Protein AF-0000000074260670 (afdb_homodimer)

Solvent-accessible surface area (backbone atoms only — not comparable to full-atom values): 39435 Å² total; per-residue (Å²): 123,34,32,42,35,36,41,44,28,22,30,68,45,71,44,95,88,66,48,74,44,67,40,27,51,54,30,64,52,77,42,51,61,37,33,36,36,20,40,34,38,57,84,86,16,26,62,67,59,53,52,29,36,75,52,35,78,36,79,66,67,41,64,42,33,23,52,64,81,40,76,45,62,85,42,49,40,86,71,41,61,56,29,70,35,46,56,82,37,74,69,56,68,91,32,28,45,50,46,53,34,42,46,61,52,64,71,75,44,87,67,51,67,67,56,51,52,49,45,49,51,52,46,24,52,75,64,71,42,57,91,42,34,82,36,37,57,88,78,46,53,72,70,52,42,47,46,48,33,49,39,32,32,53,64,66,64,43,36,31,40,37,32,41,33,67,56,73,87,49,42,60,68,60,33,56,52,48,51,54,48,50,43,51,49,42,63,72,68,41,44,14,29,43,36,35,40,57,50,60,65,56,37,33,44,56,25,63,26,28,36,35,32,52,76,13,26,70,68,48,74,38,36,37,64,45,41,63,53,49,30,59,25,48,66,48,35,44,65,46,54,87,71,43,40,32,76,42,67,26,36,52,53,95,49,24,34,44,34,94,83,48,65,43,77,47,54,71,71,59,36,59,44,50,60,87,50,52,38,33,29,42,30,38,43,18,74,57,32,41,79,41,92,63,81,81,53,78,45,42,40,73,28,27,29,64,43,65,31,46,65,67,73,31,25,44,37,29,29,17,50,67,88,50,86,64,67,43,53,30,40,44,59,42,60,60,87,75,56,61,74,37,77,42,20,41,31,53,51,71,52,52,33,27,34,19,33,55,88,79,27,38,48,46,39,55,38,62,57,82,56,65,75,75,72,66,71,89,125,122,33,31,43,34,37,40,45,28,22,30,67,44,71,44,96,89,66,50,74,44,69,40,29,50,56,28,64,50,77,39,51,61,38,33,36,38,19,40,34,38,58,83,85,16,26,64,67,59,52,52,30,36,75,51,35,77,36,76,67,67,43,64,41,33,24,52,64,80,39,76,46,63,83,42,50,40,88,73,40,62,55,28,70,36,45,56,83,40,76,70,55,66,91,32,29,45,49,47,52,36,42,46,62,50,64,73,74,44,86,67,51,67,67,56,51,51,50,45,48,50,53,47,24,50,75,65,70,42,58,91,43,35,83,36,37,56,88,77,44,54,72,69,52,43,47,47,48,33,49,38,33,33,53,66,65,62,45,35,31,42,37,32,41,33,67,56,73,87,50,41,60,68,59,32,55,53,48,50,55,50,49,43,51,50,42,64,71,68,41,44,14,31,43,35,34,39,55,50,61,65,57,38,34,45,58,24,62,27,29,36,36,31,51,76,14,25,69,68,46,73,37,35,38,63,46,41,61,51,50,30,59,24,48,66,49,34,45,64,45,55,89,70,44,41,32,77,42,68,24,36,52,53,96,51,24,35,44,35,94,83,47,64,44,77,47,53,72,71,58,34,58,45,49,60,86,49,50,37,33,28,43,30,38,44,19,74,58,34,42,79,41,93,63,80,80,54,78,47,40,39,72,27,27,30,63,43,64,31,47,64,68,74,32,26,43,36,28,29,16,51,66,89,50,87,62,66,45,55,30,39,43,56,40,61,60,87,73,56,60,74,36,77,42,20,42,30,55,51,73,51,52,33,26,33,20,34,54,86,79,26,39,49,47,39,56,39,62,59,82,56,65,74,74,71,66,72,87,125

Organism: NCBI:txid2743089

Secondary structure (DSSP, 8-state):
---EEEEEEEEEEE-TTS-EEEEEEEEEEEE-TT-EEEEE-STTSSHHHHHHHHHTSS--SEEEEEETTEE-TTS-GGGS-EEEE-TTTT--TTS-HHHHHHHHHHHH----HHHHHHHHHHHHHHHT-GGGTTS-GGGS-HHHHHHHHHHHHHTT--SEEEEESTTTTS-HHHHHHHHHHHHHHHHHH--EEEEEES-HHHHHHH-SEEEEEETTEEEEEE-HHHHHHS-SBHHHHHHSSSSPPEEEEEEEETTEEEESS-EEEPPHHHHHHHTT-SEEEEEE-GGGPEEESS--STTEEEEEEEEEEE-SSEEEEEEEETT-S-EEEEEEETT----TT-EEEEE--GGGEEEEETTT-BEEE----GGGTT-----/---EEEEEEEEEEE-TTS-EEEEEEEEEEEE-TT-EEEEE-STTSSHHHHHHHHHTSS--SEEEEEETTEE-TTS-GGGS-EEEE-TTTT--TTS-HHHHHHHHHHHH----HHHHHHHHHHHHHHHT-GGGTTS-GGGS-HHHHHHHHHHHHHTT--SEEEEESTTTTS-HHHHHHHHHHHHHHHHHH--EEEEEES-HHHHHHH-SEEEEEETTEEEEEE-HHHHHHS-SBHHHHHHSSSSPPEEEEEEEETTEEEESS-EEEPPHHHHHHHTT-SEEEEEE-GGGPEEESS--STTEEEEEEEEEEE-SSEEEEEEEETT-S-EEEEEEETT----TT-EEEEE--GGG-EEEETTT-BEEE----GGGTT-----

Nearest PDB structures (foldseek):
  2d62-assembly1_A-2  TM=8.834E-01  e=9.683E-48  Pyrococcus horikoshii
  1v43-assembly1_A  TM=9.248E-01  e=5.514E-45  Pyrococcus horikoshii
  6yir-assembly1_A  TM=8.696E-01  e=1.514E-45  Bacillus subtilis subsp. subtilis str. 168
  4yer-assembly1_B  TM=8.907E-01  e=2.220E-22  Thermotoga maritima MSB8
  4yer-assembly1_A  TM=8.316E-01  e=3.552E-22  Thermotoga maritima MSB8

Sequence (758 aa):
MSGLTLERLSKVFTDDDGSDIVAVDDVSVDIQDGEFLVLVGPSGCGKSTTLRMVAGLETVTSGDIRLGGESIADAGPQERDIAMVFQSYALYPHMTVRENMSFGLEESTDMPDDEIAGLVEETAAMLGIDDLLDRRPSELSGGQQQRVALGRAIVRDPEVFLMDEPLSNLDAKLRSQMRTELQRLQEDLGTTTMYVTHDQTEAMTMGDRIAVLDDGELQQAGTPLECYHRPANRFVAGFIGEPSMNFFETEAADGTLVGDDLEYELSGTSAESVGDAERVTLGIRPEDIELVDAVGGEHDFETTVDVVEPMGNENAVYLTFGDGEETFVATVGGMRSVEPGSTAVARFPEEAVHLFDGATGAALKNRALEDAAASEPRVMSGLTLERLSKVFTDDDGSDIVAVDDVSVDIQDGEFLVLVGPSGCGKSTTLRMVAGLETVTSGDIRLGGESIADAGPQERDIAMVFQSYALYPHMTVRENMSFGLEESTDMPDDEIAGLVEETAAMLGIDDLLDRRPSELSGGQQQRVALGRAIVRDPEVFLMDEPLSNLDAKLRSQMRTELQRLQEDLGTTTMYVTHDQTEAMTMGDRIAVLDDGELQQAGTPLECYHRPANRFVAGFIGEPSMNFFETEAADGTLVGDDLEYELSGTSAESVGDAERVTLGIRPEDIELVDAVGGEHDFETTVDVVEPMGNENAVYLTFGDGEETFVATVGGMRSVEPGSTAVARFPEEAVHLFDGATGAALKNRALEDAAASEPRV

pLDDT: mean 90.32, std 10.15, range [26.94, 98.56]

Foldseek 3Di:
DWKKWWAQWWDWDQDPVRDIATQAGGETDIFGQLFFEEEAEDPSLNLVVVLCQQQQNHATPDTFMDTNRHTCRPPHNLPALEFEQEQVLPFDQVDFLQCSQLVVCVVNHPDDPVVSSVLLCVLCVLLVNNVRRGPGPVVDDLLSSLSSSVSSRVSSVGQEYEYEANLVPDDPVSSVVVLVVVLVVSNVSSHHYYHYDHDQVSNQPRGLWYFYGGNNYTQDIGHSLCLDQPNFFQVSQQSHDVVGKDKFKFFDDPQWTHGPQAIGHHDPVLSVLCPPFGIKIKIFHQAQKDWDDDDDDRQKAKWFFADWDAPPQKIWTWIGRDPDDDTDTHIDGNVDDDDHGDMIIIGHDNLRMWMARPVPRGTSDGHNDPPSPPPPRPD/DWKKWWAQWWDWDQDPVRDIATQAGGETDIFGQLFFEEEAEDPSLNLVVVLCQQQQNHATPDTFMDTNRHTCRPPHNLRALEFEQEQVLPFDQVDFLQCSQLVCCVVNHPDDPVVSSVLLCVLCVVLVNNVRRGPGPVVDDLLSSLSSSVSSRVSSVGQEYEYEANLVPDDPVSSVVVLVVVLVVSNVSSHHYYHYDHDQVSNQPRGLWYFYGGNNYTQDIGHSLCLDQPNFFQVSQQSHDVVGKDKFKFFDDPQWTHGPQAIGHHDPVLSVLCPPFGIKIKIFHQAQKDWDDDDDDRQKAKWFFADWDAPPQKIWTWIGRDPDDDTDTHIDGNVDDDDHGDMIIIGHDNLRMWMARPVPRGTSDGHNDPVSPPPPRPD

InterPro domains:
  IPR003439 ABC transporter-like, ATP-binding domain [PF00005] (25-167)
  IPR003439 ABC transporter-like, ATP-binding domain [PS50893] (4-240)
  IPR003593 AAA+ ATPase domain [SM00382] (33-217)
  IPR008995 Molybdate/tungstate binding, C-terminal [SSF50331] (243-364)
  IPR012340 Nucleic acid-binding, OB-fold [G3DSA:2.40.50.140] (285-349)
  IPR013611 Transport-associated OB, type 2 [PF08402] (282-356)
  IPR015855 ABC transporter, maltose/maltodextrin import, MalK-like [cd03301] (4-222)
  IPR017871 ABC transporter-like, conserved site [PS00211] (140-154)
  IPR027417 P-loop containing nucleoside triphosphate hydrolase [G3DSA:3.40.50.300] (1-244)
  IPR027417 P-loop containing nucleoside triphosphate hydrolase [SSF52540] (4-249)
  IPR047641 ABC transporter, ATP-binding protein MalK/UgpC-like [PTHR43875] (1-365)

Radius of gyration: 27.27 Å; Cα contacts (8 Å, |Δi|>4): 1699; chains: 2; bounding box: 71×67×71 Å

Structure (mmCIF, N/CA/C/O backbone):
data_AF-0000000074260670-model_v1
#
loop_
_entity.id
_entity.type
_entity.pdbx_description
1 polymer 'ABC-type D-xylose/L-arabinose transporter'
#
loop_
_atom_site.group_PDB
_atom_site.id
_atom_site.type_symbol
_atom_site.label_atom_id
_atom_site.label_alt_id
_atom_site.label_comp_id
_atom_site.label_asym_id
_atom_site.label_entity_id
_atom_site.label_seq_id
_atom_site.pdbx_PDB_ins_code
_atom_site.Cartn_x
_atom_site.Cartn_y
_atom_site.Cartn_z
_atom_site.occupancy
_atom_site.B_iso_or_equiv
_atom_site.auth_seq_id
_atom_site.auth_comp_id
_atom_site.auth_asym_id
_atom_site.auth_atom_id
_atom_site.pdbx_PDB_model_num
ATOM 1 N N . MET A 1 1 ? 15.469 29.969 4.641 1 64.25 1 MET A N 1
ATOM 2 C CA . MET A 1 1 ? 14.555 28.875 4.91 1 64.25 1 MET A CA 1
ATOM 3 C C . MET A 1 1 ? 13.383 29.344 5.777 1 64.25 1 MET A C 1
ATOM 5 O O . MET A 1 1 ? 13.555 30.219 6.625 1 64.25 1 MET A O 1
ATOM 9 N N . SER A 1 2 ? 12.133 29.219 5.234 1 77.81 2 SER A N 1
ATOM 10 C CA . SER A 1 2 ? 11.008 29.875 5.879 1 77.81 2 SER A CA 1
ATOM 11 C C . SER A 1 2 ? 9.875 28.906 6.184 1 77.81 2 SER A C 1
ATOM 13 O O . SER A 1 2 ? 9.789 27.828 5.57 1 77.81 2 SER A O 1
ATOM 15 N N . GLY A 1 3 ? 9.281 29.219 7.211 1 90.25 3 GLY A N 1
ATOM 16 C CA . GLY A 1 3 ? 8.047 28.516 7.543 1 90.25 3 GLY A CA 1
ATOM 17 C C . GLY A 1 3 ? 6.918 28.812 6.57 1 90.25 3 GLY A C 1
ATOM 18 O O . GLY A 1 3 ? 6.949 29.812 5.852 1 90.25 3 GLY A O 1
ATOM 19 N N . LEU A 1 4 ? 6.008 27.859 6.355 1 96.31 4 LEU A N 1
ATOM 20 C CA . LEU A 1 4 ? 4.828 27.969 5.504 1 96.31 4 LEU A CA 1
ATOM 21 C C . LEU A 1 4 ? 3.551 27.938 6.34 1 96.31 4 LEU A C 1
ATOM 23 O O . LEU A 1 4 ? 3.373 27.047 7.168 1 96.31 4 LEU A O 1
ATOM 27 N N . THR A 1 5 ? 2.719 28.969 6.156 1 97.25 5 THR A N 1
ATOM 28 C CA . THR A 1 5 ? 1.49 29.047 6.941 1 97.25 5 THR A CA 1
ATOM 29 C C . THR A 1 5 ? 0.269 29.109 6.027 1 97.25 5 THR A C 1
ATOM 31 O O . THR A 1 5 ? 0.202 29.953 5.133 1 97.25 5 THR A O 1
ATOM 34 N N . LEU A 1 6 ? -0.636 28.203 6.164 1 97.88 6 LEU A N 1
ATOM 35 C CA . LEU A 1 6 ? -1.96 28.266 5.559 1 97.88 6 LEU A CA 1
ATOM 36 C C . LEU A 1 6 ? -2.979 28.844 6.535 1 97.88 6 LEU A C 1
ATOM 38 O O . LEU A 1 6 ? -3.174 28.312 7.625 1 97.88 6 LEU A O 1
ATOM 42 N N . GLU A 1 7 ? -3.59 29.922 6.156 1 97.81 7 GLU A N 1
ATOM 43 C CA . GLU A 1 7 ? -4.535 30.625 7.027 1 97.81 7 GLU A CA 1
ATOM 44 C C . GLU A 1 7 ? -5.953 30.562 6.469 1 97.81 7 GLU A C 1
ATOM 46 O O . GLU A 1 7 ? -6.281 31.266 5.516 1 97.81 7 GLU A O 1
ATOM 51 N N . ARG A 1 8 ? -6.797 29.781 7.09 1 97.94 8 ARG A N 1
ATOM 52 C CA . ARG A 1 8 ? -8.203 29.656 6.715 1 97.94 8 ARG A CA 1
ATOM 53 C C . ARG A 1 8 ? -8.352 29.516 5.203 1 97.94 8 ARG A C 1
ATOM 55 O O . ARG A 1 8 ? -9.156 30.219 4.59 1 97.94 8 ARG A O 1
ATOM 62 N N . LEU A 1 9 ? -7.574 28.703 4.641 1 97.81 9 LEU A N 1
ATOM 63 C CA . LEU A 1 9 ? -7.484 28.547 3.195 1 97.81 9 LEU A CA 1
ATOM 64 C C . LEU A 1 9 ? -8.711 27.812 2.652 1 97.81 9 LEU A C 1
ATOM 66 O O . LEU A 1 9 ? -9.102 26.766 3.176 1 97.81 9 LEU A O 1
ATOM 70 N N . SER A 1 10 ? -9.352 28.391 1.655 1 98.06 10 SER A N 1
ATOM 71 C CA . SER A 1 10 ? -10.531 27.781 1.05 1 98.06 10 SER A CA 1
ATOM 72 C C . SER A 1 10 ? -10.461 27.844 -0.472 1 98.06 10 SER A C 1
ATOM 74 O O . SER A 1 10 ? -9.859 28.75 -1.04 1 98.06 10 SER A O 1
ATOM 76 N N . LYS A 1 11 ? -10.977 26.859 -1.137 1 97.25 11 LYS A N 1
ATOM 77 C CA . LYS A 1 11 ? -11.148 26.812 -2.586 1 97.25 11 LYS A CA 1
ATOM 78 C C . LYS A 1 11 ? -12.539 26.328 -2.961 1 97.25 11 LYS A C 1
ATOM 80 O O . LYS A 1 11 ? -12.961 25.25 -2.545 1 97.25 11 LYS A O 1
ATOM 85 N N . VAL A 1 12 ? -13.227 27.125 -3.68 1 95.44 12 VAL A N 1
ATOM 86 C CA . VAL A 1 12 ? -14.547 26.781 -4.207 1 95.44 12 VAL A CA 1
ATOM 87 C C . VAL A 1 12 ? -14.508 26.781 -5.734 1 95.44 12 VAL A C 1
ATOM 89 O O . VAL A 1 12 ? -14.039 27.75 -6.352 1 95.44 12 VAL A O 1
ATOM 92 N N . PHE A 1 13 ? -14.883 25.625 -6.254 1 91.94 13 PHE A N 1
ATOM 93 C CA . PHE A 1 13 ? -15.039 25.547 -7.703 1 91.94 13 PHE A CA 1
ATOM 94 C C . PHE A 1 13 ? -16.5 25.719 -8.102 1 91.94 13 PHE A C 1
ATOM 96 O O . PHE A 1 13 ? -17.406 25.219 -7.43 1 91.94 13 PHE A O 1
ATOM 103 N N . THR A 1 14 ? -16.703 26.453 -9.055 1 87.62 14 THR A N 1
ATOM 104 C CA . THR A 1 14 ? -18.062 26.609 -9.578 1 87.62 14 THR A CA 1
ATOM 105 C C . THR A 1 14 ? -18.25 25.766 -10.836 1 87.62 14 THR A C 1
ATOM 107 O O . THR A 1 14 ? -17.516 25.922 -11.812 1 87.62 14 THR A O 1
ATOM 110 N N . ASP A 1 15 ? -19.109 24.766 -10.797 1 79.19 15 ASP A N 1
ATOM 111 C CA . ASP A 1 15 ? -19.391 23.875 -11.914 1 79.19 15 ASP A CA 1
ATOM 112 C C . ASP A 1 15 ? -20.188 24.594 -13.008 1 79.19 15 ASP A C 1
ATOM 114 O O . ASP A 1 15 ? -20.672 25.703 -12.789 1 79.19 15 ASP A O 1
ATOM 118 N N . ASP A 1 16 ? -20.266 23.922 -14.164 1 78.88 16 ASP A N 1
ATOM 119 C CA . ASP A 1 16 ? -20.938 24.5 -15.32 1 78.88 16 ASP A CA 1
ATOM 120 C C . ASP A 1 16 ? -22.406 24.781 -15.023 1 78.88 16 ASP A C 1
ATOM 122 O O . ASP A 1 16 ? -23 25.719 -15.555 1 78.88 16 ASP A O 1
ATOM 126 N N . ASP A 1 17 ? -22.969 23.922 -14.195 1 80 17 ASP A N 1
ATOM 127 C CA . ASP A 1 17 ? -24.391 24.094 -13.891 1 80 17 ASP A CA 1
ATOM 128 C C . ASP A 1 17 ? -24.594 25.156 -12.812 1 80 17 ASP A C 1
ATOM 130 O O . ASP A 1 17 ? -25.734 25.391 -12.383 1 80 17 ASP A O 1
ATOM 134 N N . GLY A 1 18 ? -23.531 25.766 -12.414 1 79.31 18 GLY A N 1
ATOM 135 C CA . GLY A 1 18 ? -23.625 26.844 -11.445 1 79.31 18 GLY A CA 1
ATOM 136 C C . GLY A 1 18 ? -23.484 26.359 -10.008 1 79.31 18 GLY A C 1
ATOM 137 O O . GLY A 1 18 ? -23.5 27.172 -9.078 1 79.31 18 GLY A O 1
ATOM 138 N N . SER A 1 19 ? -23.344 25.031 -9.875 1 86 19 SER A N 1
ATOM 139 C CA . SER A 1 19 ? -23.219 24.5 -8.516 1 86 19 SER A CA 1
ATOM 140 C C . SER A 1 19 ? -21.797 24.641 -8 1 86 19 SER A C 1
ATOM 142 O O . SER A 1 19 ? -20.828 24.516 -8.773 1 86 19 SER A O 1
ATOM 144 N N . ASP A 1 20 ? -21.719 25.016 -6.695 1 89.44 20 ASP A N 1
ATOM 145 C CA . ASP A 1 20 ? -20.406 25.203 -6.07 1 89.44 20 ASP A CA 1
ATOM 146 C C . ASP A 1 20 ? -19.938 23.922 -5.387 1 89.44 20 ASP A C 1
ATOM 148 O O . ASP A 1 20 ? -20.734 23.219 -4.766 1 89.44 20 ASP A O 1
ATOM 152 N N . ILE A 1 21 ? -18.703 23.594 -5.648 1 87.94 21 ILE A N 1
ATOM 153 C CA . ILE A 1 21 ? -18.062 22.484 -4.961 1 87.94 21 ILE A CA 1
ATOM 154 C C . ILE A 1 21 ? -16.922 23 -4.078 1 87.94 21 ILE A C 1
ATOM 156 O O . ILE A 1 21 ? -15.977 23.609 -4.566 1 87.94 21 ILE A O 1
ATOM 160 N N . VAL A 1 22 ? -17.047 22.812 -2.814 1 93 22 VAL A N 1
ATOM 161 C CA . VAL A 1 22 ? -16 23.234 -1.881 1 93 22 VAL A CA 1
ATOM 162 C C . VAL A 1 22 ? -14.922 22.156 -1.804 1 93 22 VAL A C 1
ATOM 164 O O . VAL A 1 22 ? -15.125 21.109 -1.193 1 93 22 VAL A O 1
ATOM 167 N N . ALA A 1 23 ? -13.805 22.438 -2.354 1 93.44 23 ALA A N 1
ATOM 168 C CA . ALA A 1 23 ? -12.719 21.469 -2.395 1 93.44 23 ALA A CA 1
ATOM 169 C C . ALA A 1 23 ? -11.852 21.562 -1.139 1 93.44 23 ALA A C 1
ATOM 171 O O . ALA A 1 23 ? -11.375 20.547 -0.629 1 93.44 23 ALA A O 1
ATOM 172 N N . VAL A 1 24 ? -11.609 22.719 -0.668 1 96.88 24 VAL A N 1
ATOM 173 C CA . VAL A 1 24 ? -10.883 23.016 0.562 1 96.88 24 VAL A CA 1
ATOM 174 C C . VAL A 1 24 ? -11.672 24 1.41 1 96.88 24 VAL A C 1
ATOM 176 O O . VAL A 1 24 ? -12.117 25.047 0.91 1 96.88 24 VAL A O 1
ATOM 179 N N . ASP A 1 25 ? -11.859 23.688 2.66 1 97.5 25 ASP A N 1
ATOM 180 C CA . ASP A 1 25 ? -12.781 24.453 3.49 1 97.5 25 ASP A CA 1
ATOM 181 C C . ASP A 1 25 ? -12.102 24.922 4.777 1 97.5 25 ASP A C 1
ATOM 183 O O . ASP A 1 25 ? -12.148 24.234 5.793 1 97.5 25 ASP A O 1
ATOM 187 N N . ASP A 1 26 ? -11.547 26.125 4.73 1 97.69 26 ASP A N 1
ATOM 188 C CA . ASP A 1 26 ? -11.07 26.828 5.918 1 97.69 26 ASP A CA 1
ATOM 189 C C . ASP A 1 26 ? -9.93 26.062 6.59 1 97.69 26 ASP A C 1
ATOM 191 O O . ASP A 1 26 ? -9.961 25.828 7.801 1 97.69 26 ASP A O 1
ATOM 195 N N . VAL A 1 27 ? -8.977 25.656 5.836 1 97.69 27 VAL A N 1
ATOM 196 C CA . VAL A 1 27 ? -7.859 24.859 6.34 1 97.69 27 VAL A CA 1
ATOM 197 C C . VAL A 1 27 ? -6.777 25.781 6.891 1 97.69 27 VAL A C 1
ATOM 199 O O . VAL A 1 27 ? -6.336 26.719 6.203 1 97.69 27 VAL A O 1
ATOM 202 N N . SER A 1 28 ? -6.391 25.609 8.133 1 98.06 28 SER A N 1
ATOM 203 C CA . SER A 1 28 ? -5.293 26.328 8.766 1 98.06 28 SER A CA 1
ATOM 204 C C . SER A 1 28 ? -4.227 25.375 9.281 1 98.06 28 SER A C 1
ATOM 206 O O . SER A 1 28 ? -4.52 24.469 10.078 1 98.06 28 SER A O 1
ATOM 208 N N . VAL A 1 29 ? -3.037 25.562 8.812 1 96.75 29 VAL A N 1
ATOM 209 C CA . VAL A 1 29 ? -1.926 24.734 9.266 1 96.75 29 VAL A CA 1
ATOM 210 C C . VAL A 1 29 ? -0.617 25.5 9.148 1 96.75 29 VAL A C 1
ATOM 212 O O . VAL A 1 29 ? -0.396 26.203 8.156 1 96.75 29 VAL A O 1
ATOM 215 N N . ASP A 1 30 ? 0.23 25.391 10.148 1 96.5 30 ASP A N 1
ATOM 216 C CA . ASP A 1 30 ? 1.559 25.984 10.156 1 96.5 30 ASP A CA 1
ATOM 217 C C . ASP A 1 30 ? 2.645 24.922 9.992 1 96.5 30 ASP A C 1
ATOM 219 O O . ASP A 1 30 ? 2.648 23.922 10.703 1 96.5 30 ASP A O 1
ATOM 223 N N . ILE A 1 31 ? 3.473 25.141 9.07 1 96.94 31 ILE A N 1
ATOM 224 C CA . ILE A 1 31 ? 4.625 24.281 8.852 1 96.94 31 ILE A CA 1
ATOM 225 C C . ILE A 1 31 ? 5.906 25.016 9.234 1 96.94 31 ILE A C 1
ATOM 227 O O . ILE A 1 31 ? 6.234 26.047 8.641 1 96.94 31 ILE A O 1
ATOM 231 N N . GLN A 1 32 ? 6.602 24.453 10.133 1 95.75 32 GLN A N 1
ATOM 232 C CA . GLN A 1 32 ? 7.809 25.109 10.633 1 95.75 32 GLN A CA 1
ATOM 233 C C . GLN A 1 32 ? 8.945 25 9.625 1 95.75 32 GLN A C 1
ATOM 235 O O . GLN A 1 32 ? 8.922 24.156 8.734 1 95.75 32 GLN A O 1
ATOM 240 N N . ASP A 1 33 ? 9.875 25.922 9.844 1 94.75 33 ASP A N 1
ATOM 241 C CA . ASP A 1 33 ? 11.07 25.875 9 1 94.75 33 ASP A CA 1
ATOM 242 C C . ASP A 1 33 ? 11.758 24.516 9.094 1 94.75 33 ASP A C 1
ATOM 244 O O . ASP A 1 33 ? 12.039 24.031 10.188 1 94.75 33 ASP A O 1
ATOM 248 N N . GLY A 1 34 ? 11.891 23.875 7.941 1 94.56 34 GLY A N 1
ATOM 249 C CA . GLY A 1 34 ? 12.586 22.594 7.879 1 94.56 34 GLY A CA 1
ATOM 250 C C . GLY A 1 34 ? 11.695 21.422 8.219 1 94.56 34 GLY A C 1
ATOM 251 O O . GLY A 1 34 ? 12.133 20.266 8.156 1 94.56 34 GLY A O 1
ATOM 252 N N . GLU A 1 35 ? 10.453 21.672 8.484 1 95.81 35 GLU A N 1
ATOM 253 C CA . GLU A 1 35 ? 9.531 20.609 8.883 1 95.81 35 GLU A CA 1
ATOM 254 C C . GLU A 1 35 ? 9.062 19.797 7.684 1 95.81 35 GLU A C 1
ATOM 256 O O . GLU A 1 35 ? 8.859 20.344 6.598 1 95.81 35 GLU A O 1
ATOM 261 N N . PHE A 1 36 ? 8.938 18.547 7.91 1 96 36 PHE A N 1
ATOM 262 C CA . PHE A 1 36 ? 8.336 17.625 6.953 1 96 36 PHE A CA 1
ATOM 263 C C . PHE A 1 36 ? 6.883 17.344 7.32 1 96 36 PHE A C 1
ATOM 265 O O . PHE A 1 36 ? 6.609 16.516 8.195 1 96 36 PHE A O 1
ATOM 272 N N . LEU A 1 37 ? 5.969 17.969 6.582 1 97.25 37 LEU A N 1
ATOM 273 C CA . LEU A 1 37 ? 4.547 17.781 6.84 1 97.25 37 LEU A CA 1
ATOM 274 C C . LEU A 1 37 ? 3.912 16.922 5.75 1 97.25 37 LEU A C 1
ATOM 276 O O . LEU A 1 37 ? 4.027 17.219 4.562 1 97.25 37 LEU A O 1
ATOM 280 N N . VAL A 1 38 ? 3.254 15.875 6.188 1 97.06 38 VAL A N 1
ATOM 281 C CA . VAL A 1 38 ? 2.547 15.016 5.242 1 97.06 38 VAL A CA 1
ATOM 282 C C . VAL A 1 38 ? 1.047 15.289 5.316 1 97.06 38 VAL A C 1
ATOM 284 O O . VAL A 1 38 ? 0.447 15.203 6.391 1 97.06 38 VAL A O 1
ATOM 287 N N . LEU A 1 39 ? 0.51 15.703 4.238 1 96.75 39 LEU A N 1
ATOM 288 C CA . LEU A 1 39 ? -0.934 15.836 4.086 1 96.75 39 LEU A CA 1
ATOM 289 C C . LEU A 1 39 ? -1.554 14.539 3.578 1 96.75 39 LEU A C 1
ATOM 291 O O . LEU A 1 39 ? -1.213 14.07 2.49 1 96.75 39 LEU A O 1
ATOM 295 N N . VAL A 1 40 ? -2.455 13.984 4.398 1 94.56 40 VAL A N 1
ATOM 296 C CA . VAL A 1 40 ? -3.021 12.688 4.043 1 94.56 40 VAL A CA 1
ATOM 297 C C . VAL A 1 40 ? -4.543 12.75 4.133 1 94.56 40 VAL A C 1
ATOM 299 O O . VAL A 1 40 ? -5.098 13.617 4.812 1 94.56 40 VAL A O 1
ATOM 302 N N . GLY A 1 41 ? -5.219 11.898 3.402 1 91.25 41 GLY A N 1
ATOM 303 C CA . GLY A 1 41 ? -6.672 11.812 3.342 1 91.25 41 GLY A CA 1
ATOM 304 C C . GLY A 1 41 ? -7.172 10.977 2.178 1 91.25 41 GLY A C 1
ATOM 305 O O . GLY A 1 41 ? -6.379 10.523 1.347 1 91.25 41 GLY A O 1
ATOM 306 N N . PRO A 1 42 ? -8.461 10.758 2.188 1 87.88 42 PRO A N 1
ATOM 307 C CA . PRO A 1 42 ? -9.047 9.977 1.099 1 87.88 42 PRO A CA 1
ATOM 308 C C . PRO A 1 42 ? -8.938 10.672 -0.256 1 87.88 42 PRO A C 1
ATOM 310 O O . PRO A 1 42 ? -8.594 11.859 -0.319 1 87.88 42 PRO A O 1
ATOM 313 N N . SER A 1 43 ? -9.156 9.906 -1.261 1 82.12 43 SER A N 1
ATOM 314 C CA . SER A 1 43 ? -9.164 10.492 -2.596 1 82.12 43 SER A CA 1
ATOM 315 C C . SER A 1 43 ? -10.227 11.586 -2.707 1 82.12 43 SER A C 1
ATOM 317 O O . SER A 1 43 ? -11.336 11.43 -2.203 1 82.12 43 SER A O 1
ATOM 319 N N . GLY A 1 44 ? -9.859 12.648 -3.262 1 82.06 44 GLY A N 1
ATOM 320 C CA . GLY A 1 44 ? -10.805 13.711 -3.541 1 82.06 44 GLY A CA 1
ATOM 321 C C . GLY A 1 44 ? -11.031 14.633 -2.359 1 82.06 44 GLY A C 1
ATOM 322 O O . GLY A 1 44 ? -11.906 15.5 -2.402 1 82.06 44 GLY A O 1
ATOM 323 N N . CYS A 1 45 ? -10.234 14.484 -1.353 1 89.12 45 CYS A N 1
ATOM 324 C CA . CYS A 1 45 ? -10.531 15.25 -0.147 1 89.12 45 CYS A CA 1
ATOM 325 C C . CYS A 1 45 ? -9.883 16.625 -0.204 1 89.12 45 CYS A C 1
ATOM 327 O O . CYS A 1 45 ? -9.977 17.406 0.752 1 89.12 45 CYS A O 1
ATOM 329 N N . GLY A 1 46 ? -9.133 16.953 -1.284 1 92.62 46 GLY A N 1
ATOM 330 C CA . GLY A 1 46 ? -8.633 18.312 -1.448 1 92.62 46 GLY A CA 1
ATOM 331 C C . GLY A 1 46 ? -7.133 18.422 -1.294 1 92.62 46 GLY A C 1
ATOM 332 O O . GLY A 1 46 ? -6.582 19.531 -1.289 1 92.62 46 GLY A O 1
ATOM 333 N N . LYS A 1 47 ? -6.402 17.344 -1.104 1 94.31 47 LYS A N 1
ATOM 334 C CA . LYS A 1 47 ? -4.961 17.359 -0.872 1 94.31 47 LYS A CA 1
ATOM 335 C C . LYS A 1 47 ? -4.227 18.031 -2.023 1 94.31 47 LYS A C 1
ATOM 337 O O . LYS A 1 47 ? -3.465 18.984 -1.809 1 94.31 47 LYS A O 1
ATOM 342 N N . SER A 1 48 ? -4.531 17.578 -3.258 1 91.62 48 SER A N 1
ATOM 343 C CA . SER A 1 48 ? -3.859 18.125 -4.434 1 91.62 48 SER A CA 1
ATOM 344 C C . SER A 1 48 ? -4.262 19.578 -4.672 1 91.62 48 SER A C 1
ATOM 346 O O . SER A 1 48 ? -3.436 20.406 -5.066 1 91.62 48 SER A O 1
ATOM 348 N N . THR A 1 49 ? -5.5 19.875 -4.449 1 94.56 49 THR A N 1
ATOM 349 C CA . THR A 1 49 ? -5.961 21.266 -4.574 1 94.56 49 THR A CA 1
ATOM 350 C C . THR A 1 49 ? -5.203 22.172 -3.611 1 94.56 49 THR A C 1
ATOM 352 O O . THR A 1 49 ? -4.77 23.266 -3.992 1 94.56 49 THR A O 1
ATOM 355 N N . THR A 1 50 ? -5.051 21.703 -2.396 1 96.75 50 THR A N 1
ATOM 356 C CA . THR A 1 50 ? -4.297 22.469 -1.408 1 96.75 50 THR A CA 1
ATOM 357 C C . THR A 1 50 ? -2.861 22.688 -1.878 1 96.75 50 THR A C 1
ATOM 359 O O . THR A 1 50 ? -2.359 23.812 -1.848 1 96.75 50 THR A O 1
ATOM 362 N N . LEU A 1 51 ? -2.24 21.641 -2.338 1 96.19 51 LEU A N 1
ATOM 363 C CA . LEU A 1 51 ? -0.858 21.703 -2.803 1 96.19 51 LEU A CA 1
ATOM 364 C C . LEU A 1 51 ? -0.73 22.656 -3.982 1 96.19 51 LEU A C 1
ATOM 366 O O . LEU A 1 51 ? 0.217 23.453 -4.047 1 96.19 51 LEU A O 1
ATOM 370 N N . ARG A 1 52 ? -1.65 22.672 -4.883 1 95.56 52 ARG A N 1
ATOM 371 C CA . ARG A 1 52 ? -1.627 23.516 -6.07 1 95.56 52 ARG A CA 1
ATOM 372 C C . ARG A 1 52 ? -1.843 24.984 -5.699 1 95.56 52 ARG A C 1
ATOM 374 O O . ARG A 1 52 ? -1.285 25.875 -6.332 1 95.56 52 ARG A O 1
ATOM 381 N N . MET A 1 53 ? -2.684 25.219 -4.719 1 97.25 53 MET A N 1
ATOM 382 C CA . MET A 1 53 ? -2.832 26.578 -4.227 1 97.25 53 MET A CA 1
ATOM 383 C C . MET A 1 53 ? -1.514 27.109 -3.664 1 97.25 53 MET A C 1
ATOM 385 O O . MET A 1 53 ? -1.113 28.234 -3.949 1 97.25 53 MET A O 1
ATOM 389 N N . VAL A 1 54 ? -0.81 26.25 -2.938 1 97.12 54 VAL A N 1
ATOM 390 C CA . VAL A 1 54 ? 0.464 26.641 -2.346 1 97.12 54 VAL A CA 1
ATOM 391 C C . VAL A 1 54 ? 1.487 26.906 -3.447 1 97.12 54 VAL A C 1
ATOM 393 O O . VAL A 1 54 ? 2.252 27.875 -3.371 1 97.12 54 VAL A O 1
ATOM 396 N N . ALA A 1 55 ? 1.425 26.141 -4.492 1 95.56 55 ALA A N 1
ATOM 397 C CA . ALA A 1 55 ? 2.367 26.25 -5.602 1 95.56 55 ALA A CA 1
ATOM 398 C C . ALA A 1 55 ? 2.014 27.422 -6.504 1 95.56 55 ALA A C 1
ATOM 400 O O . ALA A 1 55 ? 2.807 27.812 -7.363 1 95.56 55 ALA A O 1
ATOM 401 N N . GLY A 1 56 ? 0.816 27.922 -6.391 1 95.81 56 GLY A N 1
ATOM 402 C CA . GLY A 1 56 ? 0.357 29 -7.25 1 95.81 56 GLY A CA 1
ATOM 403 C C . GLY A 1 56 ? -0.252 28.516 -8.547 1 95.81 56 GLY A C 1
ATOM 404 O O . GLY A 1 56 ? -0.458 29.297 -9.477 1 95.81 56 GLY A O 1
ATOM 405 N N . LEU A 1 57 ? -0.546 27.266 -8.656 1 94.81 57 LEU A N 1
ATOM 406 C CA . LEU A 1 57 ? -1.125 26.656 -9.852 1 94.81 57 LEU A CA 1
ATOM 407 C C . LEU A 1 57 ? -2.646 26.625 -9.758 1 94.81 57 LEU A C 1
ATOM 409 O O . LEU A 1 57 ? -3.32 26.219 -10.711 1 94.81 57 LEU A O 1
ATOM 413 N N . GLU A 1 58 ? -3.156 26.984 -8.656 1 94.38 58 GLU A N 1
ATOM 414 C CA . GLU A 1 58 ? -4.582 27.125 -8.383 1 94.38 58 GLU A CA 1
ATOM 415 C C . GLU A 1 58 ? -4.859 28.391 -7.574 1 94.38 58 GLU A C 1
ATOM 417 O O . GLU A 1 58 ? -4.094 28.734 -6.68 1 94.38 58 GLU A O 1
ATOM 422 N N . THR A 1 59 ? -5.93 29.109 -7.875 1 95.38 59 THR A N 1
ATOM 423 C CA . THR A 1 59 ? -6.266 30.344 -7.172 1 95.38 59 THR A CA 1
ATOM 424 C C . THR A 1 59 ? -6.844 30.031 -5.793 1 95.38 59 THR A C 1
ATOM 426 O O . THR A 1 59 ? -7.402 28.969 -5.57 1 95.38 59 THR A O 1
ATOM 429 N N . VAL A 1 60 ? -6.688 30.969 -4.934 1 96.69 60 VAL A N 1
ATOM 430 C CA . VAL A 1 60 ? -7.254 30.906 -3.588 1 96.69 60 VAL A CA 1
ATOM 431 C C . VAL A 1 60 ? -8.594 31.641 -3.561 1 96.69 60 VAL A C 1
ATOM 433 O O . VAL A 1 60 ? -8.68 32.781 -3.994 1 96.69 60 VAL A O 1
ATOM 436 N N . THR A 1 61 ? -9.648 30.953 -3.104 1 96.69 61 THR A N 1
ATOM 437 C CA . THR A 1 61 ? -10.945 31.625 -3.008 1 96.69 61 THR A CA 1
ATOM 438 C C . THR A 1 61 ? -11 32.531 -1.79 1 96.69 61 THR A C 1
ATOM 440 O O . THR A 1 61 ? -11.43 33.688 -1.891 1 96.69 61 THR A O 1
ATOM 443 N N . SER A 1 62 ? -10.625 32.031 -0.681 1 97.31 62 SER A N 1
ATOM 444 C CA . SER A 1 62 ? -10.508 32.844 0.532 1 97.31 62 SER A CA 1
ATOM 445 C C . SER A 1 62 ? -9.398 32.312 1.438 1 97.31 62 SER A C 1
ATOM 447 O O . SER A 1 62 ? -8.961 31.172 1.296 1 97.31 62 SER A O 1
ATOM 449 N N . GLY A 1 63 ? -8.914 33.188 2.299 1 97.81 63 GLY A N 1
ATOM 450 C CA . GLY A 1 63 ? -7.781 32.844 3.152 1 97.81 63 GLY A CA 1
ATOM 451 C C . GLY A 1 63 ? -6.457 33.312 2.596 1 97.81 63 GLY A C 1
ATOM 452 O O . GLY A 1 63 ? -6.422 34.219 1.748 1 97.81 63 GLY A O 1
ATOM 453 N N . ASP A 1 64 ? -5.355 32.781 3.25 1 97.94 64 ASP A N 1
ATOM 454 C CA . ASP A 1 64 ? -4.039 33.25 2.852 1 97.94 64 ASP A CA 1
ATOM 455 C C . ASP A 1 64 ? -2.984 32.156 2.953 1 97.94 64 ASP A C 1
ATOM 457 O O . ASP A 1 64 ? -3.215 31.125 3.586 1 97.94 64 ASP A O 1
ATOM 461 N N . ILE A 1 65 ? -1.978 32.312 2.182 1 97.81 65 ILE A N 1
ATOM 462 C CA . ILE A 1 65 ? -0.762 31.516 2.25 1 97.81 65 ILE A CA 1
ATOM 463 C C . ILE A 1 65 ? 0.441 32.406 2.51 1 97.81 65 ILE A C 1
ATOM 465 O O . ILE A 1 65 ? 0.678 33.375 1.771 1 97.81 65 ILE A O 1
ATOM 469 N N . ARG A 1 66 ? 1.166 32.062 3.52 1 97.19 66 ARG A N 1
ATOM 470 C CA . ARG A 1 66 ? 2.301 32.906 3.879 1 97.19 66 ARG A CA 1
ATOM 471 C C . ARG A 1 66 ? 3.598 32.125 3.896 1 97.19 66 ARG A C 1
ATOM 473 O O . ARG A 1 66 ? 3.633 31 4.41 1 97.19 66 ARG A O 1
ATOM 480 N N . LEU A 1 67 ? 4.555 32.656 3.312 1 95.62 67 LEU A N 1
ATOM 481 C CA . LEU A 1 67 ? 5.914 32.094 3.324 1 95.62 67 LEU A CA 1
ATOM 482 C C . LEU A 1 67 ? 6.871 33.062 4.016 1 95.62 67 LEU A C 1
ATOM 484 O O . LEU A 1 67 ? 7.031 34.219 3.578 1 95.62 67 LEU A O 1
ATOM 488 N N . GLY A 1 68 ? 7.469 32.656 5.09 1 92.31 68 GLY A N 1
ATOM 489 C CA . GLY A 1 68 ? 8.297 33.562 5.859 1 92.31 68 GLY A CA 1
ATOM 490 C C . GLY A 1 68 ? 7.543 34.781 6.344 1 92.31 68 GLY A C 1
ATOM 491 O O . GLY A 1 68 ? 8.07 35.906 6.301 1 92.31 68 GLY A O 1
ATOM 492 N N . GLY A 1 69 ? 6.285 34.594 6.523 1 92.25 69 GLY A N 1
ATOM 493 C CA . GLY A 1 69 ? 5.473 35.688 7.043 1 92.25 69 GLY A CA 1
ATOM 494 C C . GLY A 1 69 ? 4.855 36.531 5.949 1 92.25 69 GLY A C 1
ATOM 495 O O . GLY A 1 69 ? 3.941 37.344 6.211 1 92.25 69 GLY A O 1
ATOM 496 N N . GLU A 1 70 ? 5.316 36.406 4.77 1 94.5 70 GLU A N 1
ATOM 497 C CA . GLU A 1 70 ? 4.812 37.219 3.666 1 94.5 70 GLU A CA 1
ATOM 498 C C . GLU A 1 70 ? 3.729 36.469 2.889 1 94.5 70 GLU A C 1
ATOM 500 O O . GLU A 1 70 ? 3.857 35.281 2.611 1 94.5 70 GLU A O 1
ATOM 505 N N . SER A 1 71 ? 2.723 37.188 2.562 1 97 71 SER A N 1
ATOM 506 C CA . SER A 1 71 ? 1.626 36.594 1.808 1 97 71 SER A CA 1
ATOM 507 C C . SER A 1 71 ? 2.043 36.312 0.371 1 97 71 SER A C 1
ATOM 509 O O . SER A 1 71 ? 2.619 37.156 -0.303 1 97 71 SER A O 1
ATOM 511 N N . ILE A 1 72 ? 1.77 35.094 -0.076 1 95.56 72 ILE A N 1
ATOM 512 C CA . ILE A 1 72 ? 2.102 34.75 -1.45 1 95.56 72 ILE A CA 1
ATOM 513 C C . ILE A 1 72 ? 0.838 34.312 -2.188 1 95.56 72 ILE A C 1
ATOM 515 O O . ILE A 1 72 ? 0.915 33.719 -3.279 1 95.56 72 ILE A O 1
ATOM 519 N N . ALA A 1 73 ? -0.301 34.531 -1.654 1 95.12 73 ALA A N 1
ATOM 520 C CA . ALA A 1 73 ? -1.564 34.031 -2.191 1 95.12 73 ALA A CA 1
ATOM 521 C C . ALA A 1 73 ? -1.792 34.531 -3.613 1 95.12 73 ALA A C 1
ATOM 523 O O . ALA A 1 73 ? -2.383 33.812 -4.441 1 95.12 73 ALA A O 1
ATOM 524 N N . ASP A 1 74 ? -1.245 35.719 -3.869 1 93.5 74 ASP A N 1
ATOM 525 C CA . ASP A 1 74 ? -1.516 36.344 -5.168 1 93.5 74 ASP A CA 1
ATOM 526 C C . ASP A 1 74 ? -0.29 36.25 -6.074 1 93.5 74 ASP A C 1
ATOM 528 O O . ASP A 1 74 ? -0.33 36.719 -7.219 1 93.5 74 ASP A O 1
ATOM 532 N N . ALA A 1 75 ? 0.784 35.75 -5.543 1 92.81 75 ALA A N 1
ATOM 533 C CA . ALA A 1 75 ? 1.992 35.625 -6.352 1 92.81 75 ALA A CA 1
ATOM 534 C C . ALA A 1 75 ? 1.869 34.469 -7.34 1 92.81 75 ALA A C 1
ATOM 536 O O . ALA A 1 75 ? 1.284 33.406 -7.023 1 92.81 75 ALA A O 1
ATOM 537 N N . GLY A 1 76 ? 2.34 34.625 -8.5 1 92.25 76 GLY A N 1
ATOM 538 C CA . GLY A 1 76 ? 2.379 33.531 -9.469 1 92.25 76 GLY A CA 1
ATOM 539 C C . GLY A 1 76 ? 3.369 32.469 -9.102 1 92.25 76 GLY A C 1
ATOM 540 O O . GLY A 1 76 ? 4.199 32.625 -8.211 1 92.25 76 GLY A O 1
ATOM 541 N N . PRO A 1 77 ? 3.27 31.328 -9.75 1 90.38 77 PRO A N 1
ATOM 542 C CA . PRO A 1 77 ? 4.141 30.188 -9.43 1 90.38 77 PRO A CA 1
ATOM 543 C C . PRO A 1 77 ? 5.6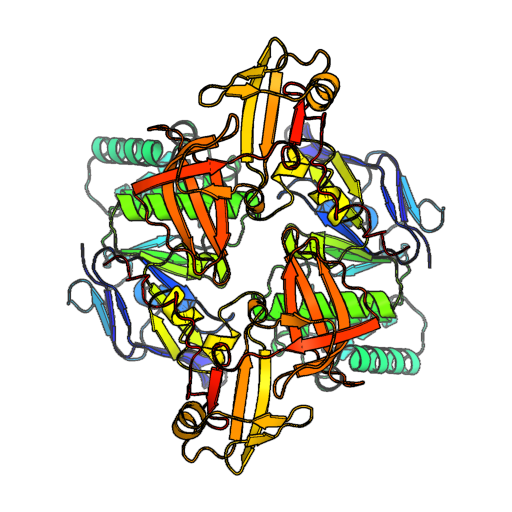21 30.531 -9.531 1 90.38 77 PRO A C 1
ATOM 545 O O . PRO A 1 77 ? 6.422 30.094 -8.703 1 90.38 77 PRO A O 1
ATOM 548 N N . GLN A 1 78 ? 5.957 31.344 -10.477 1 86.31 78 GLN A N 1
ATOM 549 C CA . GLN A 1 78 ? 7.359 31.672 -10.734 1 86.31 78 GLN A CA 1
ATOM 550 C C . GLN A 1 78 ? 7.906 32.625 -9.664 1 86.31 78 GLN A C 1
ATOM 552 O O . GLN A 1 78 ? 9.117 32.719 -9.5 1 86.31 78 GLN A O 1
ATOM 557 N N . GLU A 1 79 ? 6.988 33.25 -9.039 1 88.62 79 GLU A N 1
ATOM 558 C CA . GLU A 1 79 ? 7.398 34.25 -8.055 1 88.62 79 GLU A CA 1
ATOM 559 C C . GLU A 1 79 ? 7.508 33.625 -6.664 1 88.62 79 GLU A C 1
ATOM 561 O O . GLU A 1 79 ? 7.969 34.281 -5.723 1 88.62 79 GLU A O 1
ATOM 566 N N . ARG A 1 80 ? 7.105 32.344 -6.68 1 91.31 80 ARG A N 1
ATOM 567 C CA . ARG A 1 80 ? 7.141 31.688 -5.387 1 91.31 80 ARG A CA 1
ATOM 568 C C . ARG A 1 80 ? 8.445 30.906 -5.215 1 91.31 80 ARG A C 1
ATOM 570 O O . ARG A 1 80 ? 8.945 30.312 -6.168 1 91.31 80 ARG A O 1
ATOM 577 N N . ASP A 1 81 ? 9.172 31.047 -4.32 1 90.62 81 ASP A N 1
ATOM 578 C CA . ASP A 1 81 ? 10.375 30.281 -4.039 1 90.62 81 ASP A CA 1
ATOM 579 C C . ASP A 1 81 ? 10.023 28.859 -3.582 1 90.62 81 ASP A C 1
ATOM 581 O O . ASP A 1 81 ? 10.484 28.406 -2.533 1 90.62 81 ASP A O 1
ATOM 585 N N . ILE A 1 82 ? 9.219 28.219 -4.441 1 93.25 82 ILE A N 1
ATOM 586 C CA . ILE A 1 82 ? 8.711 26.875 -4.156 1 93.25 82 ILE A CA 1
ATOM 587 C C . ILE A 1 82 ? 8.992 25.953 -5.34 1 93.25 82 ILE A C 1
ATOM 589 O O . ILE A 1 82 ? 8.844 26.359 -6.496 1 93.25 82 ILE A O 1
ATOM 593 N N . ALA A 1 83 ? 9.484 24.781 -5.055 1 92.38 83 ALA A N 1
ATOM 594 C CA . ALA A 1 83 ? 9.664 23.75 -6.074 1 92.38 83 ALA A CA 1
ATOM 595 C C . ALA A 1 83 ? 8.688 22.594 -5.863 1 92.38 83 ALA A C 1
ATOM 597 O O . ALA A 1 83 ? 8.438 22.188 -4.727 1 92.38 83 ALA A O 1
ATOM 598 N N . MET A 1 84 ? 8.195 22.094 -6.941 1 92.06 84 MET A N 1
ATOM 599 C CA . MET A 1 84 ? 7.18 21.047 -6.848 1 92.06 84 MET A CA 1
ATOM 600 C C . MET A 1 84 ? 7.598 19.812 -7.637 1 92.06 84 MET A C 1
ATOM 602 O O . MET A 1 84 ? 8.156 19.922 -8.734 1 92.06 84 MET A O 1
ATOM 606 N N . VAL A 1 85 ? 7.426 18.672 -6.984 1 91.19 85 VAL A N 1
ATOM 607 C CA . VAL A 1 85 ? 7.562 17.375 -7.645 1 91.19 85 VAL A CA 1
ATOM 608 C C . VAL A 1 85 ? 6.18 16.781 -7.891 1 91.19 85 VAL A C 1
ATOM 610 O O . VAL A 1 85 ? 5.438 16.5 -6.945 1 91.19 85 VAL A O 1
ATOM 613 N N . PHE A 1 86 ? 5.914 16.484 -9.172 1 88.69 86 PHE A N 1
ATOM 614 C CA . PHE A 1 86 ? 4.598 16 -9.578 1 88.69 86 PHE A CA 1
ATOM 615 C C . PHE A 1 86 ? 4.516 14.484 -9.5 1 88.69 86 PHE A C 1
ATOM 617 O O . PHE A 1 86 ? 5.543 13.805 -9.516 1 88.69 86 PHE A O 1
ATOM 624 N N . GLN A 1 87 ? 3.311 14.023 -9.523 1 82.62 87 GLN A N 1
ATOM 625 C CA . GLN A 1 87 ? 3.031 12.594 -9.461 1 82.62 87 GLN A CA 1
ATOM 626 C C . GLN A 1 87 ? 3.627 11.859 -10.664 1 82.62 87 GLN A C 1
ATOM 628 O O . GLN A 1 87 ? 4.234 10.805 -10.516 1 82.62 87 GLN A O 1
ATOM 633 N N . SER A 1 88 ? 3.488 12.383 -11.852 1 83.31 88 SER A N 1
ATOM 634 C CA . SER A 1 88 ? 4.004 11.773 -13.078 1 83.31 88 SER A CA 1
ATOM 635 C C . SER A 1 88 ? 5.461 12.156 -13.312 1 83.31 88 SER A C 1
ATOM 637 O O . SER A 1 88 ? 6.039 11.805 -14.344 1 83.31 88 SER A O 1
ATOM 639 N N . TYR A 1 89 ? 6.07 12.852 -12.414 1 85.38 89 TYR A N 1
ATOM 640 C CA . TYR A 1 89 ? 7.441 13.344 -12.453 1 85.38 89 TYR A CA 1
ATOM 641 C C . TYR A 1 89 ? 7.574 14.5 -13.438 1 85.38 89 TYR A C 1
ATOM 643 O O . TYR A 1 89 ? 8.367 15.422 -13.211 1 85.38 89 TYR A O 1
ATOM 651 N N . ALA A 1 90 ? 6.73 14.453 -14.492 1 87.31 90 ALA A N 1
ATOM 652 C CA . ALA A 1 90 ? 6.66 15.531 -15.477 1 87.31 90 ALA A CA 1
ATOM 653 C C . ALA A 1 90 ? 8.039 15.836 -16.062 1 87.31 90 ALA A C 1
ATOM 655 O O . ALA A 1 90 ? 8.445 17 -16.141 1 87.31 90 ALA A O 1
ATOM 656 N N . LEU A 1 91 ? 8.82 14.789 -16.344 1 93.25 91 LEU A N 1
ATOM 657 C CA . LEU A 1 91 ? 10.125 14.984 -16.969 1 93.25 91 LEU A CA 1
ATOM 658 C C . LEU A 1 91 ? 9.969 15.297 -18.453 1 93.25 91 LEU A C 1
ATOM 660 O O . LEU A 1 91 ? 9.062 14.781 -19.109 1 93.25 91 LEU A O 1
ATOM 664 N N . TYR A 1 92 ? 10.852 16.172 -18.969 1 93.75 92 TYR A N 1
ATOM 665 C CA . TYR A 1 92 ? 10.875 16.422 -20.391 1 93.75 92 TYR A CA 1
ATOM 666 C C . TYR A 1 92 ? 11.453 15.234 -21.156 1 93.75 92 TYR A C 1
ATOM 668 O O . TYR A 1 92 ? 12.656 14.961 -21.062 1 93.75 92 TYR A O 1
ATOM 676 N N . PRO A 1 93 ? 10.656 14.625 -21.938 1 93.12 93 PRO A N 1
ATOM 677 C CA . PRO A 1 93 ? 11.094 13.367 -22.547 1 93.12 93 PRO A CA 1
ATOM 678 C C . PRO A 1 93 ? 12.211 13.57 -23.562 1 93.12 93 PRO A C 1
ATOM 680 O O . PRO A 1 93 ? 12.984 12.641 -23.828 1 93.12 93 PRO A O 1
ATOM 683 N N . HIS A 1 94 ? 12.281 14.773 -24.125 1 93.5 94 HIS A N 1
ATOM 684 C CA . HIS A 1 94 ? 13.242 15.039 -25.188 1 93.5 94 HIS A CA 1
ATOM 685 C C . HIS A 1 94 ? 14.555 15.57 -24.625 1 93.5 94 HIS A C 1
ATOM 687 O O . HIS A 1 94 ? 15.523 15.766 -25.359 1 93.5 94 HIS A O 1
ATOM 693 N N . MET A 1 95 ? 14.625 15.781 -23.344 1 96 95 MET A N 1
ATOM 694 C CA . MET A 1 95 ? 15.82 16.297 -22.688 1 96 95 MET A CA 1
ATOM 695 C C . MET A 1 95 ? 16.547 15.203 -21.922 1 96 95 MET A C 1
ATOM 697 O O . MET A 1 95 ? 15.922 14.258 -21.438 1 96 95 MET A O 1
ATOM 701 N N . THR A 1 96 ? 17.781 15.398 -21.859 1 96.81 96 THR A N 1
ATOM 702 C CA . THR A 1 96 ? 18.562 14.5 -21.016 1 96.81 96 THR A CA 1
ATOM 703 C C . THR A 1 96 ? 18.328 14.805 -19.547 1 96.81 96 THR A C 1
ATOM 705 O O . THR A 1 96 ? 17.688 15.797 -19.203 1 96.81 96 THR A O 1
ATOM 708 N N . VAL A 1 97 ? 18.828 13.914 -18.75 1 97 97 VAL A N 1
ATOM 709 C CA . VAL A 1 97 ? 18.75 14.125 -17.297 1 97 97 VAL A CA 1
ATOM 710 C C . VAL A 1 97 ? 19.422 15.445 -16.938 1 97 97 VAL A C 1
ATOM 712 O O . VAL A 1 97 ? 18.859 16.25 -16.188 1 97 97 VAL A O 1
ATOM 715 N N . ARG A 1 98 ? 20.578 15.672 -17.5 1 96.88 98 ARG A N 1
ATOM 716 C CA . ARG A 1 98 ? 21.312 16.922 -17.281 1 96.88 98 ARG A CA 1
ATOM 717 C C . ARG A 1 98 ? 20.469 18.125 -17.672 1 96.88 98 ARG A C 1
ATOM 719 O O . ARG A 1 98 ? 20.359 19.094 -16.922 1 96.88 98 ARG A O 1
ATOM 726 N N . GLU A 1 99 ? 19.828 18.062 -18.766 1 95.94 99 GLU A N 1
ATOM 727 C CA . GLU A 1 99 ? 19.016 19.156 -19.281 1 95.94 99 GLU A CA 1
ATOM 728 C C . GLU A 1 99 ? 17.766 19.359 -18.422 1 95.94 99 GLU A C 1
ATOM 730 O O . GLU A 1 99 ? 17.359 20.484 -18.172 1 95.94 99 GLU A O 1
ATOM 735 N N . ASN A 1 100 ? 17.188 18.25 -18.094 1 96.25 100 ASN A N 1
ATOM 736 C CA . ASN A 1 100 ? 16.016 18.328 -17.219 1 96.25 100 ASN A CA 1
ATOM 737 C C . ASN A 1 100 ? 16.328 19.078 -15.938 1 96.25 100 ASN A C 1
ATOM 739 O O . ASN A 1 100 ? 15.539 19.906 -15.492 1 96.25 100 ASN A O 1
ATOM 743 N N . MET A 1 101 ? 17.469 18.844 -15.414 1 95.62 101 MET A N 1
ATOM 744 C CA . MET A 1 101 ? 17.844 19.406 -14.125 1 95.62 101 MET A CA 1
ATOM 745 C C . MET A 1 101 ? 18.328 20.844 -14.281 1 95.62 101 MET A C 1
ATOM 747 O O . MET A 1 101 ? 18.188 21.656 -13.359 1 95.62 101 MET A O 1
ATOM 751 N N . SER A 1 102 ? 18.844 21.188 -15.453 1 94.81 102 SER A N 1
ATOM 752 C CA . SER A 1 102 ? 19.438 22.516 -15.617 1 94.81 102 SER A CA 1
ATOM 753 C C . SER A 1 102 ? 18.438 23.484 -16.234 1 94.81 102 SER A C 1
ATOM 755 O O . SER A 1 102 ? 18.594 24.703 -16.109 1 94.81 102 SER A O 1
ATOM 757 N N . PHE A 1 103 ? 17.469 23 -16.812 1 91.62 103 PHE A N 1
ATOM 758 C CA . PHE A 1 103 ? 16.578 23.797 -17.641 1 91.62 103 PHE A CA 1
ATOM 759 C C . PHE A 1 103 ? 15.945 24.922 -16.812 1 91.62 103 PHE A C 1
ATOM 761 O O . PHE A 1 103 ? 15.938 26.078 -17.25 1 91.62 103 PHE A O 1
ATOM 768 N N . GLY A 1 104 ? 15.414 24.578 -15.68 1 86.56 104 GLY A N 1
ATOM 769 C CA . GLY A 1 104 ? 14.766 25.562 -14.828 1 86.56 104 GLY A CA 1
ATOM 770 C C . GLY A 1 104 ? 15.688 26.688 -14.398 1 86.56 104 GLY A C 1
ATOM 771 O O . GLY A 1 104 ? 15.281 27.844 -14.344 1 86.56 104 GLY A O 1
ATOM 772 N N . LEU A 1 105 ? 16.906 26.375 -14.117 1 89.5 105 LEU A N 1
ATOM 773 C CA . LEU A 1 105 ? 17.891 27.359 -13.711 1 89.5 105 LEU A CA 1
ATOM 774 C C . LEU A 1 105 ? 18.266 28.266 -14.883 1 89.5 105 LEU A C 1
ATOM 776 O O . LEU A 1 105 ? 18.375 29.484 -14.734 1 89.5 105 LEU A O 1
ATOM 780 N N . GLU A 1 106 ? 18.391 27.672 -15.969 1 88.88 106 GLU A N 1
ATOM 781 C CA . GLU A 1 106 ? 18.781 28.406 -17.172 1 88.88 106 GLU A CA 1
ATOM 782 C C . GLU A 1 106 ? 17.719 29.438 -17.547 1 88.88 106 GLU A C 1
ATOM 784 O O . GLU A 1 106 ? 18.047 30.547 -18 1 88.88 106 GLU A O 1
ATOM 789 N N . GLU A 1 107 ? 16.5 29.078 -17.281 1 84.81 107 GLU A N 1
ATOM 790 C CA . GLU A 1 107 ? 15.391 29.922 -17.719 1 84.81 107 GLU A CA 1
ATOM 791 C C . GLU A 1 107 ? 15.031 30.969 -16.672 1 84.81 107 GLU A C 1
ATOM 793 O O . GLU A 1 107 ? 14.516 32.031 -17 1 84.81 107 GLU A O 1
ATOM 798 N N . SER A 1 108 ? 15.328 30.688 -15.461 1 82.62 108 SER A N 1
ATOM 799 C CA . SER A 1 108 ? 14.758 31.531 -14.406 1 82.62 108 SER A CA 1
ATOM 800 C C . SER A 1 108 ? 15.844 32.344 -13.695 1 82.62 108 SER A C 1
ATOM 802 O O . SER A 1 108 ? 15.547 33.188 -12.867 1 82.62 108 SER A O 1
ATOM 804 N N . THR A 1 109 ? 17.125 31.984 -13.992 1 85.19 109 THR A N 1
ATOM 805 C CA . THR A 1 109 ? 18.203 32.688 -13.312 1 85.19 109 THR A CA 1
ATOM 806 C C . THR A 1 109 ? 19.25 33.156 -14.312 1 85.19 109 THR A C 1
ATOM 808 O O . THR A 1 109 ? 19.219 32.781 -15.484 1 85.19 109 THR A O 1
ATOM 811 N N . ASP A 1 110 ? 20.094 34.062 -13.766 1 88.38 110 ASP A N 1
ATOM 812 C CA . ASP A 1 110 ? 21.203 34.531 -14.586 1 88.38 110 ASP A CA 1
ATOM 813 C C . ASP A 1 110 ? 22.5 33.844 -14.195 1 88.38 110 ASP A C 1
ATOM 815 O O . ASP A 1 110 ? 23.594 34.406 -14.406 1 88.38 110 ASP A O 1
ATOM 819 N N . MET A 1 111 ? 22.359 32.75 -13.672 1 91.06 111 MET A N 1
ATOM 820 C CA . MET A 1 111 ? 23.547 32.031 -13.266 1 91.06 111 MET A CA 1
ATOM 821 C C . MET A 1 111 ? 24.375 31.578 -14.477 1 91.06 111 MET A C 1
ATOM 823 O O . MET A 1 111 ? 23.812 31.141 -15.484 1 91.06 111 MET A O 1
ATOM 827 N N . PRO A 1 112 ? 25.656 31.688 -14.328 1 93.69 112 PRO A N 1
ATOM 828 C CA . PRO A 1 112 ? 26.5 31.219 -15.422 1 93.69 112 PRO A CA 1
ATOM 829 C C . PRO A 1 112 ? 26.391 29.719 -15.68 1 93.69 112 PRO A C 1
ATOM 831 O O . PRO A 1 112 ? 26.141 28.953 -14.75 1 93.69 112 PRO A O 1
ATOM 834 N N . ASP A 1 113 ? 26.641 29.391 -16.875 1 92.38 113 ASP A N 1
ATOM 835 C CA . ASP A 1 113 ? 26.5 28 -17.297 1 92.38 113 ASP A CA 1
ATOM 836 C C . ASP A 1 113 ? 27.406 27.078 -16.484 1 92.38 113 ASP A C 1
ATOM 838 O O . ASP A 1 113 ? 27.016 25.953 -16.141 1 92.38 113 ASP A O 1
ATOM 842 N N . ASP A 1 114 ? 28.516 27.547 -16.219 1 93.44 114 ASP A N 1
ATOM 843 C CA . ASP A 1 114 ? 29.469 26.719 -15.477 1 93.44 114 ASP A CA 1
ATOM 844 C C . ASP A 1 114 ? 28.984 26.469 -14.055 1 93.44 114 ASP A C 1
ATOM 846 O O . ASP A 1 114 ? 29.172 25.391 -13.508 1 93.44 114 ASP A O 1
ATOM 850 N N . GLU A 1 115 ? 28.406 27.438 -13.516 1 93.31 115 GLU A N 1
ATOM 851 C CA . GLU A 1 115 ? 27.844 27.297 -12.172 1 93.31 115 GLU A CA 1
ATOM 852 C C . GLU A 1 115 ? 26.672 26.328 -12.164 1 93.31 115 GLU A C 1
ATOM 854 O O . GLU A 1 115 ? 26.562 25.5 -11.258 1 93.31 115 GLU A O 1
ATOM 859 N N . ILE A 1 116 ? 25.875 26.469 -13.109 1 94.62 116 ILE A N 1
ATOM 860 C CA . ILE A 1 116 ? 24.719 25.578 -13.234 1 94.62 116 ILE A CA 1
ATOM 861 C C . ILE A 1 116 ? 25.203 24.125 -13.391 1 94.62 116 ILE A C 1
ATOM 863 O O . ILE A 1 116 ? 24.688 23.219 -12.734 1 94.62 116 ILE A O 1
ATOM 867 N N . ALA A 1 117 ? 26.203 24 -14.234 1 94.31 117 ALA A N 1
ATOM 868 C CA . ALA A 1 117 ? 26.75 22.656 -14.461 1 94.31 117 ALA A CA 1
ATOM 869 C C . ALA A 1 117 ? 27.281 22.062 -13.164 1 94.31 117 ALA A C 1
ATOM 871 O O . ALA A 1 117 ? 27.094 20.875 -12.891 1 94.31 117 ALA A O 1
ATOM 872 N N . GLY A 1 118 ? 27.938 22.844 -12.461 1 93.56 118 GLY A N 1
ATOM 873 C CA . GLY A 1 118 ? 28.438 22.406 -11.172 1 93.56 118 GLY A CA 1
ATOM 874 C C . GLY A 1 118 ? 27.344 21.984 -10.211 1 93.56 118 GLY A C 1
ATOM 875 O O . GLY A 1 118 ? 27.453 20.938 -9.555 1 93.56 118 GLY A O 1
ATOM 876 N N . LEU A 1 119 ? 26.359 22.75 -10.148 1 93.44 119 LEU A N 1
ATOM 877 C CA . LEU A 1 119 ? 25.234 22.453 -9.266 1 93.44 119 LEU A CA 1
ATOM 878 C C . LEU A 1 119 ? 24.531 21.156 -9.672 1 93.44 119 LEU A C 1
ATOM 880 O O . LEU A 1 119 ? 24.156 20.359 -8.812 1 93.44 119 LEU A O 1
ATOM 884 N N . VAL A 1 120 ? 24.375 20.984 -10.93 1 95.5 120 VAL A N 1
ATOM 885 C CA . VAL A 1 120 ? 23.734 19.781 -11.461 1 95.5 120 VAL A CA 1
ATOM 886 C C . VAL A 1 120 ? 24.562 18.547 -11.125 1 95.5 120 VAL A C 1
ATOM 888 O O . VAL A 1 120 ? 24.016 17.547 -10.656 1 95.5 120 VAL A O 1
ATOM 891 N N . GLU A 1 121 ? 25.797 18.641 -11.305 1 95.44 121 GLU A N 1
ATOM 892 C CA . GLU A 1 121 ? 26.672 17.516 -11.023 1 95.44 121 GLU A CA 1
ATOM 893 C C . GLU A 1 121 ? 26.688 17.172 -9.539 1 95.44 121 GLU A C 1
ATOM 895 O O . GLU A 1 121 ? 26.641 16 -9.164 1 95.44 121 GLU A O 1
ATOM 900 N N . GLU A 1 122 ? 26.75 18.172 -8.766 1 93.06 122 GLU A N 1
ATOM 901 C CA . GLU A 1 122 ? 26.75 17.984 -7.316 1 93.06 122 GLU A CA 1
ATOM 902 C C . GLU A 1 122 ? 25.453 17.328 -6.852 1 93.06 122 GLU A C 1
ATOM 904 O O . GLU A 1 122 ? 25.484 16.375 -6.055 1 93.06 122 GLU A O 1
ATOM 909 N N . THR A 1 123 ? 24.391 17.844 -7.312 1 93.56 123 THR A N 1
ATOM 910 C CA . THR A 1 123 ? 23.094 17.312 -6.945 1 93.56 123 THR A CA 1
ATOM 911 C C . THR A 1 123 ? 22.922 15.875 -7.441 1 93.56 123 THR A C 1
ATOM 913 O O . THR A 1 123 ? 22.391 15.023 -6.73 1 93.56 123 THR A O 1
ATOM 916 N N . ALA A 1 124 ? 23.391 15.633 -8.617 1 94.81 124 ALA A N 1
ATOM 917 C CA . ALA A 1 124 ? 23.328 14.289 -9.195 1 94.81 124 ALA A CA 1
ATOM 918 C C . ALA A 1 124 ? 24.109 13.289 -8.344 1 94.81 124 ALA A C 1
ATOM 920 O O . ALA A 1 124 ? 23.672 12.164 -8.133 1 94.81 124 ALA A O 1
ATOM 921 N N . ALA A 1 125 ? 25.188 13.719 -7.918 1 92.19 125 ALA A N 1
ATOM 922 C CA . ALA A 1 125 ? 26.016 12.867 -7.062 1 92.19 125 ALA A CA 1
ATOM 923 C C . ALA A 1 125 ? 25.297 12.562 -5.746 1 92.19 125 ALA A C 1
ATOM 925 O O . ALA A 1 125 ? 25.312 11.422 -5.277 1 92.19 125 ALA A O 1
ATOM 926 N N . MET A 1 126 ? 24.734 13.547 -5.219 1 88.19 126 MET A N 1
ATOM 927 C CA . MET A 1 126 ? 23.969 13.398 -3.977 1 88.19 126 MET A CA 1
ATOM 928 C C . MET A 1 126 ? 22.844 12.391 -4.141 1 88.19 126 MET A C 1
ATOM 930 O O . MET A 1 126 ? 22.562 11.625 -3.217 1 88.19 126 MET A O 1
ATOM 934 N N . LEU A 1 127 ? 22.25 12.344 -5.336 1 90.5 127 LEU A N 1
ATOM 935 C CA . LEU A 1 127 ? 21.094 11.492 -5.602 1 90.5 127 LEU A CA 1
ATOM 936 C C . LEU A 1 127 ? 21.516 10.156 -6.195 1 90.5 127 LEU A C 1
ATOM 938 O O . LEU A 1 127 ? 20.688 9.289 -6.445 1 90.5 127 LEU A O 1
ATOM 942 N N . GLY A 1 128 ? 22.781 10 -6.469 1 89.31 128 GLY A N 1
ATOM 943 C CA . GLY A 1 128 ? 23.297 8.766 -7.023 1 89.31 128 GLY A CA 1
ATOM 944 C C . GLY A 1 128 ? 22.922 8.555 -8.477 1 89.31 128 GLY A C 1
ATOM 945 O O . GLY A 1 128 ? 22.656 7.426 -8.898 1 89.31 128 GLY A O 1
ATOM 946 N N . ILE A 1 129 ? 22.797 9.648 -9.195 1 92.5 129 ILE A N 1
ATOM 947 C CA . ILE A 1 129 ? 22.391 9.508 -10.594 1 92.5 129 ILE A CA 1
ATOM 948 C C . ILE A 1 129 ? 23.406 10.211 -11.492 1 92.5 129 ILE A C 1
ATOM 950 O O . ILE A 1 129 ? 23.062 10.664 -12.586 1 92.5 129 ILE A O 1
ATOM 954 N N . ASP A 1 130 ? 24.609 10.375 -11.016 1 93.81 130 ASP A N 1
ATOM 955 C CA . ASP A 1 130 ? 25.656 11.078 -11.758 1 93.81 130 ASP A CA 1
ATOM 956 C C . ASP A 1 130 ? 25.984 10.352 -13.055 1 93.81 130 ASP A C 1
ATOM 958 O O . ASP A 1 130 ? 26.328 10.984 -14.062 1 93.81 130 ASP A O 1
ATOM 962 N N . ASP A 1 131 ? 25.828 9.062 -13.094 1 93.56 131 ASP A N 1
ATOM 963 C CA . ASP A 1 131 ? 26.156 8.266 -14.273 1 93.56 131 ASP A CA 1
ATOM 964 C C . ASP A 1 131 ? 25.016 8.273 -15.273 1 93.56 131 ASP A C 1
ATOM 966 O O . ASP A 1 131 ? 25.141 7.734 -16.375 1 93.56 131 ASP A O 1
ATOM 970 N N . LEU A 1 132 ? 23.938 8.93 -14.945 1 95.12 132 LEU A N 1
ATOM 971 C CA . LEU A 1 132 ? 22.75 8.875 -15.789 1 95.12 132 LEU A CA 1
ATOM 972 C C . LEU A 1 132 ? 22.516 10.211 -16.484 1 95.12 132 LEU A C 1
ATOM 974 O O . LEU A 1 132 ? 21.547 10.367 -17.234 1 95.12 132 LEU A O 1
ATOM 978 N N . LEU A 1 133 ? 23.391 11.117 -16.344 1 96.62 133 LEU A N 1
ATOM 979 C CA . LEU A 1 133 ? 23.156 12.508 -16.719 1 96.62 133 LEU A CA 1
ATOM 980 C C . LEU A 1 133 ? 22.922 12.641 -18.219 1 96.62 133 LEU A C 1
ATOM 982 O O . LEU A 1 133 ? 22.234 13.555 -18.656 1 96.62 133 LEU A O 1
ATOM 986 N N . ASP A 1 134 ? 23.438 11.734 -18.969 1 95.81 134 ASP A N 1
ATOM 987 C CA . ASP A 1 134 ? 23.328 11.875 -20.422 1 95.81 134 ASP A CA 1
ATOM 988 C C . ASP A 1 134 ? 22.203 11.008 -20.969 1 95.81 134 ASP A C 1
ATOM 990 O O . ASP A 1 134 ? 21.953 11.008 -22.172 1 95.81 134 ASP A O 1
ATOM 994 N N . ARG A 1 135 ? 21.516 10.375 -20.141 1 95.19 135 ARG A N 1
ATOM 995 C CA . ARG A 1 135 ? 20.406 9.531 -20.547 1 95.19 135 ARG A CA 1
ATOM 996 C C . ARG A 1 135 ? 19.109 10.344 -20.641 1 95.19 135 ARG A C 1
ATOM 998 O O . ARG A 1 135 ? 19.047 11.461 -20.125 1 95.19 135 ARG A O 1
ATOM 1005 N N . ARG A 1 136 ? 18.25 9.797 -21.375 1 93.69 136 ARG A N 1
ATOM 1006 C CA . ARG A 1 136 ? 16.922 10.375 -21.469 1 93.69 136 ARG A CA 1
ATOM 1007 C C . ARG A 1 136 ? 15.945 9.633 -20.547 1 93.69 136 ARG A C 1
ATOM 1009 O O . ARG A 1 136 ? 16.188 8.484 -20.172 1 93.69 136 ARG A O 1
ATOM 1016 N N . PRO A 1 137 ? 14.781 10.25 -20.109 1 92.75 137 PRO A N 1
ATOM 1017 C CA . PRO A 1 137 ? 13.828 9.656 -19.172 1 92.75 137 PRO A CA 1
ATOM 1018 C C . PRO A 1 137 ? 13.359 8.273 -19.594 1 92.75 137 PRO A C 1
ATOM 1020 O O . PRO A 1 137 ? 13.18 7.391 -18.75 1 92.75 137 PRO A O 1
ATOM 1023 N N . SER A 1 138 ? 13.203 8.023 -20.844 1 87.75 138 SER A N 1
ATOM 1024 C CA . SER A 1 138 ? 12.719 6.738 -21.344 1 87.75 138 SER A CA 1
ATOM 1025 C C . SER A 1 138 ? 13.711 5.617 -21.047 1 87.75 138 SER A C 1
ATOM 1027 O O . SER A 1 138 ? 13.359 4.438 -21.094 1 87.75 138 SER A O 1
ATOM 1029 N N . GLU A 1 139 ? 14.898 5.984 -20.734 1 89.25 139 GLU A N 1
ATOM 1030 C CA . GLU A 1 139 ? 15.969 5.016 -20.5 1 89.25 139 GLU A CA 1
ATOM 1031 C C . GLU A 1 139 ? 16.156 4.77 -19 1 89.25 139 GLU A C 1
ATOM 1033 O O . GLU A 1 139 ? 17.078 4.062 -18.594 1 89.25 139 GLU A O 1
ATOM 1038 N N . LEU A 1 140 ? 15.328 5.363 -18.219 1 89.75 140 LEU A N 1
ATOM 1039 C CA . LEU A 1 140 ? 15.484 5.32 -16.766 1 89.75 140 LEU A CA 1
ATOM 1040 C C . LEU A 1 140 ? 14.414 4.438 -16.125 1 89.75 140 LEU A C 1
ATOM 1042 O O . LEU A 1 140 ? 13.305 4.328 -16.656 1 89.75 140 LEU A O 1
ATOM 1046 N N . SER A 1 141 ? 14.773 3.805 -14.992 1 80.75 141 SER A N 1
ATOM 1047 C CA . SER A 1 141 ? 13.773 3.139 -14.164 1 80.75 141 SER A CA 1
ATOM 1048 C C . SER A 1 141 ? 12.891 4.152 -13.445 1 80.75 141 SER A C 1
ATOM 1050 O O . SER A 1 141 ? 13.195 5.348 -13.422 1 80.75 141 SER A O 1
ATOM 1052 N N . GLY A 1 142 ? 11.758 3.691 -12.883 1 80.5 142 GLY A N 1
ATOM 1053 C CA . GLY A 1 142 ? 10.875 4.555 -12.109 1 80.5 142 GLY A CA 1
ATOM 1054 C C . GLY A 1 142 ? 11.578 5.289 -10.992 1 80.5 142 GLY A C 1
ATOM 1055 O O . GLY A 1 142 ? 11.414 6.5 -10.828 1 80.5 142 GLY A O 1
ATOM 1056 N N . GLY A 1 143 ? 12.367 4.543 -10.281 1 83.88 143 GLY A N 1
ATOM 1057 C CA . GLY A 1 143 ? 13.125 5.156 -9.195 1 83.88 143 GLY A CA 1
ATOM 1058 C C . GLY A 1 143 ? 14.117 6.195 -9.68 1 83.88 143 GLY A C 1
ATOM 1059 O O . GLY A 1 143 ? 14.297 7.23 -9.031 1 83.88 143 GLY A O 1
ATOM 1060 N N . GLN A 1 144 ? 14.703 5.891 -10.797 1 88.62 144 GLN A N 1
ATOM 1061 C CA . GLN A 1 144 ? 15.641 6.832 -11.391 1 88.62 144 GLN A CA 1
ATOM 1062 C C . GLN A 1 144 ? 14.93 8.094 -11.859 1 88.62 144 GLN A C 1
ATOM 1064 O O . GLN A 1 144 ? 15.422 9.211 -11.641 1 88.62 144 GLN A O 1
ATOM 1069 N N . GLN A 1 145 ? 13.812 7.934 -12.43 1 92 145 GLN A N 1
ATOM 1070 C CA . GLN A 1 145 ? 13.031 9.086 -12.859 1 92 145 GLN A CA 1
ATOM 1071 C C . GLN A 1 145 ? 12.648 9.969 -11.68 1 92 145 GLN A C 1
ATOM 1073 O O . GLN A 1 145 ? 12.695 11.195 -11.773 1 92 145 GLN A O 1
ATOM 1078 N N . GLN A 1 146 ? 12.32 9.32 -10.617 1 89.44 146 GLN A N 1
ATOM 1079 C CA . GLN A 1 146 ? 11.977 10.07 -9.406 1 89.44 146 GLN A CA 1
ATOM 1080 C C . GLN A 1 146 ? 13.156 10.891 -8.914 1 89.44 146 GLN A C 1
ATOM 1082 O O . GLN A 1 146 ? 13 12.055 -8.531 1 89.44 146 GLN A O 1
ATOM 1087 N N . ARG A 1 147 ? 14.289 10.266 -8.914 1 90.44 147 ARG A N 1
ATOM 1088 C CA . ARG A 1 147 ? 15.492 10.961 -8.469 1 90.44 147 ARG A CA 1
ATOM 1089 C C . ARG A 1 147 ? 15.797 12.156 -9.367 1 90.44 147 ARG A C 1
ATOM 1091 O O . ARG A 1 147 ? 16.234 13.203 -8.891 1 90.44 147 ARG A O 1
ATOM 1098 N N . VAL A 1 148 ? 15.539 12.008 -10.633 1 94.38 148 VAL A N 1
ATOM 1099 C CA . VAL A 1 148 ? 15.742 13.117 -11.562 1 94.38 148 VAL A CA 1
ATOM 1100 C C . VAL A 1 148 ? 14.758 14.242 -11.25 1 94.38 148 VAL A C 1
ATOM 1102 O O . VAL A 1 148 ? 15.141 15.414 -11.211 1 94.38 148 VAL A O 1
ATOM 1105 N N . ALA A 1 149 ? 13.516 13.836 -11.031 1 93.5 149 ALA A N 1
ATOM 1106 C CA . ALA A 1 149 ? 12.5 14.828 -10.688 1 93.5 149 ALA A CA 1
ATOM 1107 C C . ALA A 1 149 ? 12.875 15.57 -9.414 1 93.5 149 ALA A C 1
ATOM 1109 O O . ALA A 1 149 ? 12.727 16.797 -9.328 1 93.5 149 ALA A O 1
ATOM 1110 N N . LEU A 1 150 ? 13.359 14.883 -8.469 1 91.75 150 LEU A N 1
ATOM 1111 C CA . LEU A 1 150 ? 13.82 15.484 -7.223 1 91.75 150 LEU A CA 1
ATOM 1112 C C . LEU A 1 150 ? 15.016 16.391 -7.465 1 91.75 150 LEU A C 1
ATOM 1114 O O . LEU A 1 150 ? 15.094 17.5 -6.906 1 91.75 150 LEU A O 1
ATOM 1118 N N . GLY A 1 151 ? 15.898 15.891 -8.266 1 92.69 151 GLY A N 1
ATOM 1119 C CA . GLY A 1 151 ? 17.062 16.703 -8.617 1 92.69 151 GLY A CA 1
ATOM 1120 C C . GLY A 1 151 ? 16.703 18.031 -9.242 1 92.69 151 GLY A C 1
ATOM 1121 O O . GLY A 1 151 ? 17.266 19.062 -8.891 1 92.69 151 GLY A O 1
ATOM 1122 N N . ARG A 1 152 ? 15.797 17.969 -10.094 1 93.56 152 ARG A N 1
ATOM 1123 C CA . ARG A 1 152 ? 15.305 19.188 -10.742 1 93.56 152 ARG A CA 1
ATOM 1124 C C . ARG A 1 152 ? 14.797 20.188 -9.711 1 93.56 152 ARG A C 1
ATOM 1126 O O . ARG A 1 152 ? 14.992 21.391 -9.859 1 93.56 152 ARG A O 1
ATOM 1133 N N . ALA A 1 153 ? 14.203 19.672 -8.711 1 90.5 153 ALA A N 1
ATOM 1134 C CA . ALA A 1 153 ? 13.672 20.531 -7.66 1 90.5 153 ALA A CA 1
ATOM 1135 C C . ALA A 1 153 ? 14.789 21.047 -6.754 1 90.5 153 ALA A C 1
ATOM 1137 O O . ALA A 1 153 ? 14.789 22.219 -6.363 1 90.5 153 ALA A O 1
ATOM 1138 N N . ILE A 1 154 ? 15.758 20.25 -6.461 1 91.5 154 ILE A N 1
ATOM 1139 C CA . ILE A 1 154 ? 16.797 20.547 -5.48 1 91.5 154 ILE A CA 1
ATOM 1140 C C . ILE A 1 154 ? 17.75 21.594 -6.035 1 91.5 154 ILE A C 1
ATOM 1142 O O . ILE A 1 154 ? 18.203 22.484 -5.305 1 91.5 154 ILE A O 1
ATOM 1146 N N . VAL A 1 155 ? 18.047 21.531 -7.277 1 91.62 155 VAL A N 1
ATOM 1147 C CA . VAL A 1 155 ? 19.031 22.422 -7.867 1 91.62 155 VAL A CA 1
ATOM 1148 C C . VAL A 1 155 ? 18.547 23.875 -7.73 1 91.62 155 VAL A C 1
ATOM 1150 O O . VAL A 1 155 ? 19.359 24.797 -7.699 1 91.62 155 VAL A O 1
ATOM 1153 N N . ARG A 1 156 ? 17.312 24.031 -7.629 1 90.06 156 ARG A N 1
ATOM 1154 C CA . ARG A 1 156 ? 16.734 25.375 -7.535 1 90.06 156 ARG A CA 1
ATOM 1155 C C . ARG A 1 156 ? 16.938 25.953 -6.141 1 90.06 156 ARG A C 1
ATOM 1157 O O . ARG A 1 156 ? 16.766 27.156 -5.938 1 90.06 156 ARG A O 1
ATOM 1164 N N . ASP A 1 157 ? 17.203 25.062 -5.238 1 88.31 157 ASP A N 1
ATOM 1165 C CA . ASP A 1 157 ? 17.406 25.469 -3.852 1 88.31 157 ASP A CA 1
ATOM 1166 C C . ASP A 1 157 ? 16.234 26.266 -3.32 1 88.31 157 ASP A C 1
ATOM 1168 O O . ASP A 1 157 ? 16.391 27.391 -2.844 1 88.31 157 ASP A O 1
ATOM 1172 N N . PRO A 1 158 ? 15.062 25.734 -3.342 1 91.19 158 PRO A N 1
ATOM 1173 C CA . PRO A 1 158 ? 13.852 26.453 -2.941 1 91.19 158 PRO A CA 1
ATOM 1174 C C . PRO A 1 158 ? 13.703 26.562 -1.425 1 91.19 158 PRO A C 1
ATOM 1176 O O . PRO A 1 158 ? 14.383 25.844 -0.684 1 91.19 158 PRO A O 1
ATOM 1179 N N . GLU A 1 159 ? 12.781 27.406 -1.017 1 93.31 159 GLU A N 1
ATOM 1180 C CA . GLU A 1 159 ? 12.461 27.531 0.402 1 93.31 159 GLU A CA 1
ATOM 1181 C C . GLU A 1 159 ? 11.531 26.406 0.851 1 93.31 159 GLU A C 1
ATOM 1183 O O . GLU A 1 159 ? 11.539 26.016 2.021 1 93.31 159 GLU A O 1
ATOM 1188 N N . VAL A 1 160 ? 10.766 25.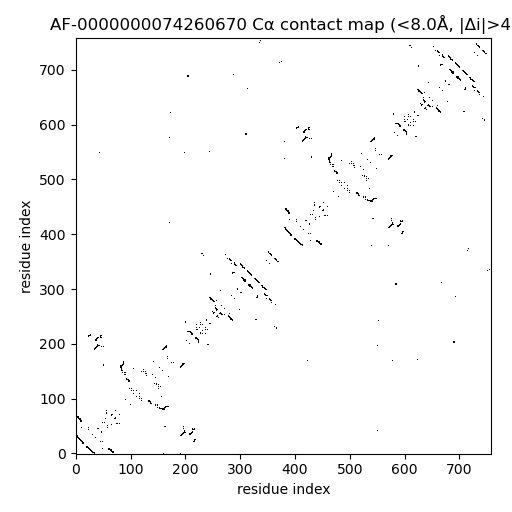953 -0.104 1 95.5 160 VAL A N 1
ATOM 1189 C CA . VAL A 1 160 ? 9.805 24.906 0.229 1 95.5 160 VAL A CA 1
ATOM 1190 C C . VAL A 1 160 ? 9.75 23.875 -0.894 1 95.5 160 VAL A C 1
ATOM 1192 O O . VAL A 1 160 ? 9.75 24.219 -2.074 1 95.5 160 VAL A O 1
ATOM 1195 N N . PHE A 1 161 ? 9.688 22.609 -0.457 1 95 161 PHE A N 1
ATOM 1196 C CA . PHE A 1 161 ? 9.438 21.516 -1.379 1 95 161 PHE A CA 1
ATOM 1197 C C . PHE A 1 161 ? 7.992 21.047 -1.285 1 95 161 PHE A C 1
ATOM 1199 O O . PHE A 1 161 ? 7.473 20.828 -0.187 1 95 161 PHE A O 1
ATOM 1206 N N . LEU A 1 162 ? 7.352 20.938 -2.451 1 96.5 162 LEU A N 1
ATOM 1207 C CA . LEU A 1 162 ? 6.035 20.312 -2.562 1 96.5 162 LEU A CA 1
ATOM 1208 C C . LEU A 1 162 ? 6.109 19.016 -3.361 1 96.5 162 LEU A C 1
ATOM 1210 O O . LEU A 1 162 ? 6.684 18.984 -4.449 1 96.5 162 LEU A O 1
ATOM 1214 N N . MET A 1 163 ? 5.566 17.984 -2.775 1 95.56 163 MET A N 1
ATOM 1215 C CA . MET A 1 163 ? 5.551 16.703 -3.475 1 95.56 163 MET A CA 1
ATOM 1216 C C . MET A 1 163 ? 4.137 16.125 -3.525 1 95.56 163 MET A C 1
ATOM 1218 O O . MET A 1 163 ? 3.494 15.961 -2.488 1 95.56 163 MET A O 1
ATOM 1222 N N . ASP A 1 164 ? 3.707 15.836 -4.695 1 94.38 164 ASP A N 1
ATOM 1223 C CA . ASP A 1 164 ? 2.361 15.312 -4.902 1 94.38 164 ASP A CA 1
ATOM 1224 C C . ASP A 1 164 ? 2.402 13.82 -5.23 1 94.38 164 ASP A C 1
ATOM 1226 O O . ASP A 1 164 ? 2.516 13.438 -6.398 1 94.38 164 ASP A O 1
ATOM 1230 N N . GLU A 1 165 ? 2.281 12.977 -4.254 1 90.88 165 GLU A N 1
ATOM 1231 C CA . GLU A 1 165 ? 2.248 11.516 -4.352 1 90.88 165 GLU A CA 1
ATOM 1232 C C . GLU A 1 165 ? 3.428 10.992 -5.164 1 90.88 165 GLU A C 1
ATOM 1234 O O . GLU A 1 165 ? 3.242 10.211 -6.102 1 90.88 165 GLU A O 1
ATOM 1239 N N . PRO A 1 166 ? 4.605 11.289 -4.734 1 90.62 166 PRO A N 1
ATOM 1240 C CA . PRO A 1 166 ? 5.77 11 -5.57 1 90.62 166 PRO A CA 1
ATOM 1241 C C . PRO A 1 166 ? 6.074 9.508 -5.66 1 90.62 166 PRO A C 1
ATOM 1243 O O . PRO A 1 166 ? 6.801 9.07 -6.559 1 90.62 166 PRO A O 1
ATOM 1246 N N . LEU A 1 167 ? 5.523 8.695 -4.77 1 89.19 167 LEU A N 1
ATOM 1247 C CA . LEU A 1 167 ? 5.891 7.285 -4.73 1 89.19 167 LEU A CA 1
ATOM 1248 C C . LEU A 1 167 ? 4.727 6.41 -5.188 1 89.19 167 LEU A C 1
ATOM 1250 O O . LEU A 1 167 ? 4.812 5.184 -5.133 1 89.19 167 LEU A O 1
ATOM 1254 N N . SER A 1 168 ? 3.693 6.945 -5.699 1 81.62 168 SER A N 1
ATOM 1255 C CA . SER A 1 168 ? 2.451 6.227 -5.969 1 81.62 168 SER A CA 1
ATOM 1256 C C . SER A 1 168 ? 2.611 5.262 -7.137 1 81.62 168 SER A C 1
ATOM 1258 O O . SER A 1 168 ? 1.874 4.281 -7.242 1 81.62 168 SER A O 1
ATOM 1260 N N . ASN A 1 169 ? 3.545 5.496 -7.988 1 74.5 169 ASN A N 1
ATOM 1261 C CA . ASN A 1 169 ? 3.682 4.691 -9.195 1 74.5 169 ASN A CA 1
ATOM 1262 C C . ASN A 1 169 ? 4.762 3.621 -9.039 1 74.5 169 ASN A C 1
ATOM 1264 O O . ASN A 1 169 ? 5.062 2.893 -9.984 1 74.5 169 ASN A O 1
ATOM 1268 N N . LEU A 1 170 ? 5.297 3.572 -7.883 1 79 170 LEU A N 1
ATOM 1269 C CA . LEU A 1 170 ? 6.402 2.645 -7.652 1 79 170 LEU A CA 1
ATOM 1270 C C . LEU A 1 170 ? 5.898 1.341 -7.043 1 79 170 LEU A C 1
ATOM 1272 O O . LEU A 1 170 ? 4.867 1.325 -6.363 1 79 170 LEU A O 1
ATOM 1276 N N . ASP A 1 171 ? 6.574 0.219 -7.34 1 75.88 171 ASP A N 1
ATOM 1277 C CA . ASP A 1 171 ? 6.266 -1.053 -6.691 1 75.88 171 ASP A CA 1
ATOM 1278 C C . ASP A 1 171 ? 6.66 -1.027 -5.219 1 75.88 171 ASP A C 1
ATOM 1280 O O . ASP A 1 171 ? 7.348 -0.108 -4.77 1 75.88 171 ASP A O 1
ATOM 1284 N N . ALA A 1 172 ? 6.238 -2.039 -4.496 1 72.88 172 ALA A N 1
ATOM 1285 C CA . ALA A 1 172 ? 6.352 -2.064 -3.039 1 72.88 172 ALA A CA 1
ATOM 1286 C C . ALA A 1 172 ? 7.812 -1.974 -2.6 1 72.88 172 ALA A C 1
ATOM 1288 O O . ALA A 1 172 ? 8.148 -1.192 -1.709 1 72.88 172 ALA A O 1
ATOM 1289 N N . LYS A 1 173 ? 8.641 -2.693 -3.197 1 74.69 173 LYS A N 1
ATOM 1290 C CA . LYS A 1 173 ? 10.047 -2.717 -2.787 1 74.69 173 LYS A CA 1
ATOM 1291 C C . LYS A 1 173 ? 10.711 -1.371 -3.045 1 74.69 173 LYS A C 1
ATOM 1293 O O . LYS A 1 173 ? 11.352 -0.81 -2.152 1 74.69 173 LYS A O 1
ATOM 1298 N N . LEU A 1 174 ? 10.555 -0.943 -4.234 1 78.5 174 LEU A N 1
ATOM 1299 C CA . LEU A 1 174 ? 11.148 0.339 -4.59 1 78.5 174 LEU A CA 1
ATOM 1300 C C . LEU A 1 174 ? 10.547 1.469 -3.764 1 78.5 174 LEU A C 1
ATOM 1302 O O . LEU A 1 174 ? 11.25 2.404 -3.375 1 78.5 174 LEU A O 1
ATOM 1306 N N . ARG A 1 175 ? 9.32 1.355 -3.473 1 84.12 175 ARG A N 1
ATOM 1307 C CA . ARG A 1 175 ? 8.648 2.363 -2.66 1 84.12 175 ARG A CA 1
ATOM 1308 C C . ARG A 1 175 ? 9.273 2.455 -1.272 1 84.12 175 ARG A C 1
AT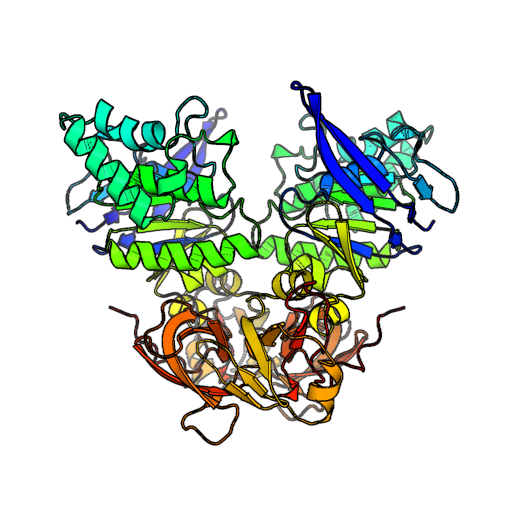OM 1310 O O . ARG A 1 175 ? 9.539 3.553 -0.778 1 84.12 175 ARG A O 1
ATOM 1317 N N . SER A 1 176 ? 9.469 1.362 -0.695 1 81 176 SER A N 1
ATOM 1318 C CA . SER A 1 176 ? 10.07 1.325 0.633 1 81 176 SER A CA 1
ATOM 1319 C C . SER A 1 176 ? 11.469 1.924 0.62 1 81 176 SER A C 1
ATOM 1321 O O . SER A 1 176 ? 11.82 2.717 1.497 1 81 176 SER A O 1
ATOM 1323 N N . GLN A 1 177 ? 12.164 1.562 -0.35 1 79 177 GLN A N 1
ATOM 1324 C CA . GLN A 1 177 ? 13.523 2.084 -0.48 1 79 177 GLN A CA 1
ATOM 1325 C C . GLN A 1 177 ? 13.508 3.6 -0.659 1 79 177 GLN A C 1
ATOM 1327 O O . GLN A 1 177 ? 14.266 4.312 0.006 1 79 177 GLN A O 1
ATOM 1332 N N . MET A 1 178 ? 12.68 4.027 -1.497 1 86 178 MET A N 1
ATOM 1333 C CA . MET A 1 178 ? 12.633 5.453 -1.809 1 86 178 MET A CA 1
ATOM 1334 C C . MET A 1 178 ? 12.086 6.25 -0.629 1 86 178 MET A C 1
ATOM 1336 O O . MET A 1 178 ? 12.477 7.398 -0.417 1 86 178 MET A O 1
ATOM 1340 N N . ARG A 1 179 ? 11.234 5.664 0.132 1 87.25 179 ARG A N 1
ATOM 1341 C CA . ARG A 1 179 ? 10.727 6.324 1.33 1 87.25 179 ARG A CA 1
ATOM 1342 C C . ARG A 1 179 ? 11.859 6.668 2.289 1 87.25 179 ARG A C 1
ATOM 1344 O O . ARG A 1 179 ? 11.969 7.809 2.74 1 87.25 179 ARG A O 1
ATOM 1351 N N . THR A 1 180 ? 12.656 5.707 2.518 1 82.38 180 THR A N 1
ATOM 1352 C CA . THR A 1 180 ? 13.781 5.891 3.424 1 82.38 180 THR A CA 1
ATOM 1353 C C . THR A 1 180 ? 14.766 6.91 2.859 1 82.38 180 THR A C 1
ATOM 1355 O O . THR A 1 180 ? 15.258 7.777 3.588 1 82.38 180 THR A O 1
ATOM 1358 N N . GLU A 1 181 ? 14.961 6.816 1.625 1 83 181 GLU A N 1
ATOM 1359 C CA . GLU A 1 181 ? 15.898 7.73 0.972 1 83 181 GLU A CA 1
ATOM 1360 C C . GLU A 1 181 ? 15.383 9.164 1.013 1 83 181 GLU A C 1
ATOM 1362 O O . GLU A 1 181 ? 16.156 10.102 1.253 1 83 181 GLU A O 1
ATOM 1367 N N . LEU A 1 182 ? 14.141 9.328 0.757 1 87.31 182 LEU A N 1
ATOM 1368 C CA . LEU A 1 182 ? 13.547 10.664 0.771 1 87.31 182 LEU A CA 1
ATOM 1369 C C . LEU A 1 182 ? 13.602 11.266 2.17 1 87.31 182 LEU A C 1
ATOM 1371 O O . LEU A 1 182 ? 13.836 12.469 2.322 1 87.31 182 LEU A O 1
ATOM 1375 N N . GLN A 1 183 ? 13.367 10.477 3.125 1 84.44 183 GLN A N 1
ATOM 1376 C CA . GLN A 1 183 ? 13.453 10.945 4.504 1 84.44 183 GLN A CA 1
ATOM 1377 C C . GLN A 1 183 ? 14.867 11.445 4.82 1 84.44 183 GLN A C 1
ATOM 1379 O O . GLN A 1 183 ? 15.031 12.531 5.387 1 84.44 183 GLN A O 1
ATOM 1384 N N . ARG A 1 184 ? 15.812 10.672 4.434 1 82.19 184 ARG A N 1
ATOM 1385 C CA . ARG A 1 184 ? 17.203 11.047 4.66 1 82.19 184 ARG A CA 1
ATOM 1386 C C . ARG A 1 184 ? 17.562 12.328 3.908 1 82.19 184 ARG A C 1
ATOM 1388 O O . ARG A 1 184 ? 18.219 13.211 4.449 1 82.19 184 ARG A O 1
ATOM 1395 N N . LEU A 1 185 ? 17.141 12.32 2.744 1 85.12 185 LEU A N 1
ATOM 1396 C CA . LEU A 1 185 ? 17.422 13.477 1.907 1 85.12 185 LEU A CA 1
ATOM 1397 C C . LEU A 1 185 ? 16.828 14.742 2.523 1 85.12 185 LEU A C 1
ATOM 1399 O O . LEU A 1 185 ? 17.5 15.781 2.576 1 85.12 185 LEU A O 1
ATOM 1403 N N . GLN A 1 186 ? 15.641 14.711 2.932 1 87.38 186 GLN A N 1
ATOM 1404 C CA . GLN A 1 186 ? 14.984 15.859 3.545 1 87.38 186 GLN A CA 1
ATOM 1405 C C . GLN A 1 186 ? 15.695 16.281 4.828 1 87.38 186 GLN A C 1
ATOM 1407 O O . GLN A 1 186 ? 15.844 17.469 5.098 1 87.38 186 GLN A O 1
ATOM 1412 N N . GLU A 1 187 ? 16.078 15.359 5.602 1 84.44 187 GLU A N 1
ATOM 1413 C CA . GLU A 1 187 ? 16.812 15.656 6.828 1 84.44 187 GLU A CA 1
ATOM 1414 C C . GLU A 1 187 ? 18.141 16.359 6.523 1 84.44 187 GLU A C 1
ATOM 1416 O O . GLU A 1 187 ? 18.516 17.297 7.215 1 84.44 187 GLU A O 1
ATOM 1421 N N . ASP A 1 188 ? 18.75 15.922 5.492 1 85.25 188 ASP A N 1
ATOM 1422 C CA . ASP A 1 188 ? 20.031 16.5 5.102 1 85.25 188 ASP A CA 1
ATOM 1423 C C . ASP A 1 188 ? 19.859 17.922 4.566 1 85.25 188 ASP A C 1
ATOM 1425 O O . ASP A 1 188 ? 20.656 18.812 4.875 1 85.25 188 ASP A O 1
ATOM 1429 N N . LEU A 1 189 ? 18.859 18.094 3.803 1 88.19 189 LEU A N 1
ATOM 1430 C CA . LEU A 1 189 ? 18.625 19.406 3.18 1 88.19 189 LEU A CA 1
ATOM 1431 C C . LEU A 1 189 ? 18.016 20.375 4.18 1 88.19 189 LEU A C 1
ATOM 1433 O O . LEU A 1 189 ? 18.297 21.578 4.113 1 88.19 189 LEU A O 1
ATOM 1437 N N . GLY A 1 190 ? 17.156 19.859 5.031 1 90.81 190 GLY A N 1
ATOM 1438 C CA . GLY A 1 190 ? 16.516 20.688 6.039 1 90.81 190 GLY A CA 1
ATOM 1439 C C . GLY A 1 190 ? 15.477 21.641 5.461 1 90.81 190 GLY A C 1
ATOM 1440 O O . GLY A 1 190 ? 15.148 22.641 6.078 1 90.81 190 GLY A O 1
ATOM 1441 N N . THR A 1 191 ? 15.102 21.406 4.312 1 92.5 191 THR A N 1
ATOM 1442 C CA . THR A 1 191 ? 14.141 22.281 3.643 1 92.5 191 THR A CA 1
ATOM 1443 C C . THR A 1 191 ? 12.711 21.953 4.07 1 92.5 191 THR A C 1
ATOM 1445 O O . THR A 1 191 ? 12.375 20.781 4.242 1 92.5 191 THR A O 1
ATOM 1448 N N . THR A 1 192 ? 11.906 23.016 4.242 1 95.75 192 THR A N 1
ATOM 1449 C CA . THR A 1 192 ? 10.492 22.828 4.535 1 95.75 192 THR A CA 1
ATOM 1450 C C . THR A 1 192 ? 9.805 22.031 3.43 1 95.75 192 THR A C 1
ATOM 1452 O O . THR A 1 192 ? 9.984 22.328 2.246 1 95.75 192 THR A O 1
ATOM 1455 N N . THR A 1 193 ? 9.078 20.969 3.814 1 96.12 193 THR A N 1
ATOM 1456 C CA . THR A 1 193 ? 8.516 20.062 2.82 1 96.12 193 THR A CA 1
ATOM 1457 C C . THR A 1 193 ? 7.055 19.766 3.127 1 96.12 193 THR A C 1
ATOM 1459 O O . THR A 1 193 ? 6.695 19.5 4.277 1 96.12 193 THR A O 1
ATOM 1462 N N . MET A 1 194 ? 6.23 19.922 2.152 1 96.94 194 MET A N 1
ATOM 1463 C CA . MET A 1 194 ? 4.848 19.438 2.18 1 96.94 194 MET A CA 1
ATOM 1464 C C . MET A 1 194 ? 4.652 18.266 1.226 1 96.94 194 MET A C 1
ATOM 1466 O O . MET A 1 194 ? 4.922 18.391 0.028 1 96.94 194 MET A O 1
ATOM 1470 N N . TYR A 1 195 ? 4.227 17.172 1.798 1 96.44 195 TYR A N 1
ATOM 1471 C CA . TYR A 1 195 ? 4.121 15.898 1.104 1 96.44 195 TYR A CA 1
ATOM 1472 C C . TYR A 1 195 ? 2.684 15.391 1.117 1 96.44 195 TYR A C 1
ATOM 1474 O O . TYR A 1 195 ? 2.072 15.266 2.18 1 96.44 195 TYR A O 1
ATOM 1482 N N . VAL A 1 196 ? 2.18 15.164 -0.077 1 95.69 196 VAL A N 1
ATOM 1483 C CA . VAL A 1 196 ? 0.811 14.672 -0.188 1 95.69 196 VAL A CA 1
ATOM 1484 C C . VAL A 1 196 ? 0.825 13.188 -0.549 1 95.69 196 VAL A C 1
ATOM 1486 O O . VAL A 1 196 ? 1.57 12.766 -1.435 1 95.69 196 VAL A O 1
ATOM 1489 N N . THR A 1 197 ? -0.001 12.438 0.148 1 92.12 197 THR A N 1
ATOM 1490 C CA . THR A 1 197 ? -0.131 11.016 -0.156 1 92.12 197 THR A CA 1
ATOM 1491 C C . THR A 1 197 ? -1.463 10.477 0.354 1 92.12 197 THR A C 1
ATOM 1493 O O . THR A 1 197 ? -2.109 11.094 1.201 1 92.12 197 THR A O 1
ATOM 1496 N N . HIS A 1 198 ? -1.853 9.438 -0.217 1 85.56 198 HIS A N 1
ATOM 1497 C CA . HIS A 1 198 ? -2.982 8.695 0.329 1 85.56 198 HIS A CA 1
ATOM 1498 C C . HIS A 1 198 ? -2.514 7.445 1.073 1 85.56 198 HIS A C 1
ATOM 1500 O O . HIS A 1 198 ? -3.328 6.711 1.634 1 85.56 198 HIS A O 1
ATOM 1506 N N . ASP A 1 199 ? -1.246 7.223 1.121 1 85.75 199 ASP A N 1
ATOM 1507 C CA . ASP A 1 199 ? -0.663 6.039 1.746 1 85.75 199 ASP A CA 1
ATOM 1508 C C . ASP A 1 199 ? -0.36 6.289 3.221 1 85.75 199 ASP A C 1
ATOM 1510 O O . ASP A 1 199 ? 0.456 7.152 3.555 1 85.75 199 ASP A O 1
ATOM 1514 N N . GLN A 1 200 ? -0.851 5.496 4.016 1 85.56 200 GLN A N 1
ATOM 1515 C CA . GLN A 1 200 ? -0.721 5.719 5.453 1 85.56 200 GLN A CA 1
ATOM 1516 C C . GLN A 1 200 ? 0.688 5.387 5.934 1 85.56 200 GLN A C 1
ATOM 1518 O O . GLN A 1 200 ? 1.195 6.016 6.867 1 85.56 200 GLN A O 1
ATOM 1523 N N . THR A 1 201 ? 1.257 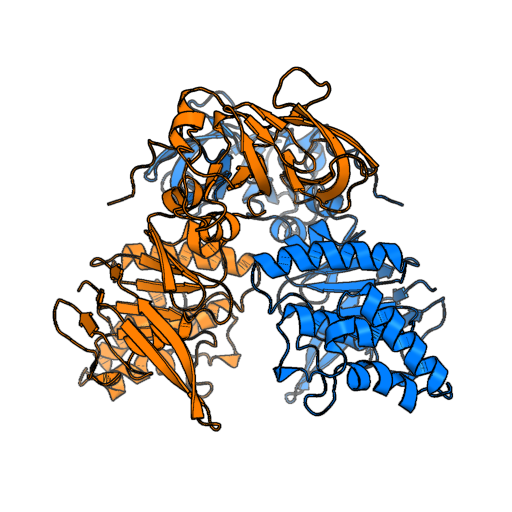4.387 5.285 1 86.75 201 THR A N 1
ATOM 1524 C CA . THR A 1 201 ? 2.615 4.039 5.684 1 86.75 201 THR A CA 1
ATOM 1525 C C . THR A 1 201 ? 3.566 5.211 5.445 1 86.75 201 THR A C 1
ATOM 1527 O O . THR A 1 201 ? 4.395 5.527 6.301 1 86.75 201 THR A O 1
ATOM 1530 N N . GLU A 1 202 ? 3.393 5.812 4.34 1 90.81 202 GLU A N 1
ATOM 1531 C CA . GLU A 1 202 ? 4.188 7.004 4.047 1 90.81 202 GLU A CA 1
ATOM 1532 C C . GLU A 1 202 ? 3.955 8.094 5.094 1 90.81 202 GLU A C 1
ATOM 1534 O O . GLU A 1 202 ? 4.91 8.688 5.602 1 90.81 202 GLU A O 1
ATOM 1539 N N . ALA A 1 203 ? 2.73 8.281 5.41 1 91.5 203 ALA A N 1
ATOM 1540 C CA . ALA A 1 203 ? 2.367 9.32 6.367 1 91.5 203 ALA A CA 1
ATOM 1541 C C . ALA A 1 203 ? 2.965 9.039 7.738 1 91.5 203 ALA A C 1
ATOM 1543 O O . ALA A 1 203 ? 3.512 9.938 8.383 1 91.5 203 ALA A O 1
ATOM 1544 N N . MET A 1 204 ? 2.943 7.848 8.086 1 91.12 204 MET A N 1
ATOM 1545 C CA . MET A 1 204 ? 3.365 7.461 9.43 1 91.12 204 MET A CA 1
ATOM 1546 C C . MET A 1 204 ? 4.887 7.496 9.555 1 91.12 204 MET A C 1
ATOM 1548 O O . MET A 1 204 ? 5.418 7.785 10.625 1 91.12 204 MET A O 1
ATOM 1552 N N . THR A 1 205 ? 5.57 7.309 8.469 1 89.56 205 THR A N 1
ATOM 1553 C CA . THR A 1 205 ? 7 7.039 8.586 1 89.56 205 THR A CA 1
ATOM 1554 C C . THR A 1 205 ? 7.816 8.25 8.148 1 89.56 205 THR A C 1
ATOM 1556 O O . THR A 1 205 ? 8.953 8.438 8.594 1 89.56 205 THR A O 1
ATOM 1559 N N . MET A 1 206 ? 7.27 9.078 7.367 1 90.5 206 MET A N 1
ATOM 1560 C CA . MET A 1 206 ? 8.102 10.109 6.746 1 90.5 206 MET A CA 1
ATOM 1561 C C . MET A 1 206 ? 7.926 11.445 7.453 1 90.5 206 MET A C 1
ATOM 1563 O O . MET A 1 206 ? 8.898 12.18 7.645 1 90.5 206 MET A O 1
ATOM 1567 N N . GLY A 1 207 ? 6.812 11.719 7.887 1 90.38 207 GLY A N 1
ATOM 1568 C CA . GLY A 1 207 ? 6.508 13.062 8.352 1 90.38 207 GLY A CA 1
ATOM 1569 C C . GLY A 1 207 ? 6.879 13.289 9.805 1 90.38 207 GLY A C 1
ATOM 1570 O O . GLY A 1 207 ? 6.738 12.383 10.633 1 90.38 207 GLY A O 1
ATOM 1571 N N . ASP A 1 208 ? 7.297 14.57 10.055 1 93.06 208 ASP A N 1
ATOM 1572 C CA . ASP A 1 208 ? 7.332 15.031 11.438 1 93.06 208 ASP A CA 1
ATOM 1573 C C . ASP A 1 208 ? 5.926 15.141 12.016 1 93.06 208 ASP A C 1
ATOM 1575 O O . ASP A 1 208 ? 5.688 14.766 13.164 1 93.06 208 ASP A O 1
ATOM 1579 N N . ARG A 1 209 ? 5.176 15.664 11.156 1 96.38 209 ARG A N 1
ATOM 1580 C CA . ARG A 1 209 ? 3.754 15.758 11.461 1 96.38 209 ARG A CA 1
ATOM 1581 C C . ARG A 1 209 ? 2.906 15.312 10.273 1 96.38 209 ARG A C 1
ATOM 1583 O O . ARG A 1 209 ? 3.395 15.258 9.141 1 96.38 209 ARG A O 1
ATOM 1590 N N . ILE A 1 210 ? 1.695 14.945 10.672 1 96.44 210 ILE A N 1
ATOM 1591 C CA . ILE A 1 210 ? 0.698 14.586 9.672 1 96.44 210 ILE A CA 1
ATOM 1592 C C . ILE A 1 210 ? -0.516 15.5 9.805 1 96.44 210 ILE A C 1
ATOM 1594 O O . ILE A 1 210 ? -0.93 15.844 10.914 1 96.44 210 ILE A O 1
ATOM 1598 N N . ALA A 1 211 ? -1.002 15.953 8.68 1 97.5 211 ALA A N 1
ATOM 1599 C CA . ALA A 1 211 ? -2.271 16.672 8.586 1 97.5 211 ALA A CA 1
ATOM 1600 C C . ALA A 1 211 ? -3.32 15.836 7.855 1 97.5 211 ALA A C 1
ATOM 1602 O O . ALA A 1 211 ? -3.17 15.547 6.668 1 97.5 211 ALA A O 1
ATOM 1603 N N . VAL A 1 212 ? -4.371 15.484 8.547 1 96.75 212 VAL A N 1
ATOM 1604 C CA . VAL A 1 212 ? -5.406 14.617 7.992 1 96.75 212 VAL A CA 1
ATOM 1605 C C . VAL A 1 212 ? -6.57 15.461 7.48 1 96.75 212 VAL A C 1
ATOM 1607 O O . VAL A 1 212 ? -7.164 16.234 8.234 1 96.75 212 VAL A O 1
ATOM 1610 N N . LEU A 1 213 ? -6.871 15.258 6.242 1 96 213 LEU A N 1
ATOM 1611 C CA . LEU A 1 213 ? -7.957 16 5.602 1 96 213 LEU A CA 1
ATOM 1612 C C . LEU A 1 213 ? -9.133 15.078 5.289 1 96 213 LEU A C 1
ATOM 1614 O O . LEU A 1 213 ? -8.93 13.922 4.914 1 96 213 LEU A O 1
ATOM 1618 N N . ASP A 1 214 ? -10.297 15.594 5.48 1 94.38 214 ASP A N 1
ATOM 1619 C CA . ASP A 1 214 ? -11.531 14.922 5.09 1 94.38 214 ASP A CA 1
ATOM 1620 C C . ASP A 1 214 ? -12.531 15.914 4.512 1 94.38 214 ASP A C 1
ATOM 1622 O O . ASP A 1 214 ? -12.922 16.875 5.176 1 94.38 214 ASP A O 1
ATOM 1626 N N . ASP A 1 215 ? -12.938 15.672 3.299 1 92.56 215 ASP A N 1
ATOM 1627 C CA . ASP A 1 215 ? -13.938 16.484 2.627 1 92.56 215 ASP A CA 1
ATOM 1628 C C . ASP A 1 215 ? -13.57 17.969 2.678 1 92.56 215 ASP A C 1
ATOM 1630 O O . ASP A 1 215 ? -14.398 18.812 3.029 1 92.56 215 ASP A O 1
ATOM 1634 N N . GLY A 1 216 ? -12.305 18.234 2.471 1 95.31 216 GLY A N 1
ATOM 1635 C CA . GLY A 1 216 ? -11.812 19.594 2.346 1 95.31 216 GLY A CA 1
ATOM 1636 C C . GLY A 1 216 ? -11.477 20.234 3.682 1 95.31 216 GLY A C 1
ATOM 1637 O O . GLY A 1 216 ? -10.977 21.359 3.729 1 95.31 216 GLY A O 1
ATOM 1638 N N . GLU A 1 217 ? -11.703 19.531 4.773 1 97 217 GLU A N 1
ATOM 1639 C CA . GLU A 1 217 ? -11.484 20.078 6.109 1 97 217 GLU A CA 1
ATOM 1640 C C . GLU A 1 217 ? -10.328 19.375 6.809 1 97 217 GLU A C 1
ATOM 1642 O O . GLU A 1 217 ? -10.156 18.172 6.672 1 97 217 GLU A O 1
ATOM 1647 N N . LEU A 1 218 ? -9.625 20.141 7.574 1 97.69 218 LEU A N 1
ATOM 1648 C CA . LEU A 1 218 ? -8.57 19.562 8.406 1 97.69 218 LEU A CA 1
ATOM 1649 C C . LEU A 1 218 ? -9.164 18.891 9.641 1 97.69 218 LEU A C 1
ATOM 1651 O O . LEU A 1 218 ? -9.852 19.531 10.438 1 97.69 218 LEU A O 1
ATOM 1655 N N . GLN A 1 219 ? -8.883 17.672 9.828 1 97.81 219 GLN A N 1
ATOM 1656 C CA . GLN A 1 219 ? -9.43 16.906 10.938 1 97.81 219 GLN A CA 1
ATOM 1657 C C . GLN A 1 219 ? -8.477 16.906 12.133 1 97.81 219 GLN A C 1
ATOM 1659 O O . GLN A 1 219 ? -8.914 16.984 13.281 1 97.81 219 GLN A O 1
ATOM 1664 N N . GLN A 1 220 ? -7.211 16.781 11.859 1 97.62 220 GLN A N 1
ATOM 1665 C CA . GLN A 1 220 ? -6.176 16.75 12.891 1 97.62 220 GLN A CA 1
ATOM 1666 C C . GLN A 1 220 ? -4.793 16.984 12.289 1 97.62 220 GLN A C 1
ATOM 1668 O O . GLN A 1 220 ? -4.504 16.516 11.188 1 97.62 220 GLN A O 1
ATOM 1673 N N . ALA A 1 221 ? -4.008 17.734 12.961 1 97.38 221 ALA A N 1
ATOM 1674 C CA . ALA A 1 221 ? -2.588 17.875 12.648 1 97.38 221 ALA A CA 1
ATOM 1675 C C . ALA A 1 221 ? -1.727 17.547 13.867 1 97.38 221 ALA A C 1
ATOM 1677 O O . ALA A 1 221 ? -1.897 18.141 14.938 1 97.38 221 ALA A O 1
ATOM 1678 N N . GLY A 1 222 ? -0.901 16.547 13.789 1 96.38 222 GLY A N 1
ATOM 1679 C CA . GLY A 1 222 ? -0.036 16.109 14.875 1 96.38 222 GLY A CA 1
ATOM 1680 C C . GLY A 1 222 ? 1.008 15.102 14.438 1 96.38 222 GLY A C 1
ATOM 1681 O O . GLY A 1 222 ? 1.131 14.797 13.242 1 96.38 222 GLY A O 1
ATOM 1682 N N . THR A 1 223 ? 1.816 14.711 15.352 1 94.44 223 THR A N 1
ATOM 1683 C CA . THR A 1 223 ? 2.795 13.68 15.031 1 94.44 223 THR A CA 1
ATOM 1684 C C . THR A 1 223 ? 2.1 12.383 14.633 1 94.44 223 THR A C 1
ATOM 1686 O O . THR A 1 223 ? 0.947 12.148 15 1 94.44 223 THR A O 1
ATOM 1689 N N . PRO A 1 224 ? 2.777 11.594 13.875 1 92.81 224 PRO A N 1
ATOM 1690 C CA . PRO A 1 224 ? 2.186 10.305 13.492 1 92.81 224 PRO A CA 1
ATOM 1691 C C . PRO A 1 224 ? 1.683 9.508 14.695 1 92.81 224 PRO A C 1
ATOM 1693 O O . PRO A 1 224 ? 0.551 9.016 14.68 1 92.81 224 PRO A O 1
ATOM 1696 N N . LEU A 1 225 ? 2.4 9.422 15.719 1 90.56 225 LEU A N 1
ATOM 1697 C CA . LEU A 1 225 ? 2.021 8.625 16.875 1 90.56 225 LEU A CA 1
ATOM 1698 C C . LEU A 1 225 ? 0.857 9.266 17.625 1 90.56 225 LEU A C 1
ATOM 1700 O O . LEU A 1 225 ? 0.001 8.57 18.172 1 90.56 225 LEU A O 1
ATOM 1704 N N . GLU A 1 226 ? 0.867 10.586 17.656 1 92.88 226 GLU A N 1
ATOM 1705 C CA . GLU A 1 226 ? -0.276 11.273 18.25 1 92.88 226 GLU A CA 1
ATOM 1706 C C . GLU A 1 226 ? -1.563 10.961 17.5 1 92.88 226 GLU A C 1
ATOM 1708 O O . GLU A 1 226 ? -2.588 10.656 18.109 1 92.88 226 GLU A O 1
ATOM 1713 N N . CYS A 1 227 ? -1.478 11.031 16.188 1 94.31 227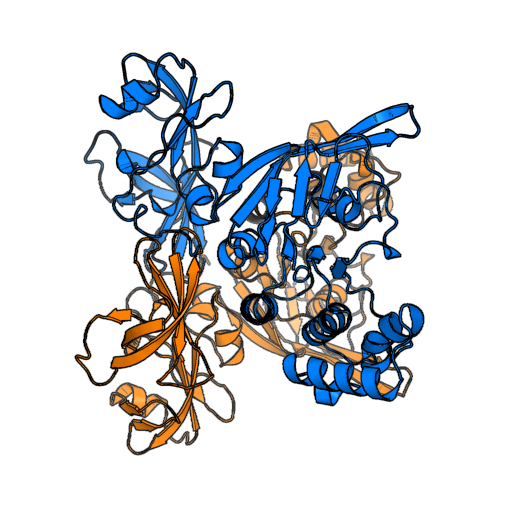 CYS A N 1
ATOM 1714 C CA . CYS A 1 227 ? -2.654 10.766 15.367 1 94.31 227 CYS A CA 1
ATOM 1715 C C . CYS A 1 227 ? -3.094 9.312 15.5 1 94.31 227 CYS A C 1
ATOM 1717 O O . CYS A 1 227 ? -4.285 9.008 15.422 1 94.31 227 CYS A O 1
ATOM 1719 N N . TYR A 1 228 ? -2.162 8.398 15.797 1 93.69 228 TYR A N 1
ATOM 1720 C CA . TYR A 1 228 ? -2.465 6.977 15.93 1 93.69 228 TYR A CA 1
ATOM 1721 C C . TYR A 1 228 ? -3.041 6.672 17.312 1 93.69 228 TYR A C 1
ATOM 1723 O O . TYR A 1 228 ? -4.027 5.938 17.422 1 93.69 228 TYR A O 1
ATOM 1731 N N . HIS A 1 229 ? -2.525 7.254 18.359 1 92.94 229 HIS A N 1
ATOM 1732 C CA . HIS A 1 229 ? -2.881 6.895 19.719 1 92.94 229 HIS A CA 1
ATOM 1733 C C . HIS A 1 229 ? -3.965 7.82 20.266 1 92.94 229 HIS A C 1
ATOM 1735 O O . HIS A 1 229 ? -4.719 7.441 21.172 1 92.94 229 HIS A O 1
ATOM 1741 N N . ARG A 1 230 ? -3.938 9.039 19.75 1 95.88 230 ARG A N 1
ATOM 1742 C CA . ARG A 1 230 ? -4.875 10.047 20.234 1 95.88 230 ARG A CA 1
ATOM 1743 C C . ARG A 1 230 ? -5.586 10.75 19.094 1 95.88 230 ARG A C 1
ATOM 1745 O O . ARG A 1 230 ? -5.52 11.969 18.969 1 95.88 230 ARG A O 1
ATOM 1752 N N . PRO A 1 231 ? -6.266 9.977 18.328 1 97.69 231 PRO A N 1
ATOM 1753 C CA . PRO A 1 231 ? -7.043 10.617 17.25 1 97.69 231 PRO A CA 1
ATOM 1754 C C . PRO A 1 231 ? -8.07 11.609 17.797 1 97.69 231 PRO A C 1
ATOM 1756 O O . PRO A 1 231 ? -8.734 11.336 18.797 1 97.69 231 PRO A O 1
ATOM 1759 N N . ALA A 1 232 ? -8.219 12.703 17.125 1 98 232 ALA A N 1
ATOM 1760 C CA . ALA A 1 232 ? -9.094 13.781 17.578 1 98 232 ALA A CA 1
ATOM 1761 C C . ALA A 1 232 ? -10.562 13.414 17.391 1 98 232 ALA A C 1
ATOM 1763 O O . ALA A 1 232 ? -11.43 13.922 18.109 1 98 232 ALA A O 1
ATOM 1764 N N . ASN A 1 233 ? -10.797 12.547 16.438 1 98.31 233 ASN A N 1
ATOM 1765 C CA . ASN A 1 233 ? -12.172 12.125 16.156 1 98.31 233 ASN A CA 1
ATOM 1766 C C . ASN A 1 233 ? -12.211 10.742 15.516 1 98.31 233 ASN A C 1
ATOM 1768 O O . ASN A 1 233 ? -11.164 10.148 15.25 1 98.31 233 ASN A O 1
ATOM 1772 N N . ARG A 1 234 ? -13.438 10.281 15.297 1 97.75 234 ARG A N 1
ATOM 1773 C CA . ARG A 1 234 ? -13.672 8.938 14.781 1 97.75 234 ARG A CA 1
ATOM 1774 C C . ARG A 1 234 ? -13.094 8.789 13.375 1 97.75 234 ARG A C 1
ATOM 1776 O O . ARG A 1 234 ? -12.586 7.719 13.016 1 97.75 234 ARG A O 1
ATOM 1783 N N . PHE A 1 235 ? -13.164 9.828 12.602 1 95.44 235 PHE A N 1
ATOM 1784 C CA . PHE A 1 235 ? -12.656 9.758 11.234 1 95.44 235 PHE A CA 1
ATOM 1785 C C . PHE A 1 235 ? -11.156 9.5 11.234 1 95.44 235 PHE A C 1
ATOM 1787 O O . PHE A 1 235 ? -10.68 8.586 10.562 1 95.44 235 PHE A O 1
ATOM 1794 N N . VAL A 1 236 ? -10.375 10.289 11.977 1 96.5 236 VAL A N 1
ATOM 1795 C CA . VAL A 1 236 ? -8.93 10.133 12.047 1 96.5 236 VAL A CA 1
ATOM 1796 C C . VAL A 1 236 ? -8.578 8.734 12.555 1 96.5 236 VAL A C 1
ATOM 1798 O O . VAL A 1 236 ? -7.688 8.078 12.023 1 96.5 236 VAL A O 1
ATOM 1801 N N . ALA A 1 237 ? -9.383 8.281 13.523 1 96.31 237 ALA A N 1
ATOM 1802 C CA . ALA A 1 237 ? -9.164 6.969 14.125 1 96.31 237 ALA A CA 1
ATOM 1803 C C . ALA A 1 237 ? -9.359 5.859 13.094 1 96.31 237 ALA A C 1
ATOM 1805 O O . ALA A 1 237 ? -8.641 4.855 13.109 1 96.31 237 ALA A O 1
ATOM 1806 N N . GLY A 1 238 ? -10.305 6.043 12.273 1 94.12 238 GLY A N 1
ATOM 1807 C CA . GLY A 1 238 ? -10.602 5.043 11.266 1 94.12 238 GLY A CA 1
ATOM 1808 C C . GLY A 1 238 ? -9.695 5.133 10.047 1 94.12 238 GLY A C 1
ATOM 1809 O O . GLY A 1 238 ? -9.492 4.145 9.344 1 94.12 238 GLY A O 1
ATOM 1810 N N . PHE A 1 239 ? -9.156 6.266 9.844 1 90.56 239 PHE A N 1
ATOM 1811 C CA . PHE A 1 239 ? -8.359 6.496 8.641 1 90.56 239 PHE A CA 1
ATOM 1812 C C . PHE A 1 239 ? -6.91 6.082 8.867 1 90.56 239 PHE A C 1
ATOM 1814 O O . PHE A 1 239 ? -6.273 5.531 7.969 1 90.56 239 PHE A O 1
ATOM 1821 N N . ILE A 1 240 ? -6.395 6.379 10.008 1 91.5 240 ILE A N 1
ATOM 1822 C CA . ILE A 1 240 ? -5.008 6.062 10.328 1 91.5 240 ILE A CA 1
ATOM 1823 C C . ILE A 1 240 ? -4.926 4.672 10.953 1 91.5 240 ILE A C 1
ATOM 1825 O O . ILE A 1 240 ? -5.645 4.371 11.914 1 91.5 240 ILE A O 1
ATOM 1829 N N . GLY A 1 241 ? -4.07 3.875 10.414 1 88.81 241 GLY A N 1
ATOM 1830 C CA . GLY A 1 241 ? -3.898 2.518 10.898 1 88.81 241 GLY A CA 1
ATOM 1831 C C . GLY A 1 241 ? -4.355 1.464 9.906 1 88.81 241 GLY A C 1
ATOM 1832 O O . GLY A 1 241 ? -5.406 1.609 9.281 1 88.81 241 GLY A O 1
ATOM 1833 N N . GLU A 1 242 ? -3.52 0.392 9.766 1 82.81 242 GLU A N 1
ATOM 1834 C CA . GLU A 1 242 ? -3.84 -0.745 8.906 1 82.81 242 GLU A CA 1
ATOM 1835 C C . GLU A 1 242 ? -3.566 -2.066 9.617 1 82.81 242 GLU A C 1
ATOM 1837 O O . GLU A 1 242 ? -2.42 -2.375 9.945 1 82.81 242 GLU A O 1
ATOM 1842 N N . PRO A 1 243 ? -4.605 -2.764 9.875 1 87.44 243 PRO A N 1
ATOM 1843 C CA . PRO A 1 243 ? -6.023 -2.518 9.602 1 87.44 243 PRO A CA 1
ATOM 1844 C C . PRO A 1 243 ? -6.59 -1.363 10.43 1 87.44 243 PRO A C 1
ATOM 1846 O O . PRO A 1 243 ? -6.02 -1.005 11.469 1 87.44 243 PRO A O 1
ATOM 1849 N N . SER A 1 244 ? -7.711 -0.894 9.977 1 91.12 244 SER A N 1
ATOM 1850 C CA . SER A 1 244 ? -8.344 0.253 10.617 1 91.12 244 SER A CA 1
ATOM 1851 C C . SER A 1 244 ? -8.93 -0.128 11.977 1 91.12 244 SER A C 1
ATOM 1853 O O . SER A 1 244 ? -9.188 -1.304 12.234 1 91.12 244 SER A O 1
ATOM 1855 N N . MET A 1 245 ? -9.086 0.89 12.781 1 95.44 245 MET A N 1
ATOM 1856 C CA . MET A 1 245 ? -9.734 0.705 14.07 1 95.44 245 MET A CA 1
ATOM 1857 C C . MET A 1 245 ? -11.133 0.132 13.906 1 95.44 245 MET A C 1
ATOM 1859 O O . MET A 1 245 ? -11.852 0.493 12.969 1 95.44 245 MET A O 1
ATOM 1863 N N . ASN A 1 246 ? -11.492 -0.795 14.852 1 96.5 246 ASN A N 1
ATOM 1864 C CA . ASN A 1 246 ? -12.859 -1.291 14.922 1 96.5 246 ASN A CA 1
ATOM 1865 C C . ASN A 1 246 ? -13.781 -0.298 15.625 1 96.5 246 ASN A C 1
ATOM 1867 O O . ASN A 1 246 ? -13.391 0.331 16.609 1 96.5 246 ASN A O 1
ATOM 1871 N N . PHE A 1 247 ? -15 -0.23 15.156 1 97.06 247 PHE A N 1
ATOM 1872 C CA . PHE A 1 247 ? -15.977 0.667 15.766 1 97.06 247 PHE A CA 1
ATOM 1873 C C . PHE A 1 247 ? -17.266 -0.075 16.078 1 97.06 247 PHE A C 1
ATOM 1875 O O . PHE A 1 247 ? -17.766 -0.847 15.258 1 97.06 247 PHE A O 1
ATOM 1882 N N . PHE A 1 248 ? -17.797 0.149 17.219 1 96.56 248 PHE A N 1
ATOM 1883 C CA . PHE A 1 248 ? -19.062 -0.403 17.672 1 96.56 248 PHE A CA 1
ATOM 1884 C C . PHE A 1 248 ? -19.984 0.702 18.172 1 96.56 248 PHE A C 1
ATOM 1886 O O . PHE A 1 248 ? -19.656 1.416 19.109 1 96.56 248 PHE A O 1
ATOM 1893 N N . GLU A 1 249 ? -21.125 0.828 17.531 1 96.62 249 GLU A N 1
ATOM 1894 C CA . GLU A 1 249 ? -22.109 1.818 17.969 1 96.62 249 GLU A CA 1
ATOM 1895 C C . GLU A 1 249 ? -22.844 1.356 19.219 1 96.62 249 GLU A C 1
ATOM 1897 O O . GLU A 1 249 ? -23.312 0.22 19.297 1 96.62 249 GLU A O 1
ATOM 1902 N N . THR A 1 250 ? -22.859 2.264 20.234 1 97.19 250 THR A N 1
ATOM 1903 C CA . THR A 1 250 ? -23.469 1.891 21.5 1 97.19 250 THR A CA 1
ATOM 1904 C C . THR A 1 250 ? -24.266 3.059 22.078 1 97.19 250 THR A C 1
ATOM 1906 O O . THR A 1 250 ? -24.172 4.184 21.578 1 97.19 250 THR A O 1
ATOM 1909 N N . GLU A 1 251 ? -25.078 2.725 23.016 1 97.12 251 GLU A N 1
ATOM 1910 C CA . GLU A 1 251 ? -25.75 3.705 23.859 1 97.12 251 GLU A CA 1
ATOM 1911 C C . GLU A 1 251 ? -25.219 3.652 25.281 1 97.12 251 GLU A C 1
ATOM 1913 O O . GLU A 1 251 ? -24.969 2.57 25.828 1 97.12 251 GLU A O 1
ATOM 1918 N N . ALA A 1 252 ? -24.969 4.883 25.766 1 95.25 252 ALA A N 1
ATOM 1919 C CA . ALA A 1 252 ? -24.469 4.957 27.141 1 95.25 252 ALA A CA 1
ATOM 1920 C C . ALA A 1 252 ? -25.625 4.93 28.141 1 95.25 252 ALA A C 1
ATOM 1922 O O . ALA A 1 252 ? -26.578 5.695 28.016 1 95.25 252 ALA A O 1
ATOM 1923 N N . ALA A 1 253 ? -25.547 3.975 29.047 1 90.44 253 ALA A N 1
ATOM 1924 C CA . ALA A 1 253 ? -26.547 3.867 30.109 1 90.44 253 ALA A CA 1
ATOM 1925 C C . ALA A 1 253 ? -25.922 3.428 31.422 1 90.44 253 ALA A C 1
ATOM 1927 O O . ALA A 1 253 ? -25.422 2.299 31.531 1 90.44 253 ALA A O 1
ATOM 1928 N N . ASP A 1 254 ? -25.953 4.238 32.438 1 88.44 254 ASP A N 1
ATOM 1929 C CA . ASP A 1 254 ? -25.531 3.92 33.812 1 88.44 254 ASP A CA 1
ATOM 1930 C C . ASP A 1 254 ? -24.125 3.324 33.812 1 88.44 254 ASP A C 1
ATOM 1932 O O . ASP A 1 254 ? -23.922 2.244 34.375 1 88.44 254 ASP A O 1
ATOM 1936 N N . GLY A 1 255 ? -23.234 3.963 33.062 1 91.75 255 GLY A N 1
ATOM 1937 C CA . GLY A 1 255 ? -21.844 3.553 33.062 1 91.75 255 GLY A CA 1
ATOM 1938 C C . GLY A 1 255 ? -21.547 2.357 32.188 1 91.75 255 GLY A C 1
ATOM 1939 O O . GLY A 1 255 ? -20.469 1.777 32.25 1 91.75 255 GLY A O 1
ATOM 1940 N N . THR A 1 256 ? -22.562 1.957 31.5 1 95.38 256 THR A N 1
ATOM 1941 C CA . THR A 1 256 ? -22.422 0.817 30.594 1 95.38 256 THR A CA 1
ATOM 1942 C C . THR A 1 256 ? -22.734 1.222 29.156 1 95.38 256 THR A C 1
ATOM 1944 O O . THR A 1 256 ? -23.656 2.004 28.922 1 95.38 256 THR A O 1
ATOM 1947 N N . LEU A 1 257 ? -21.891 0.729 28.234 1 96.62 257 LEU A N 1
ATOM 1948 C CA . LEU A 1 257 ? -22.172 0.891 26.812 1 96.62 257 LEU A CA 1
ATOM 1949 C C . LEU A 1 257 ? -22.938 -0.313 26.266 1 96.62 257 LEU A C 1
ATOM 1951 O O . LEU A 1 257 ? -22.5 -1.454 26.422 1 96.62 257 LEU A O 1
ATOM 1955 N N . VAL A 1 258 ? -24.062 -0.059 25.719 1 96.06 258 VAL A N 1
ATOM 1956 C CA . VAL A 1 258 ? -24.906 -1.138 25.219 1 96.06 258 VAL A CA 1
ATOM 1957 C C . VAL A 1 258 ? -25.062 -1.029 23.703 1 96.06 258 VAL A C 1
ATOM 1959 O O . VAL A 1 258 ? -25.609 -0.052 23.203 1 96.06 258 VAL A O 1
ATOM 1962 N N . GLY A 1 259 ? -24.516 -1.981 23.016 1 93.25 259 GLY A N 1
ATOM 1963 C CA . GLY A 1 259 ? -24.688 -2.084 21.562 1 93.25 259 GLY A CA 1
ATOM 1964 C C . GLY A 1 259 ? -25.516 -3.279 21.156 1 93.25 259 GLY A C 1
ATOM 1965 O O . GLY A 1 259 ? -26.078 -3.977 22 1 93.25 259 GLY A O 1
ATOM 1966 N N . ASP A 1 260 ? -25.625 -3.484 19.844 1 88.5 260 ASP A N 1
ATOM 1967 C CA . ASP A 1 260 ? -26.438 -4.594 19.328 1 88.5 260 ASP A CA 1
ATOM 1968 C C . ASP A 1 260 ? -25.828 -5.938 19.734 1 88.5 260 ASP A C 1
ATOM 1970 O O . ASP A 1 260 ? -26.547 -6.879 20.062 1 88.5 260 ASP A O 1
ATOM 1974 N N . ASP A 1 261 ? -24.484 -5.883 19.75 1 86.88 261 ASP A N 1
ATOM 1975 C CA . ASP A 1 261 ? -23.844 -7.18 19.891 1 86.88 261 ASP A CA 1
ATOM 1976 C C . ASP A 1 261 ? -22.906 -7.199 21.109 1 86.88 261 ASP A C 1
ATOM 1978 O O . ASP A 1 261 ? -22.25 -8.203 21.375 1 86.88 261 ASP A O 1
ATOM 1982 N N . LEU A 1 262 ? -22.891 -6.059 21.781 1 88.81 262 LEU A N 1
ATOM 1983 C CA . LEU A 1 262 ? -21.984 -6.078 22.922 1 88.81 262 LEU A CA 1
ATOM 1984 C C . LEU A 1 262 ? -22.484 -5.164 24.031 1 88.81 262 LEU A C 1
ATOM 1986 O O . LEU A 1 262 ? -23.219 -4.207 23.766 1 88.81 262 LEU A O 1
ATOM 1990 N N . GLU A 1 263 ? -22.188 -5.547 25.281 1 94 263 GLU A N 1
ATOM 1991 C CA . GLU A 1 263 ? -22.312 -4.762 26.5 1 94 263 GLU A CA 1
ATOM 1992 C C . GLU A 1 263 ? -20.969 -4.566 27.188 1 94 263 GLU A C 1
ATOM 1994 O O . GLU A 1 263 ? -20.25 -5.539 27.438 1 94 263 GLU A O 1
ATOM 1999 N N . TYR A 1 264 ? -20.656 -3.305 27.359 1 96.69 264 TYR A N 1
ATOM 2000 C CA . TYR A 1 264 ? -19.312 -2.994 27.844 1 96.69 264 TYR A CA 1
ATOM 2001 C C . TYR A 1 264 ? -19.375 -2.09 29.078 1 96.69 264 TYR A C 1
ATOM 2003 O O . TYR A 1 264 ? -19.719 -0.908 28.969 1 96.69 264 TYR A O 1
ATOM 2011 N N . GLU A 1 265 ? -19.031 -2.635 30.203 1 95.88 265 GLU A N 1
ATOM 2012 C CA . GLU A 1 265 ? -19.016 -1.853 31.438 1 95.88 265 GLU A CA 1
ATOM 2013 C C . GLU A 1 265 ? -17.781 -0.948 31.5 1 95.88 265 GLU A C 1
ATOM 2015 O O . GLU A 1 265 ? -16.672 -1.388 31.219 1 95.88 265 GLU A O 1
ATOM 2020 N N . LEU A 1 266 ? -17.984 0.262 31.891 1 95.62 266 LEU A N 1
ATOM 2021 C CA . LEU A 1 266 ? -16.906 1.238 31.969 1 95.62 266 LEU A CA 1
ATOM 2022 C C . LEU A 1 266 ? -16.469 1.443 33.406 1 95.62 266 LEU A C 1
ATOM 2024 O O . LEU A 1 266 ? -17.281 1.416 34.312 1 95.62 266 LEU A O 1
ATOM 2028 N N . SER A 1 267 ? -15.188 1.619 33.531 1 93.19 267 SER A N 1
ATOM 2029 C CA . SER A 1 267 ? -14.695 2.107 34.812 1 93.19 267 SER A CA 1
ATOM 2030 C C . SER A 1 267 ? -15.219 3.51 35.094 1 93.19 267 SER A C 1
ATOM 2032 O O . SER A 1 267 ? -15.734 4.184 34.219 1 93.19 267 SER A O 1
ATOM 2034 N N . GLY A 1 268 ? -15.039 3.93 36.344 1 90.56 268 GLY A N 1
ATOM 2035 C CA . GLY A 1 268 ? -15.477 5.262 36.719 1 90.56 268 GLY A CA 1
ATOM 2036 C C . GLY A 1 268 ? -14.844 6.363 35.906 1 90.56 268 GLY A C 1
ATOM 2037 O O . GLY A 1 268 ? -15.539 7.262 35.406 1 90.56 268 GLY A O 1
ATOM 2038 N N . THR A 1 269 ? -13.547 6.203 35.625 1 90.06 269 THR A N 1
ATOM 2039 C CA . THR A 1 269 ? -12.805 7.207 34.875 1 90.06 269 THR A CA 1
ATOM 2040 C C . THR A 1 269 ? -13.297 7.277 33.438 1 90.06 269 THR A C 1
ATOM 2042 O O . THR A 1 269 ? -13.484 8.367 32.906 1 90.06 269 THR A O 1
ATOM 2045 N N . SER A 1 270 ? -13.523 6.168 32.875 1 93.31 270 SER A N 1
ATOM 2046 C CA . SER A 1 270 ? -14.008 6.125 31.484 1 93.31 270 SER A CA 1
ATOM 2047 C C . SER A 1 270 ? -15.438 6.641 31.391 1 93.31 270 SER A C 1
ATOM 2049 O O . SER A 1 270 ? -15.789 7.316 30.422 1 93.31 270 SER A O 1
ATOM 2051 N N . ALA A 1 271 ? -16.203 6.332 32.375 1 93.5 271 ALA A N 1
ATOM 2052 C CA . ALA A 1 271 ? -17.578 6.82 32.406 1 93.5 271 ALA A CA 1
ATOM 2053 C C . ALA A 1 271 ? -17.625 8.344 32.5 1 93.5 271 ALA A C 1
ATOM 2055 O O . ALA A 1 271 ? -18.484 8.984 31.891 1 93.5 271 ALA A O 1
ATOM 2056 N N . GLU A 1 272 ? -16.75 8.891 33.25 1 93.38 272 GLU A N 1
ATOM 2057 C CA . GLU A 1 272 ? -16.656 10.336 33.375 1 93.38 272 GLU A CA 1
ATOM 2058 C C . GLU A 1 272 ? -16.312 10.984 32.031 1 93.38 272 GLU A C 1
ATOM 2060 O O . GLU A 1 272 ? -16.812 12.07 31.734 1 93.38 272 GLU A O 1
ATOM 2065 N N . SER A 1 273 ? -15.477 10.328 31.281 1 93.94 273 SER A N 1
ATOM 2066 C CA . SER A 1 273 ? -15.078 10.852 29.969 1 93.94 273 SER A CA 1
ATOM 2067 C C . SER A 1 273 ? -16.266 10.883 29.016 1 93.94 273 SER A C 1
ATOM 2069 O O . SER A 1 273 ? -16.312 11.727 28.109 1 93.94 273 SER A O 1
ATOM 2071 N N . VAL A 1 274 ? -17.141 10.008 29.172 1 94.56 274 VAL A N 1
ATOM 2072 C CA . VAL A 1 274 ? -18.328 9.93 28.328 1 94.56 274 VAL A CA 1
ATOM 2073 C C . VAL A 1 274 ? -19.25 11.102 28.641 1 94.56 274 VAL A C 1
ATOM 2075 O O . VAL A 1 274 ? -19.891 11.656 27.734 1 94.56 274 VAL A O 1
ATOM 2078 N N . GLY A 1 275 ? -19.312 11.453 29.875 1 92.81 275 GLY A N 1
ATOM 2079 C CA . GLY A 1 275 ? -20.141 12.562 30.297 1 92.81 275 GLY A CA 1
ATOM 2080 C C . GLY A 1 275 ? -21.609 12.367 29.984 1 92.81 275 GLY A C 1
ATOM 2081 O O . GLY A 1 275 ? -22.188 11.32 30.297 1 92.81 275 GLY A O 1
ATOM 2082 N N . ASP A 1 276 ? -22.188 13.336 29.203 1 90.5 276 ASP A N 1
ATOM 2083 C CA . ASP A 1 276 ? -23.625 13.32 28.953 1 90.5 276 ASP A CA 1
ATOM 2084 C C . ASP A 1 276 ? -23.938 12.766 27.562 1 90.5 276 ASP A C 1
ATOM 2086 O O . ASP A 1 276 ? -25.094 12.82 27.109 1 90.5 276 ASP A O 1
ATOM 2090 N N . ALA A 1 277 ? -22.938 12.219 26.984 1 93.62 277 ALA A N 1
ATOM 2091 C CA . ALA A 1 277 ? -23.172 11.672 25.641 1 93.62 277 ALA A CA 1
ATOM 2092 C C . ALA A 1 277 ? -24.125 10.477 25.703 1 93.62 277 ALA A C 1
ATOM 2094 O O . ALA A 1 277 ? -23.922 9.562 26.516 1 93.62 277 ALA A O 1
ATOM 2095 N N . GLU A 1 278 ? -25.141 10.469 24.875 1 94.25 278 GLU A N 1
ATOM 2096 C CA . GLU A 1 278 ? -26.109 9.375 24.844 1 94.25 278 GLU A CA 1
ATOM 2097 C C . GLU A 1 278 ? -25.641 8.258 23.922 1 94.25 278 GLU A C 1
ATOM 2099 O O . GLU A 1 278 ? -25.766 7.078 24.234 1 94.25 278 GLU A O 1
ATOM 2104 N N . ARG A 1 279 ? -25.156 8.68 22.812 1 96.69 279 ARG A N 1
ATOM 2105 C CA . ARG A 1 279 ? -24.594 7.746 21.859 1 96.69 279 ARG A CA 1
ATOM 2106 C C . ARG A 1 279 ? -23.078 7.801 21.859 1 96.69 279 ARG A C 1
ATOM 2108 O O . ARG A 1 279 ? -22.484 8.883 21.859 1 96.69 279 ARG A O 1
ATOM 2115 N N . VAL A 1 280 ? -22.5 6.602 21.984 1 97.88 280 VAL A N 1
ATOM 2116 C CA . VAL A 1 280 ? -21.047 6.512 22.062 1 97.88 280 VAL A CA 1
ATOM 2117 C C . VAL A 1 280 ? -20.547 5.414 21.125 1 97.88 280 VAL A C 1
ATOM 2119 O O . VAL A 1 280 ? -21.109 4.316 21.094 1 97.88 280 VAL A O 1
ATOM 2122 N N . THR A 1 281 ? -19.578 5.746 20.312 1 97.94 281 THR A N 1
ATOM 2123 C CA . THR A 1 281 ? -18.906 4.734 19.5 1 97.94 281 THR A CA 1
ATOM 2124 C C . THR A 1 281 ? -17.672 4.188 20.234 1 97.94 281 THR A C 1
ATOM 2126 O O . THR A 1 281 ? -16.781 4.949 20.625 1 97.94 281 THR A O 1
ATOM 2129 N N . LEU A 1 282 ? -17.703 2.885 20.453 1 97.94 282 LEU A N 1
ATOM 2130 C CA . LEU A 1 282 ? -16.547 2.215 21.031 1 97.94 282 LEU A CA 1
ATOM 2131 C C . LEU A 1 282 ? -15.547 1.809 19.953 1 97.94 282 LEU A C 1
ATOM 2133 O O . LEU A 1 282 ? -15.914 1.142 18.984 1 97.94 282 LEU A O 1
ATOM 2137 N N . GLY A 1 283 ? -14.328 2.357 20.094 1 98.12 283 GLY A N 1
ATOM 2138 C CA . GLY A 1 283 ? -13.266 2.004 19.156 1 98.12 283 GLY A CA 1
ATOM 2139 C C . GLY A 1 283 ? -12.172 1.166 19.797 1 98.12 283 GLY A C 1
ATOM 2140 O O . GLY A 1 283 ? -11.828 1.373 20.969 1 98.12 283 GLY A O 1
ATOM 2141 N N . ILE A 1 284 ? -11.672 0.195 19.078 1 97.56 284 ILE A N 1
ATOM 2142 C CA . ILE A 1 284 ? -10.523 -0.585 19.547 1 97.56 284 ILE A CA 1
ATOM 2143 C C . ILE A 1 284 ? -9.688 -1.029 18.344 1 97.56 284 ILE A C 1
ATOM 2145 O O . ILE A 1 284 ? -10.227 -1.461 17.328 1 97.56 284 ILE A O 1
ATOM 2149 N N . ARG A 1 285 ? -8.422 -0.773 18.422 1 96.69 285 ARG A N 1
ATOM 2150 C CA . ARG A 1 285 ? -7.539 -1.16 17.328 1 96.69 285 ARG A CA 1
ATOM 2151 C C . ARG A 1 285 ? -7.375 -2.676 17.266 1 96.69 285 ARG A C 1
ATOM 2153 O O . ARG A 1 285 ? -7.406 -3.352 18.297 1 96.69 285 ARG A O 1
ATOM 2160 N N . PRO A 1 286 ? -7.133 -3.201 16.094 1 95.69 286 PRO A N 1
ATOM 2161 C CA . PRO A 1 286 ? -7.031 -4.652 15.914 1 95.69 286 PRO A CA 1
ATOM 2162 C C . PRO A 1 286 ? -5.945 -5.285 16.781 1 95.69 286 PRO A C 1
ATOM 2164 O O . PRO A 1 286 ? -6.145 -6.371 17.328 1 95.69 286 PRO A O 1
ATOM 2167 N N . GLU A 1 287 ? -4.852 -4.613 16.938 1 93 287 GLU A N 1
ATOM 2168 C CA . GLU A 1 287 ? -3.715 -5.168 17.672 1 93 287 GLU A CA 1
ATOM 2169 C C . GLU A 1 287 ? -4 -5.234 19.172 1 93 287 GLU A C 1
ATOM 2171 O O . GLU A 1 287 ? -3.295 -5.922 19.922 1 93 287 GLU A O 1
ATOM 2176 N N . ASP A 1 288 ? -5.012 -4.547 19.625 1 94.81 288 ASP A N 1
ATOM 2177 C CA . ASP A 1 288 ? -5.312 -4.469 21.047 1 94.81 288 ASP A CA 1
ATOM 2178 C C . ASP A 1 288 ? -6.352 -5.512 21.438 1 94.81 288 ASP A C 1
ATOM 2180 O O . ASP A 1 288 ? -6.648 -5.68 22.625 1 94.81 288 ASP A O 1
ATOM 2184 N N . ILE A 1 289 ? -6.875 -6.18 20.438 1 96.31 289 ILE A N 1
ATOM 2185 C CA . ILE A 1 289 ? -7.812 -7.266 20.703 1 96.31 289 ILE A CA 1
ATOM 2186 C C . ILE A 1 289 ? -7.043 -8.562 20.969 1 96.31 289 ILE A C 1
ATOM 2188 O O . ILE A 1 289 ? -6.277 -9.016 20.109 1 96.31 289 ILE A O 1
ATOM 2192 N N . GLU A 1 290 ? -7.277 -9.102 22.078 1 94.25 290 GLU A N 1
ATOM 2193 C CA . GLU A 1 290 ? -6.641 -10.367 22.438 1 94.25 290 GLU A CA 1
ATOM 2194 C C . GLU A 1 290 ? -7.582 -11.539 22.203 1 94.25 290 GLU A C 1
ATOM 2196 O O . GLU A 1 290 ? -8.727 -11.531 22.656 1 94.25 290 GLU A O 1
ATOM 2201 N N . LEU A 1 291 ? -7.109 -12.492 21.438 1 93.75 291 LEU A N 1
ATOM 2202 C CA . LEU A 1 291 ? -7.867 -13.734 21.297 1 93.75 291 LEU A CA 1
ATOM 2203 C C . LEU A 1 291 ? -7.461 -14.742 22.375 1 93.75 291 LEU A C 1
ATOM 2205 O O . LEU A 1 291 ? -6.316 -15.195 22.391 1 93.75 291 LEU A O 1
ATOM 2209 N N . VAL A 1 292 ? -8.414 -15.047 23.172 1 91.06 292 VAL A N 1
ATOM 2210 C CA . VAL A 1 292 ? -8.125 -15.922 24.312 1 91.06 292 VAL A CA 1
ATOM 2211 C C . VAL A 1 292 ? -8.984 -17.188 24.219 1 91.06 292 VAL A C 1
ATOM 2213 O O . VAL A 1 292 ? -9.906 -17.25 23.406 1 91.06 292 VAL A O 1
ATOM 2216 N N . ASP A 1 293 ? -8.68 -18.188 24.922 1 85.44 293 ASP A N 1
ATOM 2217 C CA . ASP A 1 293 ? -9.281 -19.516 24.797 1 85.44 293 ASP A CA 1
ATOM 2218 C C . ASP A 1 293 ? -10.641 -19.562 25.484 1 85.44 293 ASP A C 1
ATOM 2220 O O . ASP A 1 293 ? -11.523 -20.312 25.078 1 85.44 293 ASP A O 1
ATOM 2224 N N . ALA A 1 294 ? -10.805 -18.844 26.656 1 86.38 294 ALA A N 1
ATOM 2225 C CA . ALA A 1 294 ? -12.039 -18.922 27.422 1 86.38 294 ALA A CA 1
ATOM 2226 C C . ALA A 1 294 ? -12.453 -17.562 27.953 1 86.38 294 ALA A C 1
ATOM 2228 O O . ALA A 1 294 ? -11.609 -16.672 28.125 1 86.38 294 ALA A O 1
ATOM 2229 N N . VAL A 1 295 ? -13.742 -17.453 28.094 1 86.94 295 VAL A N 1
ATOM 2230 C CA . VAL A 1 295 ? -14.289 -16.203 28.656 1 86.94 295 VAL A CA 1
ATOM 2231 C C . VAL A 1 295 ? -13.891 -16.078 30.125 1 86.94 295 VAL A C 1
ATOM 2233 O O . VAL A 1 295 ? -14.117 -17 30.906 1 86.94 295 VAL A O 1
ATOM 2236 N N . GLY A 1 296 ? -13.18 -15 30.438 1 83 296 GLY A N 1
ATOM 2237 C CA . GLY A 1 296 ? -12.727 -14.844 31.812 1 83 296 GLY A CA 1
ATOM 2238 C C . GLY A 1 296 ? -13.195 -13.547 32.469 1 83 296 GLY A C 1
ATOM 2239 O O . GLY A 1 296 ? -13.031 -13.352 33.656 1 83 296 GLY A O 1
ATOM 2240 N N . GLY A 1 297 ? -13.766 -12.617 31.672 1 83.44 297 GLY A N 1
ATOM 2241 C CA . GLY A 1 297 ? -14.094 -11.328 32.25 1 83.44 297 GLY A CA 1
ATOM 2242 C C . GLY A 1 297 ? -15.172 -10.586 31.484 1 83.44 297 GLY A C 1
ATOM 2243 O O . GLY A 1 297 ? -15.758 -11.125 30.547 1 83.44 297 GLY A O 1
ATOM 2244 N N . GLU A 1 298 ? -15.477 -9.398 32.031 1 86.94 298 GLU A N 1
ATOM 2245 C CA . GLU A 1 298 ? -16.578 -8.586 31.516 1 86.94 298 GLU A CA 1
ATOM 2246 C C . GLU A 1 298 ? -16.281 -8.039 30.125 1 86.94 298 GLU A C 1
ATOM 2248 O O . GLU A 1 298 ? -17.188 -7.691 29.375 1 86.94 298 GLU A O 1
ATOM 2253 N N . HIS A 1 299 ? -15.102 -8.055 29.703 1 94.94 299 HIS A N 1
ATOM 2254 C CA . HIS A 1 299 ? -14.75 -7.465 28.422 1 94.94 299 HIS A CA 1
ATOM 2255 C C . HIS A 1 299 ? -14.344 -8.539 27.406 1 94.94 299 HIS A C 1
ATOM 2257 O O . HIS A 1 299 ? -13.641 -8.25 26.438 1 94.94 299 HIS A O 1
ATOM 2263 N N . ASP A 1 300 ? -14.805 -9.836 27.766 1 95.69 300 ASP A N 1
ATOM 2264 C CA . ASP A 1 300 ? -14.594 -10.969 26.859 1 95.69 300 ASP A CA 1
ATOM 2265 C C . ASP A 1 300 ? -15.859 -11.281 26.078 1 95.69 300 ASP A C 1
ATOM 2267 O O . ASP A 1 300 ? -16.953 -11.375 26.641 1 95.69 300 ASP A O 1
ATOM 2271 N N . PHE A 1 301 ? -15.719 -11.484 24.812 1 95.12 301 PHE A N 1
ATOM 2272 C CA . PHE A 1 301 ? -16.875 -11.719 23.953 1 95.12 301 PHE A CA 1
ATOM 2273 C C . PHE A 1 301 ? -16.672 -12.969 23.109 1 95.12 301 PHE A C 1
ATOM 2275 O O . PHE A 1 301 ? -15.633 -13.141 22.469 1 95.12 301 PHE A O 1
ATOM 2282 N N . GLU A 1 302 ? -17.656 -13.805 23.078 1 93.75 302 GLU A N 1
ATOM 2283 C CA . GLU A 1 302 ? -17.641 -14.961 22.188 1 93.75 302 GLU A CA 1
ATOM 2284 C C . GLU A 1 302 ? -17.859 -14.547 20.734 1 93.75 302 GLU A C 1
ATOM 2286 O O . GLU A 1 302 ? -18.797 -13.805 20.422 1 93.75 302 GLU A O 1
ATOM 2291 N N . THR A 1 303 ? -16.938 -14.977 19.875 1 94.94 303 THR A N 1
ATOM 2292 C CA . THR A 1 303 ? -17 -14.609 18.453 1 94.94 303 THR A CA 1
ATOM 2293 C C . THR A 1 303 ? -16.734 -15.828 17.578 1 94.94 303 THR A C 1
ATOM 2295 O O . THR A 1 303 ? -16.438 -16.906 18.078 1 94.94 303 THR A O 1
ATOM 2298 N N . THR A 1 304 ? -17.016 -15.688 16.375 1 93.81 304 THR A N 1
ATOM 2299 C CA . THR A 1 304 ? -16.719 -16.688 15.359 1 93.81 304 THR A CA 1
ATOM 2300 C C . THR A 1 304 ? -15.75 -16.125 14.32 1 93.81 304 THR A C 1
ATOM 2302 O O . THR A 1 304 ? -15.891 -14.977 13.883 1 93.81 304 THR A O 1
ATOM 2305 N N . VAL A 1 305 ? -14.75 -16.922 14 1 92.38 305 VAL A N 1
ATOM 2306 C CA . VAL A 1 305 ? -13.781 -16.516 12.984 1 92.38 305 VAL A CA 1
ATOM 2307 C C . VAL A 1 305 ? -14.414 -16.625 11.594 1 92.38 305 VAL A C 1
ATOM 2309 O O . VAL A 1 305 ? -14.875 -17.688 11.195 1 92.38 305 VAL A O 1
ATOM 2312 N N . ASP A 1 306 ? -14.406 -15.484 10.93 1 89.38 306 ASP A N 1
ATOM 2313 C CA . ASP A 1 306 ? -14.969 -15.453 9.586 1 89.38 306 ASP A CA 1
ATOM 2314 C C . ASP A 1 306 ? -13.891 -15.742 8.539 1 89.38 306 ASP A C 1
ATOM 2316 O O . ASP A 1 306 ? -13.977 -16.734 7.805 1 89.38 306 ASP A O 1
ATOM 2320 N N . VAL A 1 307 ? -12.906 -14.914 8.617 1 87.31 307 VAL A N 1
ATOM 2321 C CA . VAL A 1 307 ? -11.812 -15.016 7.645 1 87.31 307 VAL A CA 1
ATOM 2322 C C . VAL A 1 307 ? -10.484 -14.75 8.336 1 87.31 307 VAL A C 1
ATOM 2324 O O . VAL A 1 307 ? -10.414 -13.969 9.289 1 87.31 307 VAL A O 1
ATOM 2327 N N . VAL A 1 308 ? -9.469 -15.422 7.863 1 88.25 308 VAL A N 1
ATOM 2328 C CA . VAL A 1 308 ? -8.102 -15.164 8.312 1 88.25 308 VAL A CA 1
ATOM 2329 C C . VAL A 1 308 ? -7.25 -14.719 7.129 1 88.25 308 VAL A C 1
ATOM 2331 O O . VAL A 1 308 ? -7.18 -15.406 6.105 1 88.25 308 VAL A O 1
ATOM 2334 N N . GLU A 1 309 ? -6.664 -13.586 7.27 1 87.25 309 GLU A N 1
ATOM 2335 C CA . GLU A 1 309 ? -5.793 -13.039 6.234 1 87.25 309 GLU A CA 1
ATOM 2336 C C . GLU A 1 309 ? -4.332 -13.055 6.676 1 87.25 309 GLU A C 1
ATOM 2338 O O . GLU A 1 309 ? -3.938 -12.289 7.562 1 87.25 309 GLU A O 1
ATOM 2343 N N . PRO A 1 310 ? -3.545 -13.852 6.074 1 87.19 310 PRO A N 1
ATOM 2344 C CA . PRO A 1 310 ? -2.119 -13.859 6.41 1 87.19 310 PRO A CA 1
ATOM 2345 C C . PRO A 1 310 ? -1.376 -12.648 5.859 1 87.19 310 PRO A C 1
ATOM 2347 O O . PRO A 1 310 ? -1.514 -12.32 4.68 1 87.19 310 PRO A O 1
ATOM 2350 N N . MET A 1 311 ? -0.617 -12 6.738 1 85.69 311 MET A N 1
ATOM 2351 C CA . MET A 1 311 ? 0.178 -10.844 6.332 1 85.69 311 MET A CA 1
ATOM 2352 C C . MET A 1 311 ? 1.669 -11.148 6.41 1 85.69 311 MET A C 1
ATOM 2354 O O . MET A 1 311 ? 2.504 -10.266 6.211 1 85.69 311 MET A O 1
ATOM 2358 N N . GLY A 1 312 ? 2.012 -12.367 6.66 1 85.12 312 GLY A N 1
ATOM 2359 C CA . GLY A 1 312 ? 3.396 -12.766 6.852 1 85.12 312 GLY A CA 1
ATOM 2360 C C . GLY A 1 312 ? 3.789 -12.859 8.312 1 85.12 312 GLY A C 1
ATOM 2361 O O . GLY A 1 312 ? 3.637 -13.914 8.938 1 85.12 312 GLY A O 1
ATOM 2362 N N . ASN A 1 313 ? 4.051 -11.695 8.93 1 85.38 313 ASN A N 1
ATOM 2363 C CA . ASN A 1 313 ? 4.484 -11.703 10.32 1 85.38 313 ASN A CA 1
ATOM 2364 C C . ASN A 1 313 ? 3.297 -11.664 11.281 1 85.38 313 ASN A C 1
ATOM 2366 O O . ASN A 1 313 ? 3.443 -11.945 12.469 1 85.38 313 ASN A O 1
ATOM 2370 N N . GLU A 1 314 ? 2.148 -11.32 10.711 1 89.88 314 GLU A N 1
ATOM 2371 C CA . GLU A 1 314 ? 0.912 -11.297 11.484 1 89.88 314 GLU A CA 1
ATOM 2372 C C . GLU A 1 314 ? -0.267 -11.797 10.656 1 89.88 314 GLU A C 1
ATOM 2374 O O . GLU A 1 314 ? -0.154 -11.953 9.438 1 89.88 314 GLU A O 1
ATOM 2379 N N . ASN A 1 315 ? -1.356 -12.148 11.383 1 90.31 315 ASN A N 1
ATOM 2380 C CA . ASN A 1 315 ? -2.625 -12.5 10.75 1 90.31 315 ASN A CA 1
ATOM 2381 C C . ASN A 1 315 ? -3.73 -11.523 11.141 1 90.31 315 ASN A C 1
ATOM 2383 O O . ASN A 1 315 ? -3.865 -11.164 12.312 1 90.31 315 ASN A O 1
ATOM 2387 N N . ALA A 1 316 ? -4.383 -11.023 10.188 1 91.69 316 ALA A N 1
ATOM 2388 C CA . ALA A 1 316 ? -5.645 -10.336 10.453 1 91.69 316 ALA A CA 1
ATOM 2389 C C . ALA A 1 316 ? -6.797 -11.336 10.555 1 91.69 316 ALA A C 1
ATOM 2391 O O . ALA A 1 316 ? -7.062 -12.086 9.617 1 91.69 316 ALA A O 1
ATOM 2392 N N . VAL A 1 317 ? -7.445 -11.391 11.648 1 93.19 317 VAL A N 1
ATOM 2393 C CA . VAL A 1 317 ? -8.531 -12.328 11.914 1 93.19 317 VAL A CA 1
ATOM 2394 C C . VAL A 1 317 ? -9.867 -11.586 11.953 1 93.19 317 VAL A C 1
ATOM 2396 O O . VAL A 1 317 ? -10.102 -10.766 12.844 1 93.19 317 VAL A O 1
ATOM 2399 N N . TYR A 1 318 ? -10.633 -11.844 11.031 1 92.12 318 TYR A N 1
ATOM 2400 C CA . TYR A 1 318 ? -11.953 -11.234 10.977 1 92.12 318 TYR A CA 1
ATOM 2401 C C . TYR A 1 318 ? -12.953 -12.047 11.789 1 92.12 318 TYR A C 1
ATOM 2403 O O . TYR A 1 318 ? -13.117 -13.25 11.562 1 92.12 318 TYR A O 1
ATOM 2411 N N . LEU A 1 319 ? -13.602 -11.367 12.688 1 94.88 319 LEU A N 1
ATOM 2412 C CA . LEU A 1 319 ? -14.469 -12.016 13.656 1 94.88 319 LEU A CA 1
ATOM 2413 C C . LEU A 1 319 ? -15.891 -11.469 13.562 1 94.88 319 LEU A C 1
ATOM 2415 O O . LEU A 1 319 ? -16.094 -10.328 13.141 1 94.88 319 LEU A O 1
ATOM 2419 N N . THR A 1 320 ? -16.812 -12.25 13.93 1 94.62 320 THR A N 1
ATOM 2420 C CA . THR A 1 320 ? -18.219 -11.844 14.047 1 94.62 320 THR A CA 1
ATOM 2421 C C . THR A 1 320 ? -18.75 -12.172 15.43 1 94.62 320 THR A C 1
ATOM 2423 O O . THR A 1 320 ? -18.312 -13.133 16.062 1 94.62 320 THR A O 1
ATOM 2426 N N . PHE A 1 321 ? -19.672 -11.242 15.828 1 92.75 321 PHE A N 1
ATOM 2427 C CA . PHE A 1 321 ? -20.438 -11.594 17.016 1 92.75 321 PHE A CA 1
ATOM 2428 C C . PHE A 1 321 ? -21.531 -12.586 16.672 1 92.75 321 PHE A C 1
ATOM 2430 O O . PHE A 1 321 ? -22.406 -12.297 15.836 1 92.75 321 PHE A O 1
ATOM 2437 N N . GLY A 1 322 ? -21.562 -13.711 17.219 1 80.88 322 GLY A N 1
ATOM 2438 C CA . GLY A 1 322 ? -22.594 -14.68 16.922 1 80.88 322 GLY A CA 1
ATOM 2439 C C . GLY A 1 322 ? -22.75 -14.938 15.43 1 80.88 322 GLY A C 1
ATOM 2440 O O . GLY A 1 322 ? -21.75 -15.188 14.734 1 80.88 322 GLY A O 1
ATOM 2441 N N . ASP A 1 323 ? -23.938 -14.828 14.922 1 74 323 ASP A N 1
ATOM 2442 C CA . ASP A 1 323 ? -24.219 -15.102 13.523 1 74 323 ASP A CA 1
ATOM 2443 C C . ASP A 1 323 ? -24.391 -13.805 12.734 1 74 323 ASP A C 1
ATOM 2445 O O . ASP A 1 323 ? -25.047 -13.789 11.688 1 74 323 ASP A O 1
ATOM 2449 N N . GLY A 1 324 ? -23.797 -12.836 13.336 1 75.5 324 GLY A N 1
ATOM 2450 C CA . GLY A 1 324 ? -23.984 -11.547 12.68 1 75.5 324 GLY A CA 1
ATOM 2451 C C . GLY A 1 324 ? -23.188 -11.422 11.398 1 75.5 324 GLY A C 1
ATOM 2452 O O . GLY A 1 324 ? -22.359 -12.281 11.078 1 75.5 324 GLY A O 1
ATOM 2453 N N . GLU A 1 325 ? -23.531 -10.398 10.609 1 76.88 325 GLU A N 1
ATOM 2454 C CA . GLU A 1 325 ? -22.906 -10.188 9.305 1 76.88 325 GLU A CA 1
ATOM 2455 C C . GLU A 1 325 ? -21.766 -9.188 9.398 1 76.88 325 GLU A C 1
ATOM 2457 O O . GLU A 1 325 ? -20.859 -9.195 8.555 1 76.88 325 GLU A O 1
ATOM 2462 N N . GLU A 1 326 ? -21.766 -8.453 10.438 1 84.88 326 GLU A N 1
ATOM 2463 C CA . GLU A 1 326 ? -20.719 -7.438 10.547 1 84.88 326 GLU A CA 1
ATOM 2464 C C . GLU A 1 326 ? -19.469 -7.996 11.211 1 84.88 326 GLU A C 1
ATOM 2466 O O . GLU A 1 326 ? -19.547 -8.641 12.258 1 84.88 326 GLU A O 1
ATOM 2471 N N . THR A 1 327 ? -18.375 -7.812 10.586 1 90.69 327 THR A N 1
ATOM 2472 C CA . THR A 1 327 ? -17.125 -8.352 11.117 1 90.69 327 THR A CA 1
ATOM 2473 C C . THR A 1 327 ? -16.281 -7.234 11.727 1 90.69 327 THR A C 1
ATOM 2475 O O . THR A 1 327 ? -16.5 -6.055 11.453 1 90.69 327 THR A O 1
ATOM 2478 N N . PHE A 1 328 ? -15.484 -7.543 12.648 1 94 328 PHE A N 1
ATOM 2479 C CA . PHE A 1 328 ? -14.383 -6.727 13.141 1 94 328 PHE A CA 1
ATOM 2480 C C . PHE A 1 328 ? -13.07 -7.504 13.078 1 94 328 PHE A C 1
ATOM 2482 O O . PHE A 1 328 ? -13.062 -8.703 12.797 1 94 328 PHE A O 1
ATOM 2489 N N . VAL A 1 329 ? -11.961 -6.816 13.25 1 94.69 329 VAL A N 1
ATOM 2490 C CA . VAL A 1 329 ? -10.688 -7.453 12.93 1 94.69 329 VAL A CA 1
ATOM 2491 C C . VAL A 1 329 ? -9.781 -7.434 14.164 1 94.69 329 VAL A C 1
ATOM 2493 O O . VAL A 1 329 ? -9.719 -6.43 14.875 1 94.69 329 VAL A O 1
ATOM 2496 N N . ALA A 1 330 ? -9.141 -8.523 14.453 1 96.12 330 ALA A N 1
ATOM 2497 C CA . ALA A 1 330 ? -8.039 -8.648 15.406 1 96.12 330 ALA A CA 1
ATOM 2498 C C . ALA A 1 330 ? -6.742 -9.039 14.703 1 96.12 330 ALA A C 1
ATOM 2500 O O . ALA A 1 330 ? -6.77 -9.664 13.641 1 96.12 330 ALA A O 1
ATOM 2501 N N . THR A 1 331 ? -5.68 -8.555 15.242 1 93.88 331 THR A N 1
ATOM 2502 C CA . THR A 1 331 ? -4.383 -8.953 14.703 1 93.88 331 THR A CA 1
ATOM 2503 C C . THR A 1 331 ? -3.646 -9.859 15.688 1 93.88 331 THR A C 1
ATOM 2505 O O . THR A 1 331 ? -3.535 -9.547 16.875 1 93.88 331 THR A O 1
ATOM 2508 N N . VAL A 1 332 ? -3.172 -11 15.203 1 90.62 332 VAL A N 1
ATOM 2509 C CA . VAL A 1 332 ? -2.439 -11.961 16.031 1 90.62 332 VAL A CA 1
ATOM 2510 C C . VAL A 1 332 ? -1.106 -12.297 15.359 1 90.62 332 VAL A C 1
ATOM 2512 O O . VAL A 1 332 ? -0.897 -11.992 14.18 1 90.62 332 VAL A O 1
ATOM 2515 N N . GLY A 1 333 ? -0.214 -12.836 16.156 1 85.69 333 GLY A N 1
ATOM 2516 C CA . GLY A 1 333 ? 1.059 -13.258 15.594 1 85.69 333 GLY A CA 1
ATOM 2517 C C . GLY A 1 333 ? 0.906 -14.211 14.422 1 85.69 333 GLY A C 1
ATOM 2518 O O . GLY A 1 333 ? -0.028 -15.016 14.383 1 85.69 333 GLY A O 1
ATOM 2519 N N . GLY A 1 334 ? 1.777 -14.117 13.508 1 79.5 334 GLY A N 1
ATOM 2520 C CA . GLY A 1 334 ? 1.715 -14.883 12.273 1 79.5 334 GLY A CA 1
ATOM 2521 C C . GLY A 1 334 ? 1.758 -16.375 12.5 1 79.5 334 GLY A C 1
ATOM 2522 O O . GLY A 1 334 ? 1.274 -17.156 11.672 1 79.5 334 GLY A O 1
ATOM 2523 N N . MET A 1 335 ? 2.264 -16.766 13.57 1 77.31 335 MET A N 1
ATOM 2524 C CA . MET A 1 335 ? 2.455 -18.188 13.828 1 77.31 335 MET A CA 1
ATOM 2525 C C . MET A 1 335 ? 1.271 -18.766 14.594 1 77.31 335 MET A C 1
ATOM 2527 O O . MET A 1 335 ? 1.187 -19.984 14.789 1 77.31 335 MET A O 1
ATOM 2531 N N . ARG A 1 336 ? 0.352 -17.906 14.977 1 80.94 336 ARG A N 1
ATOM 2532 C CA . ARG A 1 336 ? -0.844 -18.375 15.664 1 80.94 336 ARG A CA 1
ATOM 2533 C C . ARG A 1 336 ? -1.841 -18.984 14.68 1 80.94 336 ARG A C 1
ATOM 2535 O O . ARG A 1 336 ? -2.182 -18.359 13.672 1 80.94 336 ARG A O 1
ATOM 2542 N N . SER A 1 337 ? -2.193 -20.156 14.992 1 80.88 337 SER A N 1
ATOM 2543 C CA . SER A 1 337 ? -3.139 -20.844 14.117 1 80.88 337 SER A CA 1
ATOM 2544 C C . SER A 1 337 ? -4.578 -20.5 14.477 1 80.88 337 SER A C 1
ATOM 2546 O O . SER A 1 337 ? -5.004 -20.672 15.617 1 80.88 337 SER A O 1
ATOM 2548 N N . VAL A 1 338 ? -5.285 -19.859 13.633 1 85.88 338 VAL A N 1
ATOM 2549 C CA . VAL A 1 338 ? -6.707 -19.562 13.734 1 85.88 338 VAL A CA 1
ATOM 2550 C C . VAL A 1 338 ? -7.426 -20.016 12.469 1 85.88 338 VAL A C 1
ATOM 2552 O O . VAL A 1 338 ? -6.977 -19.734 11.352 1 85.88 338 VAL A O 1
ATOM 2555 N N . GLU A 1 339 ? -8.5 -20.797 12.625 1 87.56 339 GLU A N 1
ATOM 2556 C CA . GLU A 1 339 ? -9.188 -21.359 11.477 1 87.56 339 GLU A CA 1
ATOM 2557 C C . GLU A 1 339 ? -10.547 -20.703 11.258 1 87.56 339 GLU A C 1
ATOM 2559 O O . GLU A 1 339 ? -11.297 -20.469 12.203 1 87.56 339 GLU A O 1
ATOM 2564 N N . PRO A 1 340 ? -10.797 -20.422 10.031 1 86.62 340 PRO A N 1
ATOM 2565 C CA . PRO A 1 340 ? -12.141 -19.922 9.742 1 86.62 340 PRO A CA 1
ATOM 2566 C C . PRO A 1 340 ? -13.234 -20.859 10.219 1 86.62 340 PRO A C 1
ATOM 2568 O O . PRO A 1 340 ? -13.086 -22.078 10.109 1 86.62 340 PRO A O 1
ATOM 2571 N N . GLY A 1 341 ? -14.305 -20.297 10.734 1 88.25 341 GLY A N 1
ATOM 2572 C CA . GLY A 1 341 ? -15.422 -21.094 11.211 1 88.25 341 GLY A CA 1
ATOM 2573 C C . GLY A 1 341 ? -15.281 -21.5 12.672 1 88.25 341 GLY A C 1
ATOM 2574 O O . GLY A 1 341 ? -16.266 -21.891 13.305 1 88.25 341 GLY A O 1
ATOM 2575 N N . SER A 1 342 ? -14.102 -21.359 13.266 1 90.75 342 SER A N 1
ATOM 2576 C CA . SER A 1 342 ? -13.883 -21.719 14.664 1 90.75 342 SER A CA 1
ATOM 2577 C C . SER A 1 342 ? -14.367 -20.609 15.594 1 90.75 342 SER A C 1
ATOM 2579 O O . SER A 1 342 ? -14.578 -19.469 15.172 1 90.75 342 SER A O 1
ATOM 2581 N N . THR A 1 343 ? -14.602 -21.031 16.828 1 92.31 343 THR A N 1
ATOM 2582 C CA . THR A 1 343 ? -14.969 -20.047 17.844 1 92.31 343 THR A CA 1
ATOM 2583 C C . THR A 1 343 ? -13.727 -19.484 18.531 1 92.31 343 THR A C 1
ATOM 2585 O O . THR A 1 343 ? -12.727 -20.172 18.688 1 92.31 343 THR A O 1
ATOM 2588 N N . ALA A 1 344 ? -13.82 -18.188 18.828 1 93.06 344 ALA A N 1
ATOM 2589 C CA . ALA A 1 344 ? -12.758 -17.5 19.547 1 93.06 344 ALA A CA 1
ATOM 2590 C C . ALA A 1 344 ? -13.32 -16.484 20.531 1 93.06 344 ALA A C 1
ATOM 2592 O O . ALA A 1 344 ? -14.406 -15.938 20.312 1 93.06 344 ALA A O 1
ATOM 2593 N N . VAL A 1 345 ? -12.648 -16.328 21.641 1 95.44 345 VAL A N 1
ATOM 2594 C CA . VAL A 1 345 ? -13.023 -15.289 22.594 1 95.44 345 VAL A CA 1
ATOM 2595 C C . VAL A 1 345 ? -12.156 -14.055 22.391 1 95.44 345 VAL A C 1
ATOM 2597 O O . VAL A 1 345 ? -10.93 -14.125 22.484 1 95.44 345 VAL A O 1
ATOM 2600 N N . ALA A 1 346 ? -12.797 -12.961 22.062 1 96.62 346 ALA A N 1
ATOM 2601 C CA . ALA A 1 346 ? -12.102 -11.695 21.875 1 96.62 346 ALA A CA 1
ATOM 2602 C C . ALA A 1 346 ? -12.156 -10.844 23.141 1 96.62 346 ALA A C 1
ATOM 2604 O O . ALA A 1 346 ? -13.242 -10.562 23.656 1 96.62 346 ALA A O 1
ATOM 2605 N N . ARG A 1 347 ? -11.086 -10.477 23.703 1 96.69 347 ARG A N 1
ATOM 2606 C CA . ARG A 1 347 ? -10.984 -9.609 24.875 1 96.69 347 ARG A CA 1
ATOM 2607 C C . ARG A 1 347 ? -10.695 -8.172 24.469 1 96.69 347 ARG A C 1
ATOM 2609 O O . ARG A 1 347 ? -9.781 -7.914 23.672 1 96.69 347 ARG A O 1
ATOM 2616 N N . PHE A 1 348 ? -11.5 -7.199 24.953 1 96.88 348 PHE A N 1
ATOM 2617 C CA . PHE A 1 348 ? -11.312 -5.766 24.766 1 96.88 348 PHE A CA 1
ATOM 2618 C C . PHE A 1 348 ? -10.82 -5.109 26.047 1 96.88 348 PHE A C 1
ATOM 2620 O O . PHE A 1 348 ? -11.625 -4.578 26.828 1 96.88 348 PHE A O 1
ATOM 2627 N N . PRO A 1 349 ? -9.531 -4.961 26.266 1 95.12 349 PRO A N 1
ATOM 2628 C CA . PRO A 1 349 ? -9.07 -4.301 27.484 1 95.12 349 PRO A CA 1
ATOM 2629 C C . PRO A 1 349 ? -9.5 -2.836 27.562 1 95.12 349 PRO A C 1
ATOM 2631 O O . PRO A 1 349 ? -9.375 -2.104 26.578 1 95.12 349 PRO A O 1
ATOM 2634 N N . GLU A 1 350 ? -9.953 -2.445 28.625 1 94.5 350 GLU A N 1
ATOM 2635 C CA . GLU A 1 350 ? -10.484 -1.094 28.75 1 94.5 350 GLU A CA 1
ATOM 2636 C C . GLU A 1 350 ? -9.414 -0.046 28.484 1 94.5 350 GLU A C 1
ATOM 2638 O O . GLU A 1 350 ? -9.703 1.024 27.938 1 94.5 350 GLU A O 1
ATOM 2643 N N . GLU A 1 351 ? -8.148 -0.323 28.859 1 93.62 351 GLU A N 1
ATOM 2644 C CA . GLU A 1 351 ? -7.074 0.639 28.656 1 93.62 351 GLU A CA 1
ATOM 2645 C C . GLU A 1 351 ? -6.812 0.862 27.172 1 93.62 351 GLU A C 1
ATOM 2647 O O . GLU A 1 351 ? -6.176 1.846 26.781 1 93.62 351 GLU A O 1
ATOM 2652 N N . ALA A 1 352 ? -7.309 -0.07 26.359 1 95.38 352 ALA A N 1
ATOM 2653 C CA . ALA A 1 352 ? -7.008 -0.015 24.938 1 95.38 352 ALA A CA 1
ATOM 2654 C C . ALA A 1 352 ? -8.172 0.587 24.156 1 95.38 352 ALA A C 1
ATOM 2656 O O . ALA A 1 352 ? -8.055 0.851 22.953 1 95.38 352 ALA A O 1
ATOM 2657 N N . VAL A 1 353 ? -9.273 0.865 24.781 1 96.62 353 VAL A N 1
ATOM 2658 C CA . VAL A 1 353 ? -10.477 1.277 24.062 1 96.62 353 VAL A CA 1
ATOM 2659 C C . VAL A 1 353 ? -10.469 2.793 23.875 1 96.62 353 VAL A C 1
ATOM 2661 O O . VAL A 1 353 ? -9.93 3.525 24.703 1 96.62 353 VAL A O 1
ATOM 2664 N N . HIS A 1 354 ? -11.008 3.23 22.797 1 97.94 354 HIS A N 1
ATOM 2665 C CA . HIS A 1 354 ? -11.352 4.617 22.484 1 97.94 354 HIS A CA 1
ATOM 2666 C C . HIS A 1 354 ? -12.859 4.84 22.531 1 97.94 354 HIS A C 1
ATOM 2668 O O . HIS A 1 354 ? -13.633 3.932 22.234 1 97.94 354 HIS A O 1
ATOM 2674 N N . LEU A 1 355 ? -13.18 6 22.922 1 98.31 355 LEU A N 1
ATOM 2675 C CA . LEU A 1 355 ? -14.594 6.379 22.922 1 98.31 355 LEU A CA 1
ATOM 2676 C C . LEU A 1 355 ? -14.805 7.664 22.125 1 98.31 355 LEU A C 1
ATOM 2678 O O . LEU A 1 355 ? -14.039 8.625 22.266 1 98.31 355 LEU A O 1
ATOM 2682 N N . PHE A 1 356 ? -15.773 7.652 21.297 1 98.5 356 PHE A N 1
ATOM 2683 C CA . PHE A 1 356 ? -16.109 8.812 20.469 1 98.5 356 PHE A CA 1
ATOM 2684 C C . PHE A 1 356 ? -17.562 9.211 20.656 1 98.5 356 PHE A C 1
ATOM 2686 O O . PHE A 1 356 ? -18.438 8.352 20.781 1 98.5 356 PHE A O 1
ATOM 2693 N N . ASP A 1 357 ? -17.828 10.469 20.578 1 98.12 357 ASP A N 1
ATOM 2694 C CA . ASP A 1 357 ? -19.203 10.969 20.609 1 98.12 357 ASP A CA 1
ATOM 2695 C C . ASP A 1 357 ? -19.984 10.516 19.391 1 98.12 357 ASP A C 1
ATOM 2697 O O . ASP A 1 357 ? -19.562 10.75 18.25 1 98.12 357 ASP A O 1
ATOM 2701 N N . GLY A 1 358 ? -21.094 9.859 19.609 1 96.38 358 GLY A N 1
ATOM 2702 C CA . GLY A 1 358 ? -21.859 9.297 18.516 1 96.38 358 GLY A CA 1
ATOM 2703 C C . GLY A 1 358 ? -22.438 10.352 17.594 1 96.38 358 GLY A C 1
ATOM 2704 O O . GLY A 1 358 ? -22.688 10.078 16.422 1 96.38 358 GLY A O 1
ATOM 2705 N N . ALA A 1 359 ? -22.609 11.531 18.062 1 94.31 359 ALA A N 1
ATOM 2706 C CA . ALA A 1 359 ? -23.219 12.594 17.266 1 94.31 359 ALA A CA 1
ATOM 2707 C C . ALA A 1 359 ? -22.172 13.375 16.484 1 94.31 359 ALA A C 1
ATOM 2709 O O . ALA A 1 359 ? -22.344 13.664 15.305 1 94.31 359 ALA A O 1
ATOM 2710 N N . THR A 1 360 ? -21.062 13.664 17.141 1 94.88 360 THR A N 1
ATOM 2711 C CA . THR A 1 360 ? -20.078 14.57 16.547 1 94.88 360 THR A CA 1
ATOM 2712 C C . THR A 1 360 ? -18.875 13.797 16.016 1 94.88 360 THR A C 1
ATOM 2714 O O . THR A 1 360 ? -18.125 14.312 15.188 1 94.88 360 THR A O 1
ATOM 2717 N N . GLY A 1 361 ? -18.641 12.641 16.562 1 97.25 361 GLY A N 1
ATOM 2718 C CA . GLY A 1 361 ? -17.453 11.875 16.203 1 97.25 361 GLY A CA 1
ATOM 2719 C C . GLY A 1 361 ? -16.219 12.273 16.984 1 97.25 361 GLY A C 1
ATOM 2720 O O . GLY A 1 361 ? -15.156 11.664 16.844 1 97.25 361 GLY A O 1
ATOM 2721 N N . ALA A 1 362 ? -16.328 13.297 17.875 1 97.44 362 ALA A N 1
ATOM 2722 C CA . ALA A 1 362 ? -15.188 13.789 18.641 1 97.44 362 ALA A CA 1
ATOM 2723 C C . ALA A 1 362 ? -14.711 12.734 19.641 1 97.44 362 ALA A C 1
ATOM 2725 O O . ALA A 1 362 ? -15.516 12.023 20.234 1 97.44 362 ALA A O 1
ATOM 2726 N N . ALA A 1 363 ? -13.445 12.742 19.844 1 98 363 ALA A N 1
ATOM 2727 C CA . ALA A 1 363 ? -12.891 11.797 20.812 1 98 363 ALA A CA 1
ATOM 2728 C C . ALA A 1 363 ? -13.281 12.188 22.234 1 98 363 ALA A C 1
ATOM 2730 O O . ALA A 1 363 ? -13.133 13.344 22.641 1 98 363 ALA A O 1
ATOM 2731 N N . LEU A 1 364 ? -13.812 11.219 22.953 1 97.31 364 LEU A N 1
ATOM 2732 C CA . LEU A 1 364 ? -14.133 11.383 24.375 1 97.31 364 LEU A CA 1
ATOM 2733 C C . LEU A 1 364 ? -13.039 10.781 25.25 1 97.31 364 LEU A C 1
ATOM 2735 O O . LEU A 1 364 ? -12.797 11.266 26.359 1 97.31 364 LEU A O 1
ATOM 2739 N N . LYS A 1 365 ? -12.477 9.688 24.766 1 96.25 365 LYS A N 1
ATOM 2740 C CA . LYS A 1 365 ? -11.398 8.953 25.422 1 96.25 365 LYS A CA 1
ATOM 2741 C C . LYS A 1 365 ? -10.492 8.273 24.406 1 96.25 365 LYS A C 1
ATOM 2743 O O . LYS A 1 365 ? -10.977 7.715 23.422 1 96.25 365 LYS A O 1
ATOM 2748 N N . ASN A 1 366 ? -9.219 8.477 24.609 1 96.56 366 ASN A N 1
ATOM 2749 C CA . ASN A 1 366 ? -8.242 7.691 23.859 1 96.56 366 ASN A CA 1
ATOM 2750 C C . ASN A 1 366 ? -7.59 6.625 24.734 1 96.56 366 ASN A C 1
ATOM 2752 O O . ASN A 1 366 ? -7.691 6.676 25.953 1 96.56 366 ASN A O 1
ATOM 2756 N N . ARG A 1 367 ? -6.996 5.719 24.094 1 91.44 367 ARG A N 1
ATOM 2757 C CA . ARG A 1 367 ? -6.402 4.625 24.859 1 91.44 367 ARG A CA 1
ATOM 2758 C C . ARG A 1 367 ? -5.242 5.121 25.719 1 91.44 367 ARG A C 1
ATOM 2760 O O . ARG A 1 367 ? -4.645 6.16 25.422 1 91.44 367 ARG A O 1
ATOM 2767 N N . ALA A 1 368 ? -5.059 4.602 26.844 1 83.62 368 ALA A N 1
ATOM 2768 C CA . ALA A 1 368 ? -3.992 4.926 27.797 1 83.62 368 ALA A CA 1
ATOM 2769 C C . ALA A 1 368 ? -2.973 3.793 27.875 1 83.62 368 ALA A C 1
ATOM 2771 O O . ALA A 1 368 ? -3.027 2.973 28.797 1 83.62 368 ALA A O 1
ATOM 2772 N N . LEU A 1 369 ? -2.312 3.615 26.828 1 67.75 369 LEU A N 1
ATOM 2773 C CA . LEU A 1 369 ? -1.335 2.535 26.891 1 67.75 369 LEU A CA 1
ATOM 2774 C C . LEU A 1 369 ? -0.002 3.039 27.438 1 67.75 369 LEU A C 1
ATOM 2776 O O . LEU A 1 369 ? 0.378 4.188 27.188 1 67.75 369 LEU A O 1
ATOM 2780 N N . GLU A 1 370 ? 0.36 2.779 28.688 1 58.75 370 GLU A N 1
ATOM 2781 C CA . GLU A 1 370 ? 1.534 3.227 29.422 1 58.75 370 GLU A CA 1
ATOM 2782 C C . GLU A 1 370 ? 2.652 3.66 28.484 1 58.75 370 GLU A C 1
ATOM 2784 O O . GLU A 1 370 ? 3.357 4.633 28.75 1 58.75 370 GLU A O 1
ATOM 2789 N N . ASP A 1 371 ? 3.016 2.967 27.578 1 49.03 371 ASP A N 1
ATOM 2790 C CA . ASP A 1 371 ? 4.297 3.275 26.953 1 49.03 371 ASP A CA 1
ATOM 2791 C C . ASP A 1 371 ? 4.121 4.262 25.797 1 49.03 371 ASP A C 1
ATOM 2793 O O . ASP A 1 371 ? 5.082 4.582 25.094 1 49.03 371 ASP A O 1
ATOM 2797 N N . ALA A 1 372 ? 3.062 4.812 25.516 1 45.81 372 ALA A N 1
ATOM 2798 C CA . ALA A 1 372 ? 2.865 5.742 24.406 1 45.81 372 ALA A CA 1
ATOM 2799 C C . ALA A 1 372 ? 3.383 7.133 24.766 1 45.81 372 ALA A C 1
ATOM 2801 O O . ALA A 1 372 ? 3.641 7.949 23.875 1 45.81 372 ALA A O 1
ATOM 2802 N N . ALA A 1 373 ? 3.502 7.703 25.922 1 41.97 373 ALA A N 1
ATOM 2803 C CA . ALA A 1 373 ? 3.895 9.039 26.375 1 41.97 373 ALA A CA 1
ATOM 2804 C C . ALA A 1 373 ? 5.328 9.359 25.969 1 41.97 373 ALA A C 1
ATOM 2806 O O . ALA A 1 373 ? 5.719 10.523 25.922 1 41.97 373 ALA A O 1
ATOM 2807 N N . ALA A 1 374 ? 6.254 8.406 25.984 1 38.75 374 ALA A N 1
ATOM 2808 C CA . ALA A 1 374 ? 7.656 8.812 25.984 1 38.75 374 ALA A CA 1
ATOM 2809 C C . ALA A 1 374 ? 8.078 9.289 24.594 1 38.75 374 ALA A C 1
ATOM 2811 O O . ALA A 1 374 ? 9.242 9.641 24.375 1 38.75 374 ALA A O 1
ATOM 2812 N N . SER A 1 375 ? 7.363 8.953 23.562 1 38.84 375 SER A N 1
ATOM 2813 C CA . SER A 1 375 ? 8.008 9.258 22.297 1 38.84 375 SER A CA 1
ATOM 2814 C C . SER A 1 375 ? 7.855 10.734 21.938 1 38.84 375 SER A C 1
ATOM 2816 O O . SER A 1 375 ? 6.832 11.148 21.391 1 38.84 375 SER A O 1
ATOM 2818 N N . GLU A 1 376 ? 8.375 11.523 22.703 1 31.34 376 GLU A N 1
ATOM 2819 C CA . GLU A 1 376 ? 8.477 12.953 22.406 1 31.34 376 GLU A CA 1
ATOM 2820 C C . GLU A 1 376 ? 8.898 13.172 20.953 1 31.34 376 GLU A C 1
ATOM 2822 O O . GLU A 1 376 ? 9.797 12.492 20.453 1 31.34 376 GLU A O 1
ATOM 2827 N N . PRO A 1 377 ? 8.133 13.906 20.188 1 33.91 377 PRO A N 1
ATOM 2828 C CA . PRO A 1 377 ? 8.398 14.383 18.828 1 33.91 377 PRO A CA 1
ATOM 2829 C C . PRO A 1 377 ? 9.82 14.93 18.656 1 33.91 377 PRO A C 1
ATOM 2831 O O . PRO A 1 377 ? 10.406 15.422 19.609 1 33.91 377 PRO A O 1
ATOM 2834 N N . ARG A 1 378 ? 10.578 14.297 17.844 1 33 378 ARG A N 1
ATOM 2835 C CA . ARG A 1 378 ? 11.781 15.039 17.484 1 33 378 ARG A CA 1
ATOM 2836 C C . ARG A 1 378 ? 11.461 16.5 17.188 1 33 378 ARG A C 1
ATOM 2838 O O . ARG A 1 378 ? 10.688 16.797 16.266 1 33 378 ARG A O 1
ATOM 2845 N N . VAL A 1 379 ? 11.445 17.5 18.125 1 27.28 379 VAL A N 1
ATOM 2846 C CA . VAL A 1 379 ? 11.578 18.938 17.891 1 27.28 379 VAL A CA 1
ATOM 2847 C C . VAL A 1 379 ? 12.852 19.219 17.094 1 27.28 379 VAL A C 1
ATOM 2849 O O . VAL A 1 379 ? 13.898 18.609 17.359 1 27.28 379 VAL A O 1
ATOM 2852 N N . MET B 1 1 ? -17.016 -25.125 -15.219 1 64.19 1 MET B N 1
ATOM 2853 C CA . MET B 1 1 ? -15.906 -24.516 -14.516 1 64.19 1 MET B CA 1
ATOM 2854 C C . MET B 1 1 ? -14.617 -25.297 -14.734 1 64.19 1 MET B C 1
ATOM 2856 O O . MET B 1 1 ? -14.641 -26.516 -14.859 1 64.19 1 MET B O 1
ATOM 2860 N N . SER B 1 2 ? -13.578 -24.609 -15.344 1 78.12 2 SER B N 1
ATOM 2861 C CA . SER B 1 2 ? -12.43 -25.375 -15.836 1 78.12 2 SER B CA 1
ATOM 2862 C C . SER B 1 2 ? -11.125 -24.812 -15.281 1 78.12 2 SER B C 1
ATOM 2864 O O . SER B 1 2 ? -11.07 -23.656 -14.852 1 78.12 2 SER B O 1
ATOM 2866 N N . GLY B 1 3 ? -10.289 -25.703 -15.125 1 90.38 3 GLY B N 1
ATOM 2867 C CA . GLY B 1 3 ? -8.922 -25.344 -14.812 1 90.38 3 GLY B CA 1
ATOM 2868 C C . GLY B 1 3 ? -8.219 -24.609 -15.945 1 90.38 3 GLY B C 1
ATOM 2869 O O . GLY B 1 3 ? -8.633 -24.719 -17.109 1 90.38 3 GLY B O 1
ATOM 2870 N N . LEU B 1 4 ? -7.297 -23.703 -15.648 1 96.31 4 LEU B N 1
ATOM 2871 C CA . LEU B 1 4 ? -6.48 -22.953 -16.594 1 96.31 4 LEU B CA 1
ATOM 2872 C C . LEU B 1 4 ? -5.016 -23.375 -16.5 1 96.31 4 LEU B C 1
ATOM 2874 O O . LEU B 1 4 ? -4.445 -23.406 -15.414 1 96.31 4 LEU B O 1
ATOM 2878 N N . THR B 1 5 ? -4.453 -23.766 -17.656 1 97.31 5 THR B N 1
ATOM 2879 C CA . THR B 1 5 ? -3.064 -24.219 -17.656 1 97.31 5 THR B CA 1
ATOM 2880 C C . THR B 1 5 ? -2.227 -23.375 -18.625 1 97.31 5 THR B C 1
ATOM 2882 O O . THR B 1 5 ? -2.582 -23.234 -19.781 1 97.31 5 THR B O 1
ATOM 2885 N N . LEU B 1 6 ? -1.201 -22.766 -18.141 1 97.94 6 LEU B N 1
ATOM 2886 C CA . LEU B 1 6 ? -0.167 -22.141 -18.969 1 97.94 6 LEU B CA 1
ATOM 2887 C C . LEU B 1 6 ? 1.007 -23.094 -19.172 1 97.94 6 LEU B C 1
ATOM 2889 O O . LEU B 1 6 ? 1.622 -23.547 -18.203 1 97.94 6 LEU B O 1
ATOM 2893 N N . GLU B 1 7 ? 1.297 -23.406 -20.406 1 97.88 7 GLU B N 1
ATOM 2894 C CA . GLU B 1 7 ? 2.352 -24.359 -20.719 1 97.88 7 GLU B CA 1
ATOM 2895 C C . GLU B 1 7 ? 3.508 -23.672 -21.453 1 97.88 7 GLU B C 1
ATOM 2897 O O . GLU B 1 7 ? 3.4 -23.359 -22.641 1 97.88 7 GLU B O 1
ATOM 2902 N N . ARG B 1 8 ? 4.605 -23.531 -20.797 1 97.94 8 ARG B N 1
ATOM 2903 C CA . ARG B 1 8 ? 5.82 -22.953 -21.359 1 97.94 8 ARG B CA 1
ATOM 2904 C C . ARG B 1 8 ? 5.5 -21.703 -22.156 1 97.94 8 ARG B C 1
ATOM 2906 O O . ARG B 1 8 ? 5.949 -21.562 -23.297 1 97.94 8 ARG B O 1
ATOM 2913 N N . LEU B 1 9 ? 4.715 -20.891 -21.625 1 97.81 9 LEU B N 1
ATOM 2914 C CA . LEU B 1 9 ? 4.195 -19.703 -22.297 1 97.81 9 LEU B CA 1
ATOM 2915 C C . LEU B 1 9 ? 5.281 -18.641 -22.469 1 97.81 9 LEU B C 1
ATOM 2917 O O . LEU B 1 9 ? 5.977 -18.312 -21.5 1 97.81 9 LEU B O 1
ATOM 2921 N N . SER B 1 10 ? 5.469 -18.156 -23.688 1 98.06 10 SER B N 1
ATOM 2922 C CA . SER B 1 10 ? 6.473 -17.125 -23.938 1 98.06 10 SER B CA 1
ATOM 2923 C C . SER B 1 10 ? 5.91 -16.031 -24.844 1 98.06 10 SER B C 1
ATOM 2925 O O . SER B 1 10 ? 5.031 -16.281 -25.656 1 98.06 10 SER B O 1
ATOM 2927 N N . LYS B 1 11 ? 6.336 -14.828 -24.656 1 97.25 11 LYS B N 1
ATOM 2928 C CA . LYS B 1 11 ? 6.035 -13.68 -25.5 1 97.25 11 LYS B CA 1
ATOM 2929 C C . LYS B 1 11 ? 7.293 -12.867 -25.797 1 97.25 11 LYS B C 1
ATOM 2931 O O . LYS B 1 11 ? 7.984 -12.43 -24.875 1 97.25 11 LYS B O 1
ATOM 2936 N N . VAL B 1 12 ? 7.574 -12.742 -27.031 1 95.5 12 VAL B N 1
ATOM 2937 C CA . VAL B 1 12 ? 8.688 -11.922 -27.5 1 95.5 12 VAL B CA 1
ATOM 2938 C C . VAL B 1 12 ? 8.164 -10.773 -28.359 1 95.5 12 VAL B C 1
ATOM 2940 O O . VAL B 1 12 ? 7.375 -10.992 -29.281 1 95.5 12 VAL B O 1
ATOM 2943 N N . PHE B 1 13 ? 8.523 -9.586 -27.906 1 91.94 13 PHE B N 1
ATOM 2944 C CA . PHE B 1 13 ? 8.219 -8.414 -28.719 1 91.94 13 PHE B CA 1
ATOM 2945 C C . PHE B 1 13 ? 9.43 -8 -29.562 1 91.94 13 PHE B C 1
ATOM 2947 O O . PHE B 1 13 ? 10.562 -8.039 -29.078 1 91.94 13 PHE B O 1
ATOM 2954 N N . THR B 1 14 ? 9.203 -7.707 -30.719 1 87.62 14 THR B N 1
ATOM 2955 C CA . THR B 1 14 ? 10.273 -7.203 -31.562 1 87.62 14 THR B CA 1
ATOM 2956 C C . THR B 1 14 ? 10.18 -5.691 -31.719 1 87.62 14 THR B C 1
ATOM 2958 O O . THR B 1 14 ? 9.156 -5.168 -32.156 1 87.62 14 THR B O 1
ATOM 2961 N N . ASP B 1 15 ? 11.148 -4.961 -31.219 1 79.31 15 ASP B N 1
ATOM 2962 C CA . ASP B 1 15 ? 11.188 -3.502 -31.281 1 79.31 15 ASP B CA 1
ATOM 2963 C C . ASP B 1 15 ? 11.469 -3.014 -32.688 1 79.31 15 ASP B C 1
ATOM 2965 O O . ASP B 1 15 ? 11.828 -3.805 -33.562 1 79.31 15 ASP B O 1
ATOM 2969 N N . ASP B 1 16 ? 11.266 -1.695 -32.875 1 78.69 16 ASP B N 1
ATOM 2970 C CA . ASP B 1 16 ? 11.438 -1.084 -34.188 1 78.69 16 ASP B CA 1
ATOM 2971 C C . ASP B 1 16 ? 12.867 -1.259 -34.688 1 78.69 16 ASP B C 1
ATOM 2973 O O . ASP B 1 16 ? 13.102 -1.357 -35.906 1 78.69 16 ASP B O 1
ATOM 2977 N N . ASP B 1 17 ? 13.797 -1.266 -33.781 1 79.81 17 ASP B N 1
ATOM 2978 C CA . ASP B 1 17 ? 15.195 -1.379 -34.188 1 79.81 17 ASP B CA 1
ATOM 2979 C C . ASP B 1 17 ? 15.578 -2.836 -34.438 1 79.81 17 ASP B C 1
ATOM 2981 O O . ASP B 1 17 ? 16.734 -3.139 -34.75 1 79.81 17 ASP B O 1
ATOM 2985 N N . GLY B 1 18 ? 14.602 -3.686 -34.312 1 79.44 18 GLY B N 1
ATOM 2986 C CA . GLY B 1 18 ? 14.828 -5.094 -34.594 1 79.44 18 GLY B CA 1
ATOM 2987 C C . GLY B 1 18 ? 15.234 -5.891 -33.375 1 79.44 18 GLY B C 1
ATOM 2988 O O . GLY B 1 18 ? 15.406 -7.109 -33.469 1 79.44 18 GLY B O 1
ATOM 2989 N N . SER B 1 19 ? 15.375 -5.176 -32.25 1 86.06 19 SER B N 1
ATOM 2990 C CA . SER B 1 19 ? 15.773 -5.883 -31.047 1 86.06 19 SER B CA 1
ATOM 2991 C C . SER B 1 19 ? 14.586 -6.578 -30.406 1 86.06 19 SER B C 1
ATOM 2993 O O . SER B 1 19 ? 13.461 -6.074 -30.453 1 86.06 19 SER B O 1
ATOM 2995 N N . ASP B 1 20 ? 14.875 -7.801 -29.891 1 89.5 20 ASP B N 1
ATOM 2996 C CA . ASP B 1 20 ? 13.828 -8.602 -29.266 1 89.5 20 ASP B CA 1
ATOM 2997 C C . ASP B 1 20 ? 13.797 -8.367 -27.75 1 89.5 20 ASP B C 1
ATOM 2999 O O . ASP B 1 20 ? 14.852 -8.258 -27.125 1 89.5 20 ASP B O 1
ATOM 3003 N N . ILE B 1 21 ? 12.617 -8.164 -27.266 1 88 21 ILE B N 1
ATOM 3004 C CA . ILE B 1 21 ? 12.406 -8.07 -25.828 1 88 21 ILE B CA 1
ATOM 3005 C C . ILE B 1 21 ? 11.555 -9.242 -25.344 1 88 21 ILE B C 1
ATOM 3007 O O . ILE B 1 21 ? 10.414 -9.406 -25.781 1 88 21 ILE B O 1
ATOM 3011 N N . VAL B 1 22 ? 12.094 -10.055 -24.516 1 93.12 22 VAL B N 1
ATOM 3012 C CA . VAL B 1 22 ? 11.359 -11.188 -23.953 1 93.12 22 VAL B CA 1
ATOM 3013 C C . VAL B 1 22 ? 10.539 -10.727 -22.75 1 93.12 22 VAL B C 1
ATOM 3015 O O . VAL B 1 22 ? 11.086 -10.477 -21.688 1 93.12 22 VAL B O 1
ATOM 3018 N N . ALA B 1 23 ? 9.273 -10.656 -22.922 1 93.5 23 ALA B N 1
ATOM 3019 C CA . ALA B 1 23 ? 8.391 -10.172 -21.875 1 93.5 23 ALA B CA 1
ATOM 3020 C C . ALA B 1 23 ? 7.973 -11.312 -20.938 1 93.5 23 ALA B C 1
ATOM 3022 O O . ALA B 1 23 ? 7.844 -11.117 -19.734 1 93.5 23 ALA B O 1
ATOM 3023 N N . VAL B 1 24 ? 7.711 -12.438 -21.469 1 96.94 24 VAL B N 1
ATOM 3024 C CA . VAL B 1 24 ? 7.375 -13.664 -20.75 1 96.94 24 VAL B CA 1
ATOM 3025 C C . VAL B 1 24 ? 8.227 -14.82 -21.266 1 96.94 24 VAL B C 1
ATOM 3027 O O . VAL B 1 24 ? 8.328 -15.031 -22.469 1 96.94 24 VAL B O 1
ATOM 3030 N N . ASP B 1 25 ? 8.859 -15.531 -20.359 1 97.5 25 ASP B N 1
ATOM 3031 C CA . ASP B 1 25 ? 9.875 -16.5 -20.766 1 97.5 25 ASP B CA 1
ATOM 3032 C C . ASP B 1 25 ? 9.578 -17.875 -20.156 1 97.5 25 ASP B C 1
ATOM 3034 O O . ASP B 1 25 ? 10.055 -18.188 -19.062 1 97.5 25 ASP B O 1
ATOM 3038 N N . ASP B 1 26 ? 8.859 -18.688 -20.906 1 97.69 26 ASP B N 1
ATOM 3039 C CA . ASP B 1 26 ? 8.688 -20.109 -20.609 1 97.69 26 ASP B CA 1
ATOM 3040 C C . ASP B 1 26 ? 7.949 -20.297 -19.281 1 97.69 26 ASP B C 1
ATOM 3042 O O . ASP B 1 26 ? 8.398 -21.062 -18.422 1 97.69 26 ASP B O 1
ATOM 3046 N N . VAL B 1 27 ? 6.883 -19.609 -19.094 1 97.69 27 VAL B N 1
ATOM 3047 C CA . VAL B 1 27 ? 6.121 -19.656 -17.859 1 97.69 27 VAL B CA 1
ATOM 3048 C C . VAL B 1 27 ? 5.145 -20.844 -17.891 1 97.69 27 VAL B C 1
ATOM 3050 O O . VAL B 1 27 ? 4.367 -20.984 -18.844 1 97.69 27 VAL B O 1
ATOM 3053 N N . SER B 1 28 ? 5.219 -21.719 -16.906 1 98.06 28 SER B N 1
ATOM 3054 C CA . SER B 1 28 ? 4.289 -22.828 -16.734 1 98.06 28 SER B CA 1
ATOM 3055 C C . SER B 1 28 ? 3.604 -22.766 -15.367 1 98.06 28 SER B C 1
ATOM 3057 O O . SER B 1 28 ? 4.27 -22.734 -14.336 1 98.06 28 SER B O 1
ATOM 3059 N N . VAL B 1 29 ? 2.307 -22.719 -15.406 1 96.81 29 VAL B N 1
ATOM 3060 C CA . VAL B 1 29 ? 1.542 -22.703 -14.164 1 96.81 29 VAL B CA 1
ATOM 3061 C C . VAL B 1 29 ? 0.16 -23.312 -14.398 1 96.81 29 VAL B C 1
ATOM 3063 O O . VAL B 1 29 ? -0.471 -23.047 -15.43 1 96.81 29 VAL B O 1
ATOM 3066 N N . ASP B 1 30 ? -0.292 -24.109 -13.453 1 96.5 30 ASP B N 1
ATOM 3067 C CA . ASP B 1 30 ? -1.627 -24.688 -13.484 1 96.5 30 ASP B CA 1
ATOM 3068 C C . ASP B 1 30 ? -2.531 -24.062 -12.43 1 96.5 30 ASP B C 1
ATOM 3070 O O . ASP B 1 30 ? -2.152 -23.953 -11.258 1 96.5 30 ASP B O 1
ATOM 3074 N N . ILE B 1 31 ? -3.641 -23.641 -12.859 1 96.94 31 ILE B N 1
ATOM 3075 C CA . ILE B 1 31 ? -4.656 -23.094 -11.961 1 96.94 31 ILE B CA 1
ATOM 3076 C C . ILE B 1 31 ? -5.844 -24.047 -11.891 1 96.94 31 ILE B C 1
ATOM 3078 O O . ILE B 1 31 ? -6.496 -24.312 -12.906 1 96.94 31 ILE B O 1
ATOM 3082 N N . GLN B 1 32 ? -6.113 -24.484 -10.727 1 95.81 32 GLN B N 1
ATOM 3083 C CA . GLN B 1 32 ? -7.18 -25.453 -10.547 1 95.81 32 GLN B CA 1
ATOM 3084 C C . GLN B 1 32 ? -8.555 -24.797 -10.68 1 95.81 32 GLN B C 1
ATOM 3086 O O . GLN B 1 32 ? -8.68 -23.578 -10.562 1 95.81 32 GLN B O 1
ATOM 3091 N N . ASP B 1 33 ? -9.492 -25.688 -10.953 1 94.88 33 ASP B N 1
ATOM 3092 C CA . ASP B 1 33 ? -10.875 -25.203 -11.023 1 94.88 33 ASP B CA 1
ATOM 3093 C C . ASP B 1 33 ? -11.273 -24.516 -9.719 1 94.88 33 ASP B C 1
ATOM 3095 O O . ASP B 1 33 ? -11.109 -25.078 -8.633 1 94.88 33 ASP B O 1
ATOM 3099 N N . GLY B 1 34 ? -11.688 -23.25 -9.859 1 94.62 34 GLY B N 1
ATOM 3100 C CA . GLY B 1 34 ? -12.156 -22.5 -8.703 1 94.62 34 GLY B CA 1
ATOM 3101 C C . GLY B 1 34 ? -11.031 -21.875 -7.902 1 94.62 34 GLY B C 1
ATOM 3102 O O . GLY B 1 34 ? -11.281 -21.156 -6.93 1 94.62 34 GLY B O 1
ATOM 3103 N N . GLU B 1 35 ? -9.82 -22.047 -8.344 1 95.88 35 GLU B N 1
ATOM 3104 C CA . GLU B 1 35 ? -8.664 -21.531 -7.605 1 95.88 35 GLU B CA 1
ATOM 3105 C C . GLU B 1 35 ? -8.484 -20.031 -7.832 1 95.88 35 GLU B C 1
ATOM 3107 O O . GLU B 1 35 ? -8.711 -19.531 -8.938 1 95.88 35 GLU B O 1
ATOM 3112 N N . PHE B 1 36 ? -8.094 -19.375 -6.789 1 96.06 36 PHE B N 1
ATOM 3113 C CA . PHE B 1 36 ? -7.699 -17.969 -6.836 1 96.06 36 PHE B CA 1
ATOM 3114 C C . PHE B 1 36 ? -6.18 -17.844 -6.879 1 96.06 36 PHE B C 1
ATOM 3116 O O . PHE B 1 36 ? -5.516 -17.953 -5.844 1 96.06 36 PHE B O 1
ATOM 3123 N N . LEU B 1 37 ? -5.664 -17.562 -8.078 1 97.31 37 LEU B N 1
ATOM 3124 C CA . LEU B 1 37 ? -4.219 -17.406 -8.234 1 97.31 37 LEU B CA 1
ATOM 3125 C C . LEU B 1 37 ? -3.844 -15.938 -8.414 1 97.31 37 LEU B C 1
ATOM 3127 O O . LEU B 1 37 ? -4.383 -15.258 -9.289 1 97.31 37 LEU B O 1
ATOM 3131 N N . VAL B 1 38 ? -2.936 -15.516 -7.602 1 97.12 38 VAL B N 1
ATOM 3132 C CA . VAL B 1 38 ? -2.445 -14.141 -7.723 1 97.12 38 VAL B CA 1
ATOM 3133 C C . VAL B 1 38 ? -1.061 -14.148 -8.367 1 97.12 38 VAL B C 1
ATOM 3135 O O . VAL B 1 38 ? -0.142 -14.805 -7.879 1 97.12 38 VAL B O 1
ATOM 3138 N N . LEU B 1 39 ? -0.962 -13.508 -9.469 1 96.75 39 LEU B N 1
ATOM 3139 C CA . LEU B 1 39 ? 0.318 -13.266 -10.117 1 96.75 39 LEU B CA 1
ATOM 3140 C C . LEU B 1 39 ? 0.936 -11.961 -9.633 1 96.75 39 LEU B C 1
ATOM 3142 O O . LEU B 1 39 ? 0.342 -10.891 -9.789 1 96.75 39 LEU B O 1
ATOM 3146 N N . VAL B 1 40 ? 2.135 -12.086 -9.039 1 94.56 40 VAL B N 1
ATOM 3147 C CA . VAL B 1 40 ? 2.748 -10.906 -8.438 1 94.56 40 VAL B CA 1
ATOM 3148 C C . VAL B 1 40 ? 4.191 -10.773 -8.922 1 94.56 40 VAL B C 1
ATOM 3150 O O . VAL B 1 40 ? 4.797 -11.75 -9.359 1 94.56 40 VAL B O 1
ATOM 3153 N N . GLY B 1 41 ? 4.727 -9.578 -8.914 1 91.31 41 GLY B N 1
ATOM 3154 C CA . GLY B 1 41 ? 6.078 -9.25 -9.352 1 91.31 41 GLY B CA 1
ATOM 3155 C C . GLY B 1 41 ? 6.301 -7.766 -9.547 1 91.31 41 GLY B C 1
ATOM 3156 O O . GLY B 1 41 ? 5.367 -6.969 -9.43 1 91.31 41 GLY B O 1
ATOM 3157 N N . PRO B 1 42 ? 7.535 -7.441 -9.797 1 87.75 42 PRO B N 1
ATOM 3158 C CA . PRO B 1 42 ? 7.855 -6.031 -10.016 1 87.75 42 PRO B CA 1
ATOM 3159 C C . PRO B 1 42 ? 7.211 -5.473 -11.289 1 87.75 42 PRO B C 1
ATOM 3161 O O . PRO B 1 42 ? 6.684 -6.234 -12.102 1 87.75 42 PRO B O 1
ATOM 3164 N N . SER B 1 43 ? 7.215 -4.191 -11.359 1 82 43 SER B N 1
ATOM 3165 C CA . SER B 1 43 ? 6.707 -3.561 -12.57 1 82 43 SER B CA 1
ATOM 3166 C C . SER B 1 43 ? 7.492 -4.012 -13.797 1 82 43 SER B C 1
ATOM 3168 O O . SER B 1 43 ? 8.719 -4.125 -13.75 1 82 43 SER B O 1
ATOM 3170 N N . GLY B 1 44 ? 6.805 -4.316 -14.805 1 82.06 44 GLY B N 1
ATOM 3171 C CA . GLY B 1 44 ? 7.438 -4.645 -16.078 1 82.06 44 GLY B CA 1
ATOM 3172 C C . GLY B 1 44 ? 7.887 -6.09 -16.156 1 82.06 44 GLY B C 1
ATOM 3173 O O . GLY B 1 44 ? 8.555 -6.48 -17.109 1 82.06 44 GLY B O 1
ATOM 3174 N N . CYS B 1 45 ? 7.477 -6.879 -15.211 1 89.06 45 CYS B N 1
ATOM 3175 C CA . CYS B 1 45 ? 8.023 -8.234 -15.188 1 89.06 45 CYS B CA 1
ATOM 3176 C C . CYS B 1 45 ? 7.188 -9.172 -16.047 1 89.06 45 CYS B C 1
ATOM 3178 O O . CYS B 1 45 ? 7.457 -10.367 -16.109 1 89.06 45 CYS B O 1
ATOM 3180 N N . GLY B 1 46 ? 6.086 -8.68 -16.672 1 92.56 46 GLY B N 1
ATOM 3181 C CA . GLY B 1 46 ? 5.363 -9.5 -17.625 1 92.56 46 GLY B CA 1
ATOM 3182 C C . GLY B 1 46 ? 3.988 -9.914 -17.141 1 92.56 46 GLY B C 1
ATOM 3183 O O . GLY B 1 46 ? 3.305 -10.703 -17.797 1 92.56 46 GLY B O 1
ATOM 3184 N N . LYS B 1 47 ? 3.535 -9.477 -15.984 1 94.38 47 LYS B N 1
ATOM 3185 C CA . LYS B 1 47 ? 2.26 -9.883 -15.398 1 94.38 47 LYS B CA 1
ATOM 3186 C C . LYS B 1 47 ? 1.1 -9.555 -16.344 1 94.38 47 LYS B C 1
ATOM 3188 O O . LYS B 1 47 ? 0.308 -10.438 -16.688 1 94.38 47 LYS B O 1
ATOM 3193 N N . SER B 1 48 ? 1.067 -8.281 -16.797 1 91.56 48 SER B N 1
ATOM 3194 C CA . SER B 1 48 ? -0.019 -7.848 -17.672 1 91.56 48 SER B CA 1
ATOM 3195 C C . SER B 1 48 ? 0.057 -8.531 -19.031 1 91.56 48 SER B C 1
ATOM 3197 O O . SER B 1 48 ? -0.971 -8.891 -19.609 1 91.56 48 SER B O 1
ATOM 3199 N N . THR B 1 49 ? 1.236 -8.703 -19.531 1 94.62 49 THR B N 1
ATOM 3200 C CA . THR B 1 49 ? 1.411 -9.422 -20.781 1 94.62 49 THR B CA 1
ATOM 3201 C C . THR B 1 49 ? 0.871 -10.844 -20.672 1 94.62 49 THR B C 1
ATOM 3203 O O . THR B 1 49 ? 0.172 -11.32 -21.578 1 94.62 49 THR B O 1
ATOM 3206 N N . THR B 1 50 ? 1.188 -11.492 -19.578 1 96.75 50 THR B N 1
ATOM 3207 C CA . THR B 1 50 ? 0.68 -12.836 -19.344 1 96.75 50 THR B CA 1
ATOM 3208 C C . THR B 1 50 ? -0.846 -12.844 -19.328 1 96.75 50 THR B C 1
ATOM 3210 O O . THR B 1 50 ? -1.478 -13.664 -19.984 1 96.75 50 THR B O 1
ATOM 3213 N N . LEU B 1 51 ? -1.415 -11.922 -18.594 1 96.19 51 LEU B N 1
ATOM 3214 C CA . LEU B 1 51 ? -2.865 -11.828 -18.469 1 96.19 51 LEU B CA 1
ATOM 3215 C C . LEU B 1 51 ? -3.51 -11.57 -19.828 1 96.19 51 LEU B C 1
ATOM 3217 O O . LEU B 1 51 ? -4.535 -12.164 -20.156 1 96.19 51 LEU B O 1
ATOM 3221 N N . ARG B 1 52 ? -2.936 -10.742 -20.641 1 95.62 52 ARG B N 1
ATOM 3222 C CA . ARG B 1 52 ? -3.471 -10.398 -21.953 1 95.62 52 ARG B CA 1
ATOM 3223 C C . ARG B 1 52 ? -3.375 -11.578 -22.922 1 95.62 52 ARG B C 1
ATOM 3225 O O . ARG B 1 52 ? -4.238 -11.758 -23.781 1 95.62 52 ARG B O 1
ATOM 3232 N N . MET B 1 53 ? -2.314 -12.352 -22.797 1 97.31 53 MET B N 1
ATOM 3233 C CA . MET B 1 53 ? -2.232 -13.57 -23.594 1 97.31 53 MET B CA 1
ATOM 3234 C C . MET B 1 53 ? -3.365 -14.523 -23.234 1 97.31 53 MET B C 1
ATOM 3236 O O . MET B 1 53 ? -4.008 -15.094 -24.125 1 97.31 53 MET B O 1
ATOM 3240 N N . VAL B 1 54 ? -3.648 -14.641 -21.953 1 97.19 54 VAL B N 1
ATOM 3241 C CA . VAL B 1 54 ? -4.711 -15.531 -21.5 1 97.19 54 VAL B CA 1
ATOM 3242 C C . VAL B 1 54 ? -6.062 -15.023 -22 1 97.19 54 VAL B C 1
ATOM 3244 O O . VAL B 1 54 ? -6.902 -15.812 -22.438 1 97.19 54 VAL B O 1
ATOM 3247 N N . ALA B 1 55 ? -6.223 -13.727 -22.047 1 95.5 55 ALA B N 1
ATOM 3248 C CA . ALA B 1 55 ? -7.477 -13.109 -22.453 1 95.5 55 ALA B CA 1
ATOM 3249 C C . ALA B 1 55 ? -7.617 -13.125 -23.984 1 95.5 55 ALA B C 1
ATOM 3251 O O . ALA B 1 55 ? -8.695 -12.844 -24.516 1 95.5 55 ALA B O 1
ATOM 3252 N N . GLY B 1 56 ? -6.539 -13.344 -24.672 1 95.88 56 GLY B N 1
ATOM 3253 C CA . GLY B 1 56 ? -6.555 -13.32 -26.125 1 95.88 56 GLY B CA 1
ATOM 3254 C C . GLY B 1 56 ? -6.328 -11.93 -26.703 1 95.88 56 GLY B C 1
ATOM 3255 O O . GLY B 1 56 ? -6.555 -11.703 -27.891 1 95.88 56 GLY B O 1
ATOM 3256 N N . LEU B 1 57 ? -5.895 -11.008 -25.922 1 94.81 57 LEU B N 1
ATOM 3257 C CA . LEU B 1 57 ? -5.645 -9.633 -26.328 1 94.81 57 LEU B CA 1
ATOM 3258 C C . LEU B 1 57 ? -4.188 -9.445 -26.75 1 94.81 57 LEU B C 1
ATOM 3260 O O . LEU B 1 57 ? -3.801 -8.375 -27.203 1 94.81 57 LEU B O 1
ATOM 3264 N N . GLU B 1 58 ? -3.404 -10.422 -26.547 1 94.44 58 GLU B N 1
ATOM 3265 C CA . GLU B 1 58 ? -2.006 -10.508 -26.953 1 94.44 58 GLU B CA 1
ATOM 3266 C C . GLU B 1 58 ? -1.684 -11.883 -27.531 1 94.44 58 GLU B C 1
ATOM 3268 O O . GLU B 1 58 ? -2.164 -12.906 -27.031 1 94.44 58 GLU B O 1
ATOM 3273 N N . THR B 1 59 ? -0.902 -11.953 -28.594 1 95.44 59 THR B N 1
ATOM 3274 C CA . THR B 1 59 ? -0.554 -13.219 -29.219 1 95.44 59 THR B CA 1
ATOM 3275 C C . THR B 1 59 ? 0.475 -13.977 -28.391 1 95.44 59 THR B C 1
ATOM 3277 O O . THR B 1 59 ? 1.237 -13.367 -27.641 1 95.44 59 THR B O 1
ATOM 3280 N N . VAL B 1 60 ? 0.464 -15.25 -28.547 1 96.69 60 VAL B N 1
ATOM 3281 C CA . VAL B 1 60 ? 1.433 -16.141 -27.922 1 96.69 60 VAL B CA 1
ATOM 3282 C C . VAL B 1 60 ? 2.58 -16.422 -28.875 1 96.69 60 VAL B C 1
ATOM 3284 O O . VAL B 1 60 ? 2.35 -16.812 -30.031 1 96.69 60 VAL B O 1
ATOM 3287 N N . THR B 1 61 ? 3.822 -16.156 -28.438 1 96.75 61 THR B N 1
ATOM 3288 C CA . THR B 1 61 ? 4.965 -16.453 -29.297 1 96.75 61 THR B CA 1
ATOM 3289 C C . THR B 1 61 ? 5.262 -17.953 -29.297 1 96.75 61 THR B C 1
ATOM 3291 O O . THR B 1 61 ? 5.457 -18.547 -30.359 1 96.75 61 THR B O 1
ATOM 3294 N N . SER B 1 62 ? 5.34 -18.531 -28.172 1 97.38 62 SER B N 1
ATOM 3295 C CA . SER B 1 62 ? 5.496 -19.969 -28.047 1 97.38 62 SER B CA 1
ATOM 3296 C C . SER B 1 62 ? 4.832 -20.484 -26.766 1 97.38 62 SER B C 1
ATOM 3298 O O . SER B 1 62 ? 4.555 -19.719 -25.844 1 97.38 62 SER B O 1
ATOM 3300 N N . GLY B 1 63 ? 4.527 -21.766 -26.766 1 97.88 63 GLY B N 1
ATOM 3301 C CA . GLY B 1 63 ? 3.797 -22.375 -25.672 1 97.88 63 GLY B CA 1
ATOM 3302 C C . GLY B 1 63 ? 2.303 -22.469 -25.922 1 97.88 63 GLY B C 1
ATOM 3303 O O . GLY B 1 63 ? 1.858 -22.391 -27.078 1 97.88 63 GLY B O 1
ATOM 3304 N N . ASP B 1 64 ? 1.575 -22.766 -24.781 1 97.94 64 ASP B N 1
ATOM 3305 C CA . ASP B 1 64 ? 0.143 -22.984 -24.953 1 97.94 64 ASP B CA 1
ATOM 3306 C C . ASP B 1 64 ? -0.64 -22.516 -23.734 1 97.94 64 ASP B C 1
ATOM 3308 O O . ASP B 1 64 ? -0.061 -22.297 -22.656 1 97.94 64 ASP B O 1
ATOM 3312 N N . ILE B 1 65 ? -1.852 -22.203 -23.969 1 97.88 65 ILE B N 1
ATOM 3313 C CA . ILE B 1 65 ? -2.842 -21.922 -22.922 1 97.88 65 ILE B CA 1
ATOM 3314 C C . ILE B 1 65 ? -4.023 -22.875 -23.078 1 97.88 65 ILE B C 1
ATOM 3316 O O . ILE B 1 65 ? -4.629 -22.969 -24.141 1 97.88 65 ILE B O 1
ATOM 3320 N N . ARG B 1 66 ? -4.32 -23.516 -21.984 1 97.25 66 ARG B N 1
ATOM 3321 C CA . ARG B 1 66 ? -5.402 -24.5 -22.062 1 97.25 66 ARG B CA 1
ATOM 3322 C C . ARG B 1 66 ? -6.48 -24.188 -21.031 1 97.25 66 ARG B C 1
ATOM 3324 O O . ARG B 1 66 ? -6.18 -23.875 -19.875 1 97.25 66 ARG B O 1
ATOM 3331 N N . LEU B 1 67 ? -7.648 -24.234 -21.453 1 95.69 67 LEU B N 1
ATOM 3332 C CA . LEU B 1 67 ? -8.828 -24.109 -20.609 1 95.69 67 LEU B CA 1
ATOM 3333 C C . LEU B 1 67 ? -9.656 -25.391 -20.641 1 95.69 67 LEU B C 1
ATOM 3335 O O . LEU B 1 67 ? -10.117 -25.828 -21.703 1 95.69 67 LEU B O 1
ATOM 3339 N N . GLY B 1 68 ? -9.797 -26.031 -19.5 1 92.5 68 GLY B N 1
ATOM 3340 C CA . GLY B 1 68 ? -10.461 -27.312 -19.484 1 92.5 68 GLY B CA 1
ATOM 3341 C C . GLY B 1 68 ? -9.797 -28.344 -20.375 1 92.5 68 GLY B C 1
ATOM 3342 O O . GLY B 1 68 ? -10.477 -29.109 -21.062 1 92.5 68 GLY B O 1
ATOM 3343 N N . GLY B 1 69 ? -8.547 -28.172 -20.547 1 92.38 69 GLY B N 1
ATOM 3344 C CA . GLY B 1 69 ? -7.793 -29.141 -21.328 1 92.38 69 GLY B CA 1
ATOM 3345 C C . GLY B 1 69 ? -7.699 -28.766 -22.797 1 92.38 69 GLY B C 1
ATOM 3346 O O . GLY B 1 69 ? -6.887 -29.328 -23.531 1 92.38 69 GLY B O 1
ATOM 3347 N N . GLU B 1 70 ? -8.484 -27.859 -23.219 1 94.62 70 GLU B N 1
ATOM 3348 C CA . GLU B 1 70 ? -8.492 -27.469 -24.625 1 94.62 70 GLU B CA 1
ATOM 3349 C C . GLU B 1 70 ? -7.605 -26.25 -24.859 1 94.62 70 GLU B C 1
ATOM 3351 O O . GLU B 1 70 ? -7.629 -25.297 -24.078 1 94.62 70 GLU B O 1
ATOM 3356 N N . SER B 1 71 ? -6.883 -26.312 -25.922 1 97.06 71 SER B N 1
ATOM 3357 C CA . SER B 1 71 ? -6.004 -25.188 -26.25 1 97.06 71 SER B CA 1
ATOM 3358 C C . SER B 1 71 ? -6.805 -23.984 -26.719 1 97.06 71 SER B C 1
ATOM 3360 O O . SER B 1 71 ? -7.691 -24.094 -27.562 1 97.06 71 SER B O 1
ATOM 3362 N N . ILE B 1 72 ? -6.508 -22.828 -26.156 1 95.62 72 ILE B N 1
ATOM 3363 C CA . ILE B 1 72 ? -7.199 -21.609 -26.562 1 95.62 72 ILE B CA 1
ATOM 3364 C C . ILE B 1 72 ? -6.184 -20.578 -27.062 1 95.62 72 ILE B C 1
ATOM 3366 O O . ILE B 1 72 ? -6.516 -19.406 -27.219 1 95.62 72 ILE B O 1
ATOM 3370 N N . ALA B 1 73 ? -4.988 -20.953 -27.281 1 95.25 73 ALA B N 1
ATOM 3371 C CA . ALA B 1 73 ? -3.9 -20.031 -27.625 1 95.25 73 ALA B CA 1
ATOM 3372 C C . ALA B 1 73 ? -4.219 -19.25 -28.891 1 95.25 73 ALA B C 1
ATOM 3374 O O . ALA B 1 73 ? -3.822 -18.094 -29.016 1 95.25 73 ALA B O 1
ATOM 3375 N N . ASP B 1 74 ? -4.996 -19.906 -29.766 1 93.69 74 ASP B N 1
ATOM 3376 C CA . ASP B 1 74 ? -5.254 -19.281 -31.047 1 93.69 74 ASP B CA 1
ATOM 3377 C C . ASP B 1 74 ? -6.676 -18.719 -31.125 1 93.69 74 ASP B C 1
ATOM 3379 O O . ASP B 1 74 ? -7.074 -18.141 -32.125 1 93.69 74 ASP B O 1
ATOM 3383 N N . ALA B 1 75 ? -7.426 -18.969 -30.094 1 92.94 75 ALA B N 1
ATOM 3384 C CA . ALA B 1 75 ? -8.797 -18.453 -30.062 1 92.94 75 ALA B CA 1
ATOM 3385 C C . ALA B 1 75 ? -8.82 -16.953 -29.812 1 92.94 75 ALA B C 1
ATOM 3387 O O . ALA B 1 75 ? -8 -16.438 -29.031 1 92.94 75 ALA B O 1
ATOM 3388 N N . GLY B 1 76 ? -9.664 -16.266 -30.453 1 92.31 76 GLY B N 1
ATOM 3389 C CA . GLY B 1 76 ? -9.852 -14.852 -30.172 1 92.31 76 GLY B CA 1
ATOM 3390 C C . GLY B 1 76 ? -10.492 -14.578 -28.828 1 92.31 76 GLY B C 1
ATOM 3391 O O . GLY B 1 76 ? -11 -15.492 -28.188 1 92.31 76 GLY B O 1
ATOM 3392 N N . PRO B 1 77 ? -10.43 -13.367 -28.375 1 90.38 77 PRO B N 1
ATOM 3393 C CA . PRO B 1 77 ? -10.969 -13.016 -27.062 1 90.38 77 PRO B CA 1
ATOM 3394 C C . PRO B 1 77 ? -12.438 -13.383 -26.906 1 90.38 77 PRO B C 1
ATOM 3396 O O . PRO B 1 77 ? -12.852 -13.852 -25.844 1 90.38 77 PRO B O 1
ATOM 3399 N N . GLN B 1 78 ? -13.18 -13.219 -27.938 1 86.25 78 GLN B N 1
ATOM 3400 C CA . GLN B 1 78 ? -14.625 -13.453 -27.875 1 86.25 78 GLN B CA 1
ATOM 3401 C C . GLN B 1 78 ? -14.938 -14.945 -27.812 1 86.25 78 GLN B C 1
ATOM 3403 O O . GLN B 1 78 ? -16.031 -15.328 -27.406 1 86.25 78 GLN B O 1
ATOM 3408 N N . GLU B 1 79 ? -13.977 -15.672 -28.219 1 88.56 79 GLU B N 1
ATOM 3409 C CA . GLU B 1 79 ? -14.203 -17.125 -28.281 1 88.56 79 GLU B CA 1
ATOM 3410 C C . GLU B 1 79 ? -13.758 -17.797 -26.984 1 88.56 79 GLU B C 1
ATOM 3412 O O . GLU B 1 79 ? -13.984 -19 -26.797 1 88.56 79 GLU B O 1
ATOM 3417 N N . ARG B 1 80 ? -13.195 -16.906 -26.156 1 91.31 80 ARG B N 1
ATOM 3418 C CA . ARG B 1 80 ? -12.711 -17.453 -24.906 1 91.31 80 ARG B CA 1
ATOM 3419 C C . ARG B 1 80 ? -13.75 -17.297 -23.797 1 91.31 80 ARG B C 1
ATOM 3421 O O . ARG B 1 80 ? -14.438 -16.266 -23.734 1 91.31 80 ARG B O 1
ATOM 3428 N N . ASP B 1 81 ? -14.164 -18.172 -23.172 1 90.44 81 ASP B N 1
ATOM 3429 C CA . ASP B 1 81 ? -15.078 -18.078 -22.031 1 90.44 81 ASP B CA 1
ATOM 3430 C C . ASP B 1 81 ? -14.383 -17.469 -20.812 1 90.44 81 ASP B C 1
ATOM 3432 O O . ASP B 1 81 ? -14.414 -18.031 -19.734 1 90.44 81 ASP B O 1
ATOM 3436 N N . ILE B 1 82 ? -13.805 -16.281 -21.078 1 93.19 82 ILE B N 1
ATOM 3437 C CA . ILE B 1 82 ? -13.023 -15.57 -20.078 1 93.19 82 ILE B CA 1
ATOM 3438 C C . ILE B 1 82 ? -13.523 -14.125 -19.969 1 93.19 82 ILE B C 1
ATOM 3440 O O . ILE B 1 82 ? -13.812 -13.484 -20.984 1 93.19 82 ILE B O 1
ATOM 3444 N N . ALA B 1 83 ? -13.719 -13.664 -18.75 1 92.31 83 ALA B N 1
ATOM 3445 C CA . ALA B 1 83 ? -14.047 -12.266 -18.5 1 92.31 83 ALA B CA 1
ATOM 3446 C C . ALA B 1 83 ? -12.891 -11.539 -17.828 1 92.31 83 ALA B C 1
ATOM 3448 O O . ALA B 1 83 ? -12.227 -12.102 -16.953 1 92.31 83 ALA B O 1
ATOM 3449 N N . MET B 1 84 ? -12.695 -10.328 -18.234 1 91.94 84 MET B N 1
ATOM 3450 C CA . MET B 1 84 ? -11.555 -9.578 -17.719 1 91.94 84 MET B CA 1
ATOM 3451 C C . MET B 1 84 ? -12 -8.258 -17.109 1 91.94 84 MET B C 1
ATOM 3453 O O . MET B 1 84 ? -12.883 -7.586 -17.641 1 91.94 84 MET B O 1
ATOM 3457 N N . VAL B 1 85 ? -11.453 -8 -15.93 1 91.12 85 VAL B N 1
ATOM 3458 C CA . VAL B 1 85 ? -11.594 -6.695 -15.289 1 91.12 85 VAL B CA 1
ATOM 3459 C C . VAL B 1 85 ? -10.289 -5.914 -15.422 1 91.12 85 VAL B C 1
ATOM 3461 O O . VAL B 1 85 ? -9.25 -6.344 -14.922 1 91.12 85 VAL B O 1
ATOM 3464 N N . PHE B 1 86 ? -10.398 -4.711 -16.016 1 88.62 86 PHE B N 1
ATOM 3465 C CA . PHE B 1 86 ? -9.227 -3.904 -16.312 1 88.62 86 PHE B CA 1
ATOM 3466 C C . PHE B 1 86 ? -8.891 -2.982 -15.156 1 88.62 86 PHE B C 1
ATOM 3468 O O . PHE B 1 86 ? -9.742 -2.697 -14.312 1 88.62 86 PHE B O 1
ATOM 3475 N N . GLN B 1 87 ? -7.695 -2.488 -15.203 1 82.44 87 GLN B N 1
ATOM 3476 C CA . GLN B 1 87 ? -7.191 -1.573 -14.188 1 82.44 87 GLN B CA 1
ATOM 3477 C C . GLN B 1 87 ? -8.023 -0.293 -14.133 1 82.44 87 GLN B C 1
ATOM 3479 O O . GLN B 1 87 ? -8.383 0.178 -13.055 1 82.44 87 GLN B O 1
ATOM 3484 N N . SER B 1 88 ? -8.352 0.299 -15.242 1 83.25 88 SER B N 1
ATOM 3485 C CA . SER B 1 88 ? -9.125 1.532 -15.32 1 83.25 88 SER B CA 1
ATOM 3486 C C . SER B 1 88 ? -10.625 1.246 -15.289 1 83.25 88 SER B C 1
ATOM 3488 O O . SER B 1 88 ? -11.438 2.158 -15.438 1 83.25 88 SER B O 1
ATOM 3490 N N . TYR B 1 89 ? -11.023 0.027 -15.086 1 85.19 89 TYR B N 1
ATOM 3491 C CA . TYR B 1 89 ? -12.398 -0.463 -15.047 1 85.19 89 TYR B CA 1
ATOM 3492 C C . TYR B 1 89 ? -13.008 -0.489 -16.453 1 85.19 89 TYR B C 1
ATOM 3494 O O . TYR B 1 89 ? -13.836 -1.354 -16.75 1 85.19 89 TYR B O 1
ATOM 3502 N N . ALA B 1 90 ? -12.555 0.473 -17.297 1 87.12 90 ALA B N 1
ATOM 3503 C CA . ALA B 1 90 ? -12.969 0.536 -18.703 1 87.12 90 ALA B CA 1
ATOM 3504 C C . ALA B 1 90 ? -14.492 0.573 -18.812 1 87.12 90 ALA B C 1
ATOM 3506 O O . ALA B 1 90 ? -15.07 -0.161 -19.625 1 87.12 90 ALA B O 1
ATOM 3507 N N . LEU B 1 91 ? -15.141 1.328 -17.938 1 93.12 91 LEU B N 1
ATOM 3508 C CA . LEU B 1 91 ? -16.594 1.481 -18.031 1 93.12 91 LEU B CA 1
ATOM 3509 C C . LEU B 1 91 ? -16.969 2.418 -19.172 1 93.12 91 LEU B C 1
ATOM 3511 O O . LEU B 1 91 ? -16.25 3.387 -19.453 1 93.12 91 LEU B O 1
ATOM 3515 N N . TYR B 1 92 ? -18.078 2.111 -19.844 1 93.69 92 TYR B N 1
ATOM 3516 C CA . TYR B 1 92 ? -18.609 3.021 -20.844 1 93.69 92 TYR B CA 1
ATOM 3517 C C . TYR B 1 92 ? -19.203 4.266 -20.203 1 93.69 92 TYR B C 1
ATOM 3519 O O . TYR B 1 92 ? -20.25 4.191 -19.562 1 93.69 92 TYR B O 1
ATOM 3527 N N . PRO B 1 93 ? -18.609 5.367 -20.453 1 93.06 93 PRO B N 1
ATOM 3528 C CA . PRO B 1 93 ? -19.016 6.57 -19.719 1 93.06 93 PRO B CA 1
ATOM 3529 C C . PRO B 1 93 ? -20.422 7.043 -20.109 1 93.06 93 PRO B C 1
ATOM 3531 O O . PRO B 1 93 ? -21.094 7.711 -19.312 1 93.06 93 PRO B O 1
ATOM 3534 N N . HIS B 1 94 ? -20.844 6.676 -21.297 1 93.5 94 HIS B N 1
ATOM 3535 C CA . HIS B 1 94 ? -22.125 7.164 -21.797 1 93.5 94 HIS B CA 1
ATOM 3536 C C . HIS B 1 94 ? -23.266 6.203 -21.453 1 93.5 94 HIS B C 1
ATOM 3538 O O . HIS B 1 94 ? -24.438 6.496 -21.719 1 93.5 94 HIS B O 1
ATOM 3544 N N . MET B 1 95 ? -22.953 5.094 -20.859 1 96 95 MET B N 1
ATOM 3545 C CA . MET B 1 95 ? -23.953 4.09 -20.5 1 96 95 MET B CA 1
ATOM 3546 C C . MET B 1 95 ? -24.219 4.102 -19 1 96 95 MET B C 1
ATOM 3548 O O . MET B 1 95 ? -23.328 4.445 -18.203 1 96 95 MET B O 1
ATOM 3552 N N . THR B 1 96 ? -25.391 3.748 -18.719 1 96.88 96 THR B N 1
ATOM 3553 C CA . THR B 1 96 ? -25.719 3.564 -17.297 1 96.88 96 THR B CA 1
ATOM 3554 C C . THR B 1 96 ? -25.062 2.297 -16.75 1 96.88 96 THR B C 1
ATOM 3556 O O . THR B 1 96 ? -24.5 1.503 -17.516 1 96.88 96 THR B O 1
ATOM 3559 N N . VAL B 1 97 ? -25.141 2.186 -15.469 1 96.94 97 VAL B N 1
ATOM 3560 C CA . VAL B 1 97 ? -24.641 0.976 -14.82 1 96.94 97 VAL B CA 1
ATOM 3561 C C . VAL B 1 97 ? -25.359 -0.246 -15.391 1 96.94 97 VAL B C 1
ATOM 3563 O O . VAL B 1 97 ? -24.719 -1.24 -15.742 1 96.94 97 VAL B O 1
ATOM 3566 N N . ARG B 1 98 ? -26.641 -0.13 -15.516 1 96.88 98 ARG B N 1
ATOM 3567 C CA . ARG B 1 98 ? -27.453 -1.199 -16.094 1 96.88 98 ARG B CA 1
ATOM 3568 C C . ARG B 1 98 ? -26.969 -1.551 -17.5 1 96.88 98 ARG B C 1
ATOM 3570 O O . ARG B 1 98 ? -26.797 -2.727 -17.812 1 96.88 98 ARG B O 1
ATOM 3577 N N . GLU B 1 99 ? -26.719 -0.599 -18.281 1 95.88 99 GLU B N 1
ATOM 3578 C CA . GLU B 1 99 ? -26.297 -0.795 -19.656 1 95.88 99 GLU B CA 1
ATOM 3579 C C . GLU B 1 99 ? -24.875 -1.377 -19.719 1 95.88 99 GLU B C 1
ATOM 3581 O O . GLU B 1 99 ? -24.594 -2.244 -20.547 1 95.88 99 GLU B O 1
ATOM 3586 N N . ASN B 1 100 ? -24.062 -0.821 -18.875 1 96.19 100 ASN B N 1
ATOM 3587 C CA . ASN B 1 100 ? -22.719 -1.354 -18.812 1 96.19 100 ASN B CA 1
ATOM 3588 C C . ASN B 1 100 ? -22.719 -2.855 -18.547 1 96.19 100 ASN B C 1
ATOM 3590 O O . ASN B 1 100 ? -21.953 -3.602 -19.156 1 96.19 100 ASN B O 1
ATOM 3594 N N . MET B 1 101 ? -23.578 -3.262 -17.688 1 95.56 101 MET B N 1
ATOM 3595 C CA . MET B 1 101 ? -23.609 -4.652 -17.25 1 95.56 101 MET B CA 1
ATOM 3596 C C . MET B 1 101 ? -24.312 -5.535 -18.266 1 95.56 101 MET B C 1
ATOM 3598 O O . MET B 1 101 ? -24.016 -6.723 -18.391 1 95.56 101 MET B O 1
ATOM 3602 N N . SER B 1 102 ? -25.234 -4.949 -19.031 1 94.81 102 SER B N 1
ATOM 3603 C CA . SER B 1 102 ? -26.031 -5.766 -19.938 1 94.81 102 SER B CA 1
ATOM 3604 C C . SER B 1 102 ? -25.438 -5.777 -21.344 1 94.81 102 SER B C 1
ATOM 3606 O O . SER B 1 102 ? -25.734 -6.672 -22.141 1 94.81 102 SER B O 1
ATOM 3608 N N . PHE B 1 103 ? -24.656 -4.875 -21.625 1 91.62 103 PHE B N 1
ATOM 3609 C CA . PHE B 1 103 ? -24.188 -4.633 -22.984 1 91.62 103 PHE B CA 1
ATOM 3610 C C . PHE B 1 103 ? -23.516 -5.875 -23.562 1 91.62 103 PHE B C 1
ATOM 3612 O O . PHE B 1 103 ? -23.828 -6.293 -24.672 1 91.62 103 PHE B O 1
ATOM 3619 N N . GLY B 1 104 ? -22.609 -6.438 -22.812 1 86.44 104 GLY B N 1
ATOM 3620 C CA . GLY B 1 104 ? -21.875 -7.609 -23.266 1 86.44 104 GLY B CA 1
ATOM 3621 C C . GLY B 1 104 ? -22.781 -8.789 -23.562 1 86.44 104 GLY B C 1
ATOM 3622 O O . GLY B 1 104 ? -22.562 -9.516 -24.531 1 86.44 104 GLY B O 1
ATOM 3623 N N . LEU B 1 105 ? -23.781 -8.984 -22.781 1 89.44 105 LEU B N 1
ATOM 3624 C CA . LEU B 1 105 ? -24.734 -10.07 -22.984 1 89.44 105 LEU B CA 1
ATOM 3625 C C . LEU B 1 105 ? -25.594 -9.82 -24.219 1 89.44 105 LEU B C 1
ATOM 3627 O O . LEU B 1 105 ? -25.844 -10.734 -25 1 89.44 105 LEU B O 1
ATOM 3631 N N . GLU B 1 106 ? -25.953 -8.633 -24.344 1 88.88 106 GLU B N 1
ATOM 3632 C CA . GLU B 1 106 ? -26.812 -8.266 -25.469 1 88.88 106 GLU B CA 1
ATOM 3633 C C . GLU B 1 106 ? -26.109 -8.469 -26.797 1 88.88 106 GLU B C 1
ATOM 3635 O O . GLU B 1 106 ? -26.719 -8.891 -27.781 1 88.88 106 GLU B O 1
ATOM 3640 N N . GLU B 1 107 ? -24.812 -8.258 -26.766 1 84.69 107 GLU B N 1
ATOM 3641 C CA . GLU B 1 107 ? -24.047 -8.297 -28.016 1 84.69 107 GLU B CA 1
ATOM 3642 C C . GLU B 1 107 ? -23.547 -9.703 -28.312 1 84.69 107 GLU B C 1
ATOM 3644 O O . GLU B 1 107 ? -23.312 -10.062 -29.469 1 84.69 107 GLU B O 1
ATOM 3649 N N . SER B 1 108 ? -23.406 -10.492 -27.312 1 82.44 108 SER B N 1
ATOM 3650 C CA . SER B 1 108 ? -22.672 -11.734 -27.516 1 82.44 108 SER B CA 1
ATOM 3651 C C . SER B 1 108 ? -23.578 -12.945 -27.359 1 82.44 108 SER B C 1
ATOM 3653 O O . SER B 1 108 ? -23.172 -14.078 -27.641 1 82.44 108 SER B O 1
ATOM 3655 N N . THR B 1 109 ? -24.812 -12.688 -26.859 1 85.19 109 THR B N 1
ATOM 3656 C CA . THR B 1 109 ? -25.719 -13.812 -26.656 1 85.19 109 THR B CA 1
ATOM 3657 C C . THR B 1 109 ? -27.094 -13.523 -27.266 1 85.19 109 THR B C 1
ATOM 3659 O O . THR B 1 109 ? -27.375 -12.391 -27.641 1 85.19 109 THR B O 1
ATOM 3662 N N . ASP B 1 110 ? -27.844 -14.625 -27.359 1 88.25 110 ASP B N 1
ATOM 3663 C CA . ASP B 1 110 ? -29.219 -14.484 -27.828 1 88.25 110 ASP B CA 1
ATOM 3664 C C . ASP B 1 110 ? -30.203 -14.531 -26.672 1 88.25 110 ASP B C 1
ATOM 3666 O O . ASP B 1 110 ? -31.375 -14.883 -26.859 1 88.25 110 ASP B O 1
ATOM 3670 N N . MET B 1 111 ? -29.75 -14.219 -25.609 1 91 111 MET B N 1
ATOM 3671 C CA . MET B 1 111 ? -30.609 -14.234 -24.422 1 91 111 MET B CA 1
ATOM 3672 C C . MET B 1 111 ? -31.688 -13.164 -24.531 1 91 111 MET B C 1
ATOM 3674 O O . MET B 1 111 ? -31.422 -12.039 -24.969 1 91 111 MET B O 1
ATOM 3678 N N . PRO B 1 112 ? -32.875 -13.531 -24.109 1 93.69 112 PRO B N 1
ATOM 3679 C CA . PRO B 1 112 ? -33.938 -12.539 -24.125 1 93.69 112 PRO B CA 1
ATOM 3680 C C . PRO B 1 112 ? -33.656 -11.367 -23.172 1 93.69 112 PRO B C 1
ATOM 3682 O O . PRO B 1 112 ? -33.031 -11.547 -22.141 1 93.69 112 PRO B O 1
ATOM 3685 N N . ASP B 1 113 ? -34.25 -10.297 -23.531 1 92.31 113 ASP B N 1
ATOM 3686 C CA . ASP B 1 113 ? -34.031 -9.07 -22.781 1 92.31 113 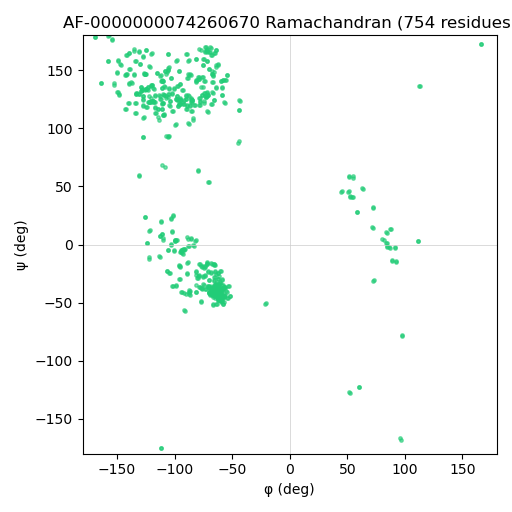ASP B CA 1
ATOM 3687 C C . ASP B 1 113 ? -34.469 -9.234 -21.328 1 92.31 113 ASP B C 1
ATOM 3689 O O . ASP B 1 113 ? -33.812 -8.711 -20.422 1 92.31 113 ASP B O 1
ATOM 3693 N N . ASP B 1 114 ? -35.5 -9.891 -21.156 1 93.31 114 ASP B N 1
ATOM 3694 C CA . ASP B 1 114 ? -36.031 -10.07 -19.797 1 93.31 114 ASP B CA 1
ATOM 3695 C C . ASP B 1 114 ? -35.062 -10.914 -18.953 1 93.31 114 ASP B C 1
ATOM 3697 O O . ASP B 1 114 ? -34.906 -10.664 -17.766 1 93.31 114 ASP B O 1
ATOM 3701 N N . GLU B 1 115 ? -34.5 -11.852 -19.562 1 93.25 115 GLU B N 1
ATOM 3702 C CA . GLU B 1 115 ? -33.531 -12.688 -18.859 1 93.25 115 GLU B CA 1
ATOM 3703 C C . GLU B 1 115 ? -32.281 -11.906 -18.5 1 93.25 115 GLU B C 1
ATOM 3705 O O . GLU B 1 115 ? -31.766 -12.031 -17.391 1 93.25 115 GLU B O 1
ATOM 3710 N N . ILE B 1 116 ? -31.859 -11.156 -19.422 1 94.5 116 ILE B N 1
ATOM 3711 C CA . ILE B 1 116 ? -30.688 -10.32 -19.188 1 94.5 116 ILE B CA 1
ATOM 3712 C C . ILE B 1 116 ? -30.969 -9.352 -18.031 1 94.5 116 ILE B C 1
ATOM 3714 O O . ILE B 1 116 ? -30.141 -9.188 -17.141 1 94.5 116 ILE B O 1
ATOM 3718 N N . ALA B 1 117 ? -32.156 -8.781 -18.094 1 94.25 117 ALA B N 1
ATOM 3719 C CA . ALA B 1 117 ? -32.531 -7.844 -17.031 1 94.25 117 ALA B CA 1
ATOM 3720 C C . ALA B 1 117 ? -32.531 -8.516 -15.672 1 94.25 117 ALA B C 1
ATOM 3722 O O . ALA B 1 117 ? -32.062 -7.934 -14.68 1 94.25 117 ALA B O 1
ATOM 3723 N N . GLY B 1 118 ? -33.031 -9.648 -15.648 1 93.5 118 GLY B N 1
ATOM 3724 C CA . GLY B 1 118 ? -33.031 -10.414 -14.414 1 93.5 118 GLY B CA 1
ATOM 3725 C C . GLY B 1 118 ? -31.625 -10.703 -13.891 1 93.5 118 GLY B C 1
ATOM 3726 O O . GLY B 1 118 ? -31.359 -10.547 -12.703 1 93.5 118 GLY B O 1
ATOM 3727 N N . LEU B 1 119 ? -30.797 -11.086 -14.75 1 93.44 119 LEU B N 1
ATOM 3728 C CA . LEU B 1 119 ? -29.406 -11.398 -14.391 1 93.44 119 LEU B CA 1
ATOM 3729 C C . LEU B 1 119 ? -28.703 -10.156 -13.859 1 93.44 119 LEU B C 1
ATOM 3731 O O . LEU B 1 119 ? -27.953 -10.234 -12.883 1 93.44 119 LEU B O 1
ATOM 3735 N N . VAL B 1 120 ? -28.922 -9.062 -14.508 1 95.5 120 VAL B N 1
ATOM 3736 C CA . VAL B 1 120 ? -28.297 -7.801 -14.125 1 95.5 120 VAL B CA 1
ATOM 3737 C C . VAL B 1 120 ? -28.781 -7.391 -12.734 1 95.5 120 VAL B C 1
ATOM 3739 O O . VAL B 1 120 ? -27.969 -7.02 -11.875 1 95.5 120 VAL B O 1
ATOM 3742 N N . GLU B 1 121 ? -30 -7.512 -12.508 1 95.38 121 GLU B N 1
ATOM 3743 C CA . GLU B 1 121 ? -30.562 -7.129 -11.219 1 95.38 121 GLU B CA 1
ATOM 3744 C C . GLU B 1 121 ? -30.047 -8.031 -10.102 1 95.38 121 GLU B C 1
ATOM 3746 O O . GLU B 1 121 ? -29.719 -7.559 -9.016 1 95.38 121 GLU B O 1
ATOM 3751 N N . GLU B 1 122 ? -30.016 -9.266 -10.383 1 93 122 GLU B N 1
ATOM 3752 C CA . GLU B 1 122 ? -29.531 -10.227 -9.398 1 93 122 GLU B CA 1
ATOM 3753 C C . GLU B 1 122 ? -28.062 -9.961 -9.055 1 93 122 GLU B C 1
ATOM 3755 O O . GLU B 1 122 ? -27.688 -9.961 -7.879 1 93 122 GLU B O 1
ATOM 3760 N N . THR B 1 123 ? -27.297 -9.789 -10.055 1 93.44 123 THR B N 1
ATOM 3761 C CA . THR B 1 123 ? -25.891 -9.531 -9.859 1 93.44 123 THR B CA 1
ATOM 3762 C C . THR B 1 123 ? -25.672 -8.211 -9.117 1 93.44 123 THR B C 1
ATOM 3764 O O . THR B 1 123 ? -24.812 -8.125 -8.234 1 93.44 123 THR B O 1
ATOM 3767 N N . ALA B 1 124 ? -26.469 -7.238 -9.461 1 94.75 124 ALA B N 1
ATOM 3768 C CA . ALA B 1 124 ? -26.375 -5.938 -8.805 1 94.75 124 ALA B CA 1
ATOM 3769 C C . ALA B 1 124 ? -26.688 -6.051 -7.312 1 94.75 124 ALA B C 1
ATOM 3771 O O . ALA B 1 124 ? -26.031 -5.422 -6.484 1 94.75 124 ALA B O 1
ATOM 3772 N N . ALA B 1 125 ? -27.609 -6.812 -7.035 1 92.06 125 ALA B N 1
ATOM 3773 C CA . ALA B 1 125 ? -27.984 -7.035 -5.641 1 92.06 125 ALA B CA 1
ATOM 3774 C C . ALA B 1 125 ? -26.844 -7.719 -4.879 1 92.06 125 ALA B C 1
ATOM 3776 O O . ALA B 1 125 ? -26.531 -7.34 -3.748 1 92.06 125 ALA B O 1
ATOM 3777 N N . MET B 1 126 ? -26.297 -8.656 -5.512 1 88.12 126 MET B N 1
ATOM 3778 C CA . MET B 1 126 ? -25.172 -9.383 -4.926 1 88.12 126 MET B CA 1
ATOM 3779 C C . MET B 1 126 ? -24.016 -8.445 -4.613 1 88.12 126 MET B C 1
ATOM 3781 O O . MET B 1 126 ? -23.328 -8.602 -3.602 1 88.12 126 MET B O 1
ATOM 3785 N N . LEU B 1 127 ? -23.828 -7.418 -5.457 1 90.38 127 LEU B N 1
ATOM 3786 C CA . LEU B 1 127 ? -22.703 -6.504 -5.344 1 90.38 127 LEU B CA 1
ATOM 3787 C C . LEU B 1 127 ? -23.078 -5.266 -4.543 1 90.38 127 LEU B C 1
ATOM 3789 O O . LEU B 1 127 ? -22.25 -4.395 -4.293 1 90.38 127 LEU B O 1
ATOM 3793 N N . GLY B 1 128 ? -24.328 -5.152 -4.18 1 89.12 128 GLY B N 1
ATOM 3794 C CA . GLY B 1 128 ? -24.812 -4.02 -3.402 1 89.12 128 GLY B CA 1
ATOM 3795 C C . GLY B 1 128 ? -24.875 -2.734 -4.203 1 89.12 128 GLY B C 1
ATOM 3796 O O . GLY B 1 128 ? -24.594 -1.654 -3.684 1 89.12 128 GLY B O 1
ATOM 3797 N N . ILE B 1 129 ? -25.156 -2.875 -5.488 1 92.38 129 ILE B N 1
ATOM 3798 C CA . ILE B 1 129 ? -25.203 -1.673 -6.312 1 92.38 129 ILE B CA 1
ATOM 3799 C C . ILE B 1 129 ? -26.547 -1.602 -7.039 1 92.38 129 ILE B C 1
ATOM 3801 O O . ILE B 1 129 ? -26.656 -1.015 -8.117 1 92.38 129 ILE B O 1
ATOM 3805 N N . ASP B 1 130 ? -27.547 -2.254 -6.504 1 93.81 130 ASP B N 1
ATOM 3806 C CA . ASP B 1 130 ? -28.875 -2.305 -7.129 1 93.81 130 ASP B CA 1
ATOM 3807 C C . ASP B 1 130 ? -29.484 -0.911 -7.223 1 93.81 130 ASP B C 1
ATOM 3809 O O . ASP B 1 130 ? -30.219 -0.609 -8.172 1 93.81 130 ASP B O 1
ATOM 3813 N N . ASP B 1 131 ? -29.156 -0.035 -6.324 1 93.5 131 ASP B N 1
ATOM 3814 C CA . ASP B 1 131 ? -29.719 1.312 -6.301 1 93.5 131 ASP B CA 1
ATOM 3815 C C . ASP B 1 131 ? -28.953 2.24 -7.246 1 93.5 131 ASP B C 1
ATOM 3817 O O . ASP B 1 131 ? -29.344 3.396 -7.434 1 93.5 131 ASP B O 1
ATOM 3821 N N . LEU B 1 132 ? -27.953 1.735 -7.895 1 95 132 LEU B N 1
ATOM 3822 C CA . LEU B 1 132 ? -27.094 2.582 -8.711 1 95 132 LEU B CA 1
ATOM 3823 C C . LEU B 1 132 ? -27.312 2.295 -10.195 1 95 132 LEU B C 1
ATOM 3825 O O . LEU B 1 132 ? -26.656 2.906 -11.047 1 95 132 LEU B O 1
ATOM 3829 N N . LEU B 1 133 ? -28.203 1.468 -10.516 1 96.56 133 LEU B N 1
ATOM 3830 C CA . LEU B 1 133 ? -28.328 0.892 -11.852 1 96.56 133 LEU B CA 1
ATOM 3831 C C . LEU B 1 133 ? -28.594 1.977 -12.891 1 96.56 133 LEU B C 1
ATOM 3833 O O . LEU B 1 133 ? -28.234 1.833 -14.055 1 96.56 133 LEU B O 1
ATOM 3837 N N . ASP B 1 134 ? -29.188 3.047 -12.492 1 95.75 134 ASP B N 1
ATOM 3838 C CA . ASP B 1 134 ? -29.562 4.066 -13.461 1 95.75 134 ASP B CA 1
ATOM 3839 C C . ASP B 1 134 ? -28.562 5.211 -13.484 1 95.75 134 ASP B C 1
ATOM 3841 O O . ASP B 1 134 ? -28.703 6.16 -14.258 1 95.75 134 ASP B O 1
ATOM 3845 N N . ARG B 1 135 ? -27.562 5.086 -12.75 1 95.06 135 ARG B N 1
ATOM 3846 C CA . ARG B 1 135 ? -26.516 6.105 -12.711 1 95.06 135 ARG B CA 1
ATOM 3847 C C . ARG B 1 135 ? -25.453 5.852 -13.781 1 95.06 135 ARG B C 1
ATOM 3849 O O . ARG B 1 135 ? -25.406 4.762 -14.359 1 95.06 135 ARG B O 1
ATOM 3856 N N . ARG B 1 136 ? -24.812 6.887 -14.078 1 93.5 136 ARG B N 1
ATOM 3857 C CA . ARG B 1 136 ? -23.672 6.781 -14.984 1 93.5 136 ARG B CA 1
ATOM 3858 C C . ARG B 1 136 ? -22.359 6.711 -14.211 1 93.5 136 ARG B C 1
ATOM 3860 O O . ARG B 1 136 ? -22.297 7.125 -13.047 1 93.5 136 ARG B O 1
ATOM 3867 N N . PRO B 1 137 ? -21.219 6.176 -14.797 1 92.69 137 PRO B N 1
ATOM 3868 C CA . PRO B 1 137 ? -19.938 5.988 -14.117 1 92.69 137 PRO B CA 1
ATOM 3869 C C . PRO B 1 137 ? -19.422 7.27 -13.461 1 92.69 137 PRO B C 1
ATOM 3871 O O . PRO B 1 137 ? -18.859 7.223 -12.367 1 92.69 137 PRO B O 1
ATOM 3874 N N . SER B 1 138 ? -19.641 8.391 -14.039 1 87.81 138 SER B N 1
ATOM 3875 C CA . SER B 1 138 ? -19.156 9.664 -13.508 1 87.81 138 SER B CA 1
ATOM 3876 C C . SER B 1 138 ? -19.828 10 -12.18 1 87.81 138 SER B C 1
ATOM 3878 O O . SER B 1 138 ? -19.328 10.844 -11.43 1 87.81 138 SER B O 1
ATOM 3880 N N . GLU B 1 139 ? -20.891 9.359 -11.898 1 89.25 139 GLU B N 1
ATOM 3881 C CA . GLU B 1 139 ? -21.672 9.633 -10.695 1 89.25 139 GLU B CA 1
ATOM 3882 C C . GLU B 1 139 ? -21.328 8.633 -9.586 1 89.25 139 GLU B C 1
ATOM 3884 O O . GLU B 1 139 ? -21.969 8.633 -8.531 1 89.25 139 GLU B O 1
ATOM 3889 N N . LEU B 1 140 ? -20.391 7.785 -9.836 1 89.75 140 LEU B N 1
ATOM 3890 C CA . LEU B 1 140 ? -20.062 6.695 -8.922 1 89.75 140 LEU B CA 1
ATOM 3891 C C . LEU B 1 140 ? -18.734 6.941 -8.234 1 89.75 140 LEU B C 1
ATOM 3893 O O . LEU B 1 140 ? -17.844 7.578 -8.812 1 89.75 140 LEU B O 1
ATOM 3897 N N . SER B 1 141 ? -18.609 6.445 -6.996 1 80.56 141 SER B N 1
ATOM 3898 C CA . SER B 1 141 ? -17.297 6.402 -6.34 1 80.56 141 SER B CA 1
ATOM 3899 C C . SER B 1 141 ? -16.406 5.34 -6.969 1 80.56 141 SER B C 1
ATOM 3901 O O . SER B 1 141 ? -16.859 4.512 -7.754 1 80.56 141 SER B O 1
ATOM 3903 N N . GLY B 1 142 ? -15.094 5.387 -6.656 1 80.44 142 GLY B N 1
ATOM 3904 C CA . GLY B 1 142 ? -14.156 4.391 -7.148 1 80.44 142 GLY B CA 1
ATOM 3905 C C . GLY B 1 142 ? -14.57 2.967 -6.824 1 80.44 142 GLY B C 1
ATOM 3906 O O . GLY B 1 142 ? -14.555 2.094 -7.695 1 80.44 142 GLY B O 1
ATOM 3907 N N . GLY B 1 143 ? -14.961 2.787 -5.609 1 83.56 143 GLY B N 1
ATOM 3908 C CA . GLY B 1 143 ? -15.414 1.468 -5.199 1 83.56 143 GLY B CA 1
ATOM 3909 C C . GLY B 1 143 ? -16.656 1.012 -5.938 1 83.56 143 GLY B C 1
ATOM 3910 O O . GLY B 1 143 ? -16.781 -0.163 -6.293 1 83.56 143 GLY B O 1
ATOM 3911 N N . GLN B 1 144 ? -17.516 1.966 -6.156 1 88.5 144 GLN B N 1
ATOM 3912 C CA . GLN B 1 144 ? -18.734 1.664 -6.906 1 88.5 144 GLN B CA 1
ATOM 3913 C C . GLN B 1 144 ? -18.406 1.315 -8.359 1 88.5 144 GLN B C 1
ATOM 3915 O O . GLN B 1 144 ? -18.969 0.363 -8.914 1 88.5 144 GLN B O 1
ATOM 3920 N N . GLN B 1 145 ? -17.516 2.012 -8.922 1 91.94 145 GLN B N 1
ATOM 3921 C CA . GLN B 1 145 ? -17.109 1.719 -10.289 1 91.94 145 GLN B CA 1
ATOM 3922 C C . GLN B 1 145 ? -16.5 0.318 -10.398 1 91.94 145 GLN B C 1
ATOM 3924 O O . GLN B 1 145 ? -16.766 -0.403 -11.359 1 91.94 145 GLN B O 1
ATOM 3929 N N . GLN B 1 146 ? -15.758 -0.01 -9.406 1 89.31 146 GLN B N 1
ATOM 3930 C CA . GLN B 1 146 ? -15.164 -1.344 -9.383 1 89.31 146 GLN B CA 1
ATOM 3931 C C . GLN B 1 146 ? -16.234 -2.424 -9.336 1 89.31 146 GLN B C 1
ATOM 3933 O O . GLN B 1 146 ? -16.141 -3.43 -10.039 1 89.31 146 GLN B O 1
ATOM 3938 N N . ARG B 1 147 ? -17.188 -2.191 -8.492 1 90.25 147 ARG B N 1
ATOM 3939 C CA . ARG B 1 147 ? -18.281 -3.156 -8.375 1 90.25 147 ARG B CA 1
ATOM 3940 C C . ARG B 1 147 ? -19.031 -3.293 -9.695 1 90.25 147 ARG B C 1
ATOM 3942 O O . ARG B 1 147 ? -19.453 -4.391 -10.07 1 90.25 147 ARG B O 1
ATOM 3949 N N . VAL B 1 148 ? -19.188 -2.201 -10.398 1 94.31 148 VAL B N 1
ATOM 3950 C CA . VAL B 1 148 ? -19.828 -2.242 -11.703 1 94.31 148 VAL B CA 1
ATOM 3951 C C . VAL B 1 148 ? -18.984 -3.053 -12.68 1 94.31 148 VAL B C 1
ATOM 3953 O O . VAL B 1 148 ? -19.516 -3.893 -13.422 1 94.31 148 VAL B O 1
ATOM 3956 N N . ALA B 1 149 ? -17.688 -2.768 -12.664 1 93.31 149 ALA B N 1
ATOM 3957 C CA . ALA B 1 149 ? -16.797 -3.51 -13.539 1 93.31 149 ALA B CA 1
ATOM 3958 C C . ALA B 1 149 ? -16.844 -5.004 -13.242 1 93.31 149 ALA B C 1
ATOM 3960 O O . ALA B 1 149 ? -16.859 -5.824 -14.164 1 93.31 149 ALA B O 1
ATOM 3961 N N . LEU B 1 150 ? -16.891 -5.344 -12.031 1 91.56 150 LEU B N 1
ATOM 3962 C CA . LEU B 1 150 ? -17.016 -6.734 -11.609 1 91.56 150 LEU B CA 1
ATOM 3963 C C . LEU B 1 150 ? -18.359 -7.32 -12.062 1 91.56 150 LEU B C 1
ATOM 3965 O O . LEU B 1 150 ? -18.422 -8.453 -12.547 1 91.56 150 LEU B O 1
ATOM 3969 N N . GLY B 1 151 ? -19.359 -6.527 -11.859 1 92.56 151 GLY B N 1
ATOM 3970 C CA . GLY B 1 151 ? -20.688 -6.961 -12.289 1 92.56 151 GLY B CA 1
ATOM 3971 C C . GLY B 1 151 ? -20.75 -7.289 -13.773 1 92.56 151 GLY B C 1
ATOM 3972 O O . GLY B 1 151 ? -21.328 -8.297 -14.164 1 92.56 151 GLY B O 1
ATOM 3973 N N . ARG B 1 152 ? -20.172 -6.457 -14.5 1 93.5 152 ARG B N 1
ATOM 3974 C CA . ARG B 1 152 ? -20.109 -6.672 -15.945 1 93.5 152 ARG B CA 1
ATOM 3975 C C . ARG B 1 152 ? -19.453 -8.016 -16.266 1 93.5 152 ARG B C 1
ATOM 3977 O O . ARG B 1 152 ? -19.875 -8.703 -17.203 1 93.5 152 ARG B O 1
ATOM 3984 N N . ALA B 1 153 ? -18.5 -8.352 -15.508 1 90.38 153 ALA B N 1
ATOM 3985 C CA . ALA B 1 153 ? -17.797 -9.617 -15.711 1 90.38 153 ALA B CA 1
ATOM 3986 C C . ALA B 1 153 ? -18.625 -10.797 -15.219 1 90.38 153 ALA B C 1
ATOM 3988 O O . ALA B 1 153 ? -18.688 -11.836 -15.875 1 90.38 153 ALA B O 1
ATOM 3989 N N . ILE B 1 154 ? -19.328 -10.648 -14.148 1 91.38 154 ILE B N 1
ATOM 3990 C CA . ILE B 1 154 ? -20.031 -11.727 -13.469 1 91.38 154 ILE B CA 1
ATOM 3991 C C . ILE B 1 154 ? -21.266 -12.133 -14.281 1 91.38 154 ILE B C 1
ATOM 3993 O O . ILE B 1 154 ? -21.578 -13.32 -14.398 1 91.38 154 ILE B O 1
ATOM 3997 N N . VAL B 1 155 ? -21.922 -11.195 -14.844 1 91.5 155 VAL B N 1
ATOM 3998 C CA . VAL B 1 155 ? -23.172 -11.477 -15.547 1 91.5 155 VAL B CA 1
ATOM 3999 C C . VAL B 1 155 ? -22.891 -12.43 -16.719 1 91.5 155 VAL B C 1
ATOM 4001 O O . VAL B 1 155 ? -23.781 -13.164 -17.141 1 91.5 155 VAL B O 1
ATOM 4004 N N . ARG B 1 156 ? -21.734 -12.422 -17.172 1 89.88 156 ARG B N 1
ATOM 4005 C CA . ARG B 1 156 ? -21.375 -13.266 -18.312 1 89.88 156 ARG B CA 1
ATOM 4006 C C . ARG B 1 156 ? -21.203 -14.719 -17.875 1 89.88 156 ARG B C 1
ATOM 4008 O O . ARG B 1 156 ? -21.156 -15.617 -18.734 1 89.88 156 ARG B O 1
ATOM 4015 N N . ASP B 1 157 ? -21.031 -14.875 -16.609 1 88.25 157 ASP B N 1
ATOM 4016 C CA . ASP B 1 157 ? -20.844 -16.203 -16.047 1 88.25 157 ASP B CA 1
ATOM 4017 C C . ASP B 1 157 ? -19.688 -16.938 -16.734 1 88.25 157 ASP B C 1
ATOM 4019 O O . ASP B 1 157 ? -19.875 -18.047 -17.25 1 88.25 157 ASP B O 1
ATOM 4023 N N . PRO B 1 158 ? -18.516 -16.406 -16.703 1 91.06 158 PRO B N 1
ATOM 4024 C CA . PRO B 1 158 ? -17.375 -17 -17.406 1 91.06 158 PRO B CA 1
ATOM 4025 C C . PRO B 1 158 ? -16.766 -18.188 -16.672 1 91.06 158 PRO B C 1
ATOM 4027 O O . PRO B 1 158 ? -17.062 -18.391 -15.484 1 91.06 158 PRO B O 1
ATOM 4030 N N . GLU B 1 159 ? -15.914 -18.891 -17.375 1 93.31 159 GLU B N 1
ATOM 4031 C CA . GLU B 1 159 ? -15.18 -19.984 -16.766 1 93.31 159 GLU B CA 1
ATOM 4032 C C . GLU B 1 159 ? -13.992 -19.469 -15.953 1 93.31 159 GLU B C 1
ATOM 4034 O O . GLU B 1 159 ? -13.562 -20.109 -14.984 1 93.31 159 GLU B O 1
ATOM 4039 N N . VAL B 1 160 ? -13.508 -18.344 -16.391 1 95.56 160 VAL B N 1
ATOM 4040 C CA . VAL B 1 160 ? -12.344 -17.781 -15.719 1 95.56 160 VAL B CA 1
ATOM 4041 C C . VAL B 1 160 ? -12.5 -16.266 -15.602 1 95.56 160 VAL B C 1
ATOM 4043 O O . VAL B 1 160 ? -12.922 -15.594 -16.547 1 95.56 160 VAL B O 1
ATOM 4046 N N . PHE B 1 161 ? -12.102 -15.773 -14.422 1 95 161 PHE B N 1
ATOM 4047 C CA . PHE B 1 161 ? -11.992 -14.336 -14.203 1 95 161 PHE B CA 1
ATOM 4048 C C . PHE B 1 161 ? -10.539 -13.891 -14.258 1 95 161 PHE B C 1
ATOM 4050 O O . PHE B 1 161 ? -9.672 -14.508 -13.633 1 95 161 PHE B O 1
ATOM 4057 N N . LEU B 1 162 ? -10.289 -12.852 -15.055 1 96.44 162 LEU B N 1
ATOM 4058 C CA . LEU B 1 162 ? -9 -12.172 -15.078 1 96.44 162 LEU B CA 1
ATOM 4059 C C . LEU B 1 162 ? -9.125 -10.75 -14.531 1 96.44 162 LEU B C 1
ATOM 4061 O O . LEU B 1 162 ? -10 -9.992 -14.961 1 96.44 162 LEU B O 1
ATOM 4065 N N . MET B 1 163 ? -8.273 -10.445 -13.586 1 95.5 163 MET B N 1
ATOM 4066 C CA . MET B 1 163 ? -8.289 -9.102 -13.023 1 95.5 163 MET B CA 1
ATOM 4067 C C . MET B 1 163 ? -6.895 -8.477 -13.07 1 95.5 163 MET B C 1
ATOM 4069 O O . MET B 1 163 ? -5.938 -9.055 -12.555 1 95.5 163 MET B O 1
ATOM 4073 N N . ASP B 1 164 ? -6.82 -7.355 -13.68 1 94.31 164 ASP B N 1
ATOM 4074 C CA . ASP B 1 164 ? -5.547 -6.66 -13.828 1 94.31 164 ASP B CA 1
ATOM 4075 C C . ASP B 1 164 ? -5.465 -5.465 -12.883 1 94.31 164 ASP B C 1
ATOM 4077 O O . ASP B 1 164 ? -5.879 -4.355 -13.234 1 94.31 164 ASP B O 1
ATOM 4081 N N . GLU B 1 165 ? -4.914 -5.641 -11.719 1 90.81 165 GLU B N 1
ATOM 4082 C CA . GLU B 1 165 ? -4.688 -4.633 -10.688 1 90.81 165 GLU B CA 1
ATOM 4083 C C . GLU B 1 165 ? -5.969 -3.863 -10.383 1 90.81 165 GLU B C 1
ATOM 4085 O O . GLU B 1 165 ? -5.977 -2.631 -10.391 1 90.81 165 GLU B O 1
ATOM 4090 N N . PRO B 1 166 ? -6.969 -4.555 -9.984 1 90.56 166 PRO B N 1
ATOM 4091 C CA . PRO B 1 166 ? -8.281 -3.916 -9.867 1 90.56 166 PRO B CA 1
ATOM 4092 C C . PRO B 1 166 ? -8.367 -2.939 -8.695 1 90.56 166 PRO B C 1
ATOM 4094 O O . PRO B 1 166 ? -9.266 -2.094 -8.656 1 90.56 166 PRO B O 1
ATOM 4097 N N . LEU B 1 167 ? -7.453 -3.01 -7.754 1 89.12 167 LEU B N 1
ATOM 4098 C CA . LEU B 1 167 ? -7.566 -2.189 -6.555 1 89.12 167 LEU B CA 1
ATOM 4099 C C . LEU B 1 167 ? -6.492 -1.109 -6.527 1 89.12 167 LEU B C 1
ATOM 4101 O O . LEU B 1 167 ? -6.367 -0.375 -5.543 1 89.12 167 LEU B O 1
ATOM 4105 N N . SER B 1 168 ? -5.766 -0.906 -7.559 1 81.62 168 SER B N 1
ATOM 4106 C CA . SER B 1 168 ? -4.578 -0.057 -7.57 1 81.62 168 SER B CA 1
ATOM 4107 C C . SER B 1 168 ? -4.949 1.418 -7.461 1 81.62 168 SER B C 1
ATOM 4109 O O . SER B 1 168 ? -4.145 2.238 -7.023 1 81.62 168 SER B O 1
ATOM 4111 N N . ASN B 1 169 ? -6.133 1.762 -7.828 1 74.56 169 ASN B N 1
ATOM 4112 C CA . ASN B 1 169 ? -6.52 3.168 -7.871 1 74.56 169 ASN B CA 1
ATOM 4113 C C . ASN B 1 169 ? -7.316 3.566 -6.633 1 74.56 169 ASN B C 1
ATOM 4115 O O . ASN B 1 169 ? -7.797 4.699 -6.535 1 74.56 169 ASN B O 1
ATOM 4119 N N . LEU B 1 170 ? -7.441 2.652 -5.742 1 79 170 LEU B N 1
ATOM 4120 C CA . LEU B 1 170 ? -8.258 2.904 -4.562 1 79 170 LEU B CA 1
ATOM 4121 C C . LEU B 1 170 ? -7.398 3.357 -3.387 1 79 170 LEU B C 1
ATOM 4123 O O . LEU B 1 170 ? -6.215 3.014 -3.311 1 79 170 LEU B O 1
ATOM 4127 N N . ASP B 1 171 ? -7.957 4.199 -2.502 1 75.81 171 ASP B N 1
ATOM 4128 C CA . ASP B 1 171 ? -7.27 4.574 -1.271 1 75.81 171 ASP B CA 1
ATOM 4129 C C . ASP B 1 171 ? -7.16 3.383 -0.32 1 75.81 171 ASP B C 1
ATOM 4131 O O . ASP B 1 171 ? -7.797 2.35 -0.532 1 75.81 171 ASP B O 1
ATOM 4135 N N . ALA B 1 172 ? -6.371 3.555 0.718 1 72.94 172 ALA B N 1
ATOM 4136 C CA . ALA B 1 172 ? -6 2.455 1.606 1 72.94 172 ALA B CA 1
ATOM 4137 C C . ALA B 1 172 ? -7.234 1.843 2.266 1 72.94 172 ALA B C 1
ATOM 4139 O O . ALA B 1 172 ? -7.383 0.619 2.297 1 72.94 172 ALA B O 1
ATOM 4140 N N . LYS B 1 173 ? -8.086 2.621 2.73 1 74.38 173 LYS B N 1
ATOM 4141 C CA . LYS B 1 173 ? -9.258 2.113 3.438 1 74.38 173 LYS B CA 1
ATOM 4142 C C . LYS B 1 173 ? -10.18 1.346 2.494 1 74.38 173 LYS B C 1
ATOM 4144 O O . LYS B 1 173 ? -10.578 0.217 2.789 1 74.38 173 LYS B O 1
ATOM 4149 N N . LEU B 1 174 ? -10.484 1.989 1.434 1 78.38 174 LEU B N 1
ATOM 4150 C CA . LEU B 1 174 ? -11.359 1.347 0.458 1 78.38 174 LEU B CA 1
ATOM 4151 C C . LEU B 1 174 ? -10.703 0.093 -0.114 1 78.38 174 LEU B C 1
ATOM 4153 O O . LEU B 1 174 ? -11.383 -0.906 -0.365 1 78.38 174 LEU B O 1
ATOM 4157 N N . ARG B 1 175 ? -9.453 0.133 -0.266 1 84.12 175 ARG B N 1
ATOM 4158 C CA . ARG B 1 175 ? -8.719 -1.021 -0.777 1 84.12 175 ARG B CA 1
ATOM 4159 C C . ARG B 1 175 ? -8.875 -2.221 0.15 1 84.12 175 ARG B C 1
ATOM 4161 O O . ARG B 1 175 ? -9.141 -3.336 -0.307 1 84.12 175 ARG B O 1
ATOM 4168 N N . SER B 1 176 ? -8.695 -1.986 1.37 1 80.81 176 SER B N 1
ATOM 4169 C CA . SER B 1 176 ? -8.828 -3.057 2.354 1 80.81 176 SER B CA 1
ATOM 4170 C C . SER B 1 176 ? -10.234 -3.643 2.346 1 80.81 176 SER B C 1
ATOM 4172 O O . SER B 1 176 ? -10.398 -4.863 2.359 1 80.81 176 SER B O 1
ATOM 4174 N N . GLN B 1 177 ? -11.133 -2.785 2.293 1 78.75 177 GLN B N 1
ATOM 4175 C CA . GLN B 1 177 ? -12.523 -3.229 2.262 1 78.75 177 GLN B CA 1
ATOM 4176 C C . GLN B 1 177 ? -12.805 -4.062 1.015 1 78.75 177 GLN B C 1
ATOM 4178 O O . GLN B 1 177 ? -13.406 -5.133 1.101 1 78.75 177 GLN B O 1
ATOM 4183 N N . MET B 1 178 ? -12.367 -3.578 -0.061 1 85.88 178 MET B N 1
ATOM 4184 C CA . MET B 1 178 ? -12.648 -4.246 -1.33 1 85.88 178 MET B CA 1
ATOM 4185 C C . MET B 1 178 ? -11.883 -5.562 -1.43 1 85.88 178 MET B C 1
ATOM 4187 O O . MET B 1 178 ? -12.359 -6.516 -2.049 1 85.88 178 MET B O 1
ATOM 4191 N N . ARG B 1 179 ? -10.75 -5.629 -0.828 1 87.12 179 ARG B N 1
ATOM 4192 C CA . ARG B 1 179 ? -9.992 -6.879 -0.799 1 87.12 179 ARG B CA 1
ATOM 4193 C C . ARG B 1 179 ? -10.805 -7.992 -0.147 1 87.12 179 ARG B C 1
ATOM 4195 O O . ARG B 1 179 ? -10.945 -9.078 -0.713 1 87.12 179 ARG B O 1
ATOM 4202 N N . THR B 1 180 ? -11.328 -7.668 0.962 1 82.31 180 THR B N 1
ATOM 4203 C CA . THR B 1 180 ? -12.125 -8.641 1.704 1 82.31 180 THR B CA 1
ATOM 4204 C C . THR B 1 180 ? -13.383 -9.016 0.926 1 82.31 180 THR B C 1
ATOM 4206 O O . THR B 1 180 ? -13.734 -10.195 0.843 1 82.31 180 THR B O 1
ATOM 4209 N N . GLU B 1 181 ? -13.938 -8.055 0.355 1 83 181 GLU B N 1
ATOM 4210 C CA . GLU B 1 181 ? -15.164 -8.289 -0.409 1 83 181 GLU B CA 1
ATOM 4211 C C . GLU B 1 181 ? -14.891 -9.156 -1.633 1 83 181 GLU B C 1
ATOM 4213 O O . GLU B 1 181 ? -15.68 -10.055 -1.95 1 83 181 GLU B O 1
ATOM 4218 N N . LEU B 1 182 ? -13.836 -8.883 -2.303 1 87.31 182 LEU B N 1
ATOM 4219 C CA . LEU B 1 182 ? -13.484 -9.648 -3.49 1 87.31 182 LEU B CA 1
ATOM 4220 C C . LEU B 1 182 ? -13.188 -11.102 -3.127 1 87.31 182 LEU B C 1
ATOM 4222 O O . LEU B 1 182 ? -13.539 -12.016 -3.871 1 87.31 182 LEU B O 1
ATOM 4226 N N . GLN B 1 183 ? -12.531 -11.289 -2.064 1 84.5 183 GLN B N 1
ATOM 4227 C CA . GLN B 1 183 ? -12.25 -12.641 -1.598 1 84.5 183 GLN B CA 1
ATOM 4228 C C . GLN B 1 183 ? -13.539 -13.414 -1.339 1 84.5 183 GLN B C 1
ATOM 4230 O O . GLN B 1 183 ? -13.68 -14.555 -1.779 1 84.5 183 GLN B O 1
ATOM 4235 N N . ARG B 1 184 ? -14.43 -12.773 -0.665 1 82.19 184 ARG B N 1
ATOM 4236 C CA . ARG B 1 184 ? -15.711 -13.398 -0.372 1 82.19 184 ARG B CA 1
ATOM 4237 C C . ARG B 1 184 ? -16.484 -13.703 -1.655 1 82.19 184 ARG B C 1
ATOM 4239 O O . ARG B 1 184 ? -17.062 -14.773 -1.798 1 82.19 184 ARG B O 1
ATOM 4246 N N . LEU B 1 185 ? -16.469 -12.75 -2.453 1 85.19 185 LEU B N 1
ATOM 4247 C CA . LEU B 1 185 ? -17.172 -12.898 -3.719 1 85.19 185 LEU B CA 1
ATOM 4248 C C . LEU B 1 185 ? -16.625 -14.086 -4.508 1 85.19 185 LEU B C 1
ATOM 4250 O O . LEU B 1 185 ? -17.391 -14.891 -5.039 1 85.19 185 LEU B O 1
ATOM 4254 N N . GLN B 1 186 ? -15.367 -14.195 -4.633 1 87.5 186 GLN B N 1
ATOM 4255 C CA . GLN B 1 186 ? -14.734 -15.289 -5.355 1 87.5 186 GLN B CA 1
ATOM 4256 C C . GLN B 1 186 ? -15.055 -16.641 -4.707 1 87.5 186 GLN B C 1
ATOM 4258 O O . GLN B 1 186 ? -15.297 -17.625 -5.402 1 87.5 186 GLN B O 1
ATOM 4263 N N . GLU B 1 187 ? -15.031 -16.688 -3.439 1 84.62 187 GLU B N 1
ATOM 4264 C CA . GLU B 1 187 ? -15.367 -17.906 -2.723 1 84.62 187 GLU B CA 1
ATOM 4265 C C . GLU B 1 187 ? -16.812 -18.328 -3.002 1 84.62 187 GLU B C 1
ATOM 4267 O O . GLU B 1 187 ? -17.094 -19.516 -3.199 1 84.62 187 GLU B O 1
ATOM 4272 N N . ASP B 1 188 ? -17.656 -17.375 -3.07 1 85.38 188 ASP B N 1
ATOM 4273 C CA . ASP B 1 188 ? -19.062 -17.641 -3.318 1 85.38 188 ASP B CA 1
ATOM 4274 C C . ASP B 1 188 ? -19.281 -18.109 -4.75 1 85.38 188 ASP B C 1
ATOM 4276 O O . ASP B 1 188 ? -20.062 -19.047 -4.988 1 85.38 188 ASP B O 1
ATOM 4280 N N . LEU B 1 189 ? -18.625 -17.5 -5.66 1 88.25 189 LEU B N 1
ATOM 4281 C CA . LEU B 1 189 ? -18.812 -17.828 -7.07 1 88.25 189 LEU B CA 1
ATOM 4282 C C . LEU B 1 189 ? -18.078 -19.125 -7.426 1 88.25 189 LEU B C 1
ATOM 4284 O O . LEU B 1 189 ? -18.531 -19.875 -8.289 1 88.25 189 LEU B O 1
ATOM 4288 N N . GLY B 1 190 ? -16.906 -19.297 -6.816 1 90.88 190 GLY B N 1
ATOM 4289 C CA . GLY B 1 190 ? -16.125 -20.484 -7.07 1 90.88 190 GLY B CA 1
ATOM 4290 C C . GLY B 1 190 ? -15.477 -20.5 -8.445 1 90.88 190 GLY B C 1
ATOM 4291 O O . GLY B 1 190 ? -15.125 -21.562 -8.961 1 90.88 190 GLY B O 1
ATOM 4292 N N . THR B 1 191 ? -15.453 -19.422 -9.055 1 92.5 191 THR B N 1
ATOM 4293 C CA . THR B 1 191 ? -14.898 -19.328 -10.398 1 92.5 191 THR B CA 1
ATOM 4294 C C . THR B 1 191 ? -13.375 -19.219 -10.352 1 92.5 191 THR B C 1
ATOM 4296 O O . THR B 1 191 ? -12.828 -18.547 -9.484 1 92.5 191 THR B O 1
ATOM 4299 N N . THR B 1 192 ? -12.734 -19.906 -11.32 1 95.81 192 THR B N 1
ATOM 4300 C CA . THR B 1 192 ? -11.281 -19.797 -11.469 1 95.81 192 THR B CA 1
ATOM 4301 C C . THR B 1 192 ? -10.875 -18.359 -11.719 1 95.81 192 THR B C 1
ATOM 4303 O O . THR B 1 192 ? -11.461 -17.672 -12.562 1 95.81 192 THR B O 1
ATOM 4306 N N . THR B 1 193 ? -9.914 -17.859 -10.93 1 96.12 193 THR B N 1
ATOM 4307 C CA . THR B 1 193 ? -9.57 -16.438 -11 1 96.12 193 THR B CA 1
ATOM 4308 C C . THR B 1 193 ? -8.055 -16.266 -11.07 1 96.12 193 THR B C 1
ATOM 4310 O O . THR B 1 193 ? -7.312 -16.906 -10.32 1 96.12 193 THR B O 1
ATOM 4313 N N . MET B 1 194 ? -7.617 -15.492 -12 1 96.94 194 MET B N 1
ATOM 4314 C CA . MET B 1 194 ? -6.246 -15 -12.07 1 96.94 194 MET B CA 1
ATOM 4315 C C . MET B 1 194 ? -6.188 -13.5 -11.797 1 96.94 194 MET B C 1
ATOM 4317 O O . MET B 1 194 ? -6.84 -12.719 -12.484 1 96.94 194 MET B O 1
ATOM 4321 N N . TYR B 1 195 ? -5.438 -13.18 -10.789 1 96.44 195 TYR B N 1
ATOM 4322 C CA . TYR B 1 195 ? -5.363 -11.82 -10.258 1 96.44 195 TYR B CA 1
ATOM 4323 C C . TYR B 1 195 ? -3.936 -11.289 -10.32 1 96.44 195 TYR B C 1
ATOM 4325 O O . TYR B 1 195 ? -3.006 -11.914 -9.82 1 96.44 195 TYR B O 1
ATOM 4333 N N . VAL B 1 196 ? -3.816 -10.164 -11 1 95.69 196 VAL B N 1
ATOM 4334 C CA . VAL B 1 196 ? -2.496 -9.555 -11.133 1 95.69 196 VAL B CA 1
ATOM 4335 C C . VAL B 1 196 ? -2.395 -8.336 -10.219 1 95.69 196 VAL B C 1
ATOM 4337 O O . VAL B 1 196 ? -3.309 -7.512 -10.172 1 95.69 196 VAL B O 1
ATOM 4340 N N . THR B 1 197 ? -1.287 -8.266 -9.516 1 92.19 197 THR B N 1
ATOM 4341 C CA . THR B 1 197 ? -1.044 -7.109 -8.664 1 92.19 197 THR B CA 1
ATOM 4342 C C . THR B 1 197 ? 0.448 -6.945 -8.391 1 92.19 197 THR B C 1
ATOM 4344 O O . THR B 1 197 ? 1.228 -7.879 -8.578 1 92.19 197 THR B O 1
ATOM 4347 N N . HIS B 1 198 ? 0.793 -5.789 -8.055 1 85.56 198 HIS B N 1
ATOM 4348 C CA . HIS B 1 198 ? 2.139 -5.551 -7.543 1 85.56 198 HIS B CA 1
ATOM 4349 C C . HIS B 1 198 ? 2.131 -5.391 -6.027 1 85.56 198 HIS B C 1
ATOM 4351 O O . HIS B 1 198 ? 3.188 -5.219 -5.41 1 85.56 198 HIS B O 1
ATOM 4357 N N . ASP B 1 199 ? 0.992 -5.473 -5.426 1 85.75 199 ASP B N 1
ATOM 4358 C CA . ASP B 1 199 ? 0.833 -5.277 -3.988 1 85.75 199 ASP B CA 1
ATOM 4359 C C . ASP B 1 199 ? 0.981 -6.598 -3.234 1 85.75 199 ASP B C 1
ATOM 4361 O O . ASP B 1 199 ? 0.189 -7.52 -3.428 1 85.75 199 ASP B O 1
ATOM 4365 N N . GLN B 1 200 ? 1.825 -6.621 -2.34 1 85.69 200 GLN B N 1
ATOM 4366 C CA . GLN B 1 200 ? 2.129 -7.863 -1.638 1 85.69 200 GLN B CA 1
ATOM 4367 C C . GLN B 1 200 ? 1.014 -8.234 -0.664 1 85.69 200 GLN B C 1
ATOM 4369 O O . GLN B 1 200 ? 0.739 -9.414 -0.445 1 85.69 200 GLN B O 1
ATOM 4374 N N . THR B 1 201 ? 0.434 -7.195 -0.093 1 86.75 201 THR B N 1
ATOM 4375 C CA . THR B 1 201 ? -0.656 -7.484 0.833 1 86.75 201 THR B CA 1
ATOM 4376 C C . THR B 1 201 ? -1.8 -8.195 0.117 1 86.75 201 THR B C 1
ATOM 4378 O O . THR B 1 201 ? -2.352 -9.172 0.632 1 86.75 201 THR B O 1
ATOM 4381 N N . GLU B 1 202 ? -2.092 -7.719 -1.028 1 90.88 202 GLU B N 1
ATOM 4382 C CA . GLU B 1 202 ? -3.113 -8.375 -1.837 1 90.88 202 GLU B CA 1
ATOM 4383 C C . GLU B 1 202 ? -2.732 -9.828 -2.135 1 90.88 202 GLU B C 1
ATOM 4385 O O . GLU B 1 202 ? -3.555 -10.734 -1.986 1 90.88 202 GLU B O 1
ATOM 4390 N N . ALA B 1 203 ? -1.517 -9.992 -2.486 1 91.62 203 ALA B N 1
ATOM 4391 C CA . ALA B 1 203 ? -1.035 -11.328 -2.84 1 91.62 203 ALA B CA 1
ATOM 4392 C C . ALA B 1 203 ? -1.113 -12.273 -1.644 1 91.62 203 ALA B C 1
ATOM 4394 O O . ALA B 1 203 ? -1.563 -13.414 -1.775 1 91.62 203 ALA B O 1
ATOM 4395 N N . MET B 1 204 ? -0.786 -11.781 -0.56 1 91.25 204 MET B N 1
ATOM 4396 C CA . MET B 1 204 ? -0.693 -12.609 0.638 1 91.25 204 MET B CA 1
ATOM 4397 C C . MET B 1 204 ? -2.08 -12.953 1.172 1 91.25 204 MET B C 1
ATOM 4399 O O . MET B 1 204 ? -2.283 -14.023 1.742 1 91.25 204 MET B O 1
ATOM 4403 N N . THR B 1 205 ? -3.033 -12.117 0.921 1 89.56 205 THR B N 1
ATOM 4404 C CA . THR B 1 205 ? -4.289 -12.25 1.647 1 89.56 205 THR B CA 1
ATOM 4405 C C . THR B 1 205 ? -5.383 -12.812 0.743 1 89.56 205 THR B C 1
ATOM 4407 O O . THR B 1 205 ? -6.328 -13.445 1.222 1 89.56 205 THR B O 1
ATOM 4410 N N . MET B 1 206 ? -5.254 -12.672 -0.505 1 90.44 206 MET B N 1
ATOM 4411 C CA . MET B 1 206 ? -6.387 -12.992 -1.368 1 90.44 206 MET B CA 1
ATOM 4412 C C . MET B 1 206 ? -6.199 -14.352 -2.031 1 90.44 206 MET B C 1
ATOM 4414 O O . MET B 1 206 ? -7.156 -15.117 -2.168 1 90.44 206 MET B O 1
ATOM 4418 N N . GLY B 1 207 ? -5.07 -14.68 -2.35 1 90.31 207 GLY B N 1
ATOM 4419 C CA . GLY B 1 207 ? -4.836 -15.844 -3.189 1 90.31 207 GLY B CA 1
ATOM 4420 C C . GLY B 1 207 ? -4.758 -17.141 -2.406 1 90.31 207 GLY B C 1
ATOM 4421 O O . GLY B 1 207 ? -4.23 -17.172 -1.294 1 90.31 207 GLY B O 1
ATOM 4422 N N . ASP B 1 208 ? -5.273 -18.203 -3.096 1 93.06 208 ASP B N 1
ATOM 4423 C CA . ASP B 1 208 ? -4.934 -19.547 -2.641 1 93.06 208 ASP B CA 1
ATOM 4424 C C . ASP B 1 208 ? -3.451 -19.844 -2.85 1 93.06 208 ASP B C 1
ATOM 4426 O O . ASP B 1 208 ? -2.803 -20.438 -1.983 1 93.06 208 ASP B O 1
ATOM 4430 N N . ARG B 1 209 ? -3.105 -19.422 -3.98 1 96.44 209 ARG B N 1
ATOM 4431 C CA . ARG B 1 209 ? -1.691 -19.5 -4.332 1 96.44 209 ARG B CA 1
ATOM 4432 C C . ARG B 1 209 ? -1.212 -18.188 -4.949 1 96.44 209 ARG B C 1
ATOM 4434 O O . ARG B 1 209 ? -2.021 -17.375 -5.395 1 96.44 209 ARG B O 1
ATOM 4441 N N . ILE B 1 210 ? 0.106 -18.062 -4.832 1 96.44 210 ILE B N 1
ATOM 4442 C CA . ILE B 1 210 ? 0.768 -16.922 -5.457 1 96.44 210 ILE B CA 1
ATOM 4443 C C . ILE B 1 210 ? 1.805 -17.422 -6.465 1 96.44 210 ILE B C 1
ATOM 4445 O O . ILE B 1 210 ? 2.49 -18.422 -6.219 1 96.44 210 ILE B O 1
ATOM 4449 N N . ALA B 1 211 ? 1.84 -16.797 -7.598 1 97.5 211 ALA B N 1
ATOM 4450 C CA . ALA B 1 211 ? 2.887 -16.984 -8.602 1 97.5 211 ALA B CA 1
ATOM 4451 C C . ALA B 1 211 ? 3.762 -15.734 -8.727 1 97.5 211 ALA B C 1
ATOM 4453 O O . ALA B 1 211 ? 3.283 -14.672 -9.125 1 97.5 211 ALA B O 1
ATOM 4454 N N . VAL B 1 212 ? 5.016 -15.875 -8.398 1 96.75 212 VAL B N 1
ATOM 4455 C CA . VAL B 1 212 ? 5.941 -14.742 -8.398 1 96.75 212 VAL B CA 1
ATOM 4456 C C . VAL B 1 212 ? 6.734 -14.719 -9.703 1 96.75 212 VAL B C 1
ATOM 4458 O O . VAL B 1 212 ? 7.414 -15.695 -10.039 1 96.75 212 VAL B O 1
ATOM 4461 N N . LEU B 1 213 ? 6.652 -13.609 -10.359 1 96 213 LEU B N 1
ATOM 4462 C CA . LEU B 1 213 ? 7.348 -13.438 -11.625 1 96 213 LEU B CA 1
ATOM 4463 C C . LEU B 1 213 ? 8.484 -12.43 -11.492 1 96 213 LEU B C 1
ATOM 4465 O O . LEU B 1 213 ? 8.367 -11.438 -10.766 1 96 213 LEU B O 1
ATOM 4469 N N . ASP B 1 214 ? 9.562 -12.734 -12.141 1 94.38 214 ASP B N 1
ATOM 4470 C CA . ASP B 1 214 ? 10.695 -11.812 -12.258 1 94.38 214 ASP B CA 1
ATOM 4471 C C . ASP B 1 214 ? 11.297 -11.859 -13.656 1 94.38 214 ASP B C 1
ATOM 4473 O O . ASP B 1 214 ? 11.719 -12.922 -14.125 1 94.38 214 ASP B O 1
ATOM 4477 N N . ASP B 1 215 ? 11.32 -10.727 -14.305 1 92.5 215 ASP B N 1
ATOM 4478 C CA . ASP B 1 215 ? 11.914 -10.594 -15.633 1 92.5 215 ASP B CA 1
ATOM 4479 C C . ASP B 1 215 ? 11.352 -11.633 -16.594 1 92.5 215 ASP B C 1
ATOM 4481 O O . ASP B 1 215 ? 12.109 -12.312 -17.297 1 92.5 215 ASP B O 1
ATOM 4485 N N . GLY B 1 216 ? 10.07 -11.844 -16.5 1 95.31 216 GLY B N 1
ATOM 4486 C CA . GLY B 1 216 ? 9.359 -12.695 -17.438 1 95.31 216 GLY B CA 1
ATOM 4487 C C . GLY B 1 216 ? 9.367 -14.156 -17.047 1 95.31 216 GLY B C 1
ATOM 4488 O O . GLY B 1 216 ? 8.734 -14.992 -17.703 1 95.31 216 GLY B O 1
ATOM 4489 N N . GLU B 1 217 ? 10.039 -14.5 -15.977 1 96.94 217 GLU B N 1
ATOM 4490 C CA . GLU B 1 217 ? 10.18 -15.891 -15.555 1 96.94 217 GLU B CA 1
ATOM 4491 C C . GLU B 1 217 ? 9.43 -16.141 -14.25 1 96.94 217 GLU B C 1
ATOM 4493 O O . GLU B 1 217 ? 9.406 -15.289 -13.359 1 96.94 217 GLU B O 1
ATOM 4498 N N . LEU B 1 218 ? 8.898 -17.328 -14.156 1 97.69 218 LEU B N 1
ATOM 4499 C CA . LEU B 1 218 ? 8.266 -17.75 -12.906 1 97.69 218 LEU B CA 1
ATOM 4500 C C . LEU B 1 218 ? 9.312 -18.156 -11.883 1 97.69 218 LEU B C 1
ATOM 4502 O O . LEU B 1 218 ? 10.109 -19.078 -12.133 1 97.69 218 LEU B O 1
ATOM 4506 N N . GLN B 1 219 ? 9.312 -17.547 -10.758 1 97.81 219 GLN B N 1
ATOM 4507 C CA . GLN B 1 219 ? 10.297 -17.812 -9.719 1 97.81 219 GLN B CA 1
ATOM 4508 C C . GLN B 1 219 ? 9.789 -18.859 -8.734 1 97.81 219 GLN B C 1
ATOM 4510 O O . GLN B 1 219 ? 10.555 -19.719 -8.273 1 97.81 219 GLN B O 1
ATOM 4515 N N . GLN B 1 220 ? 8.539 -18.766 -8.383 1 97.62 220 GLN B N 1
ATOM 4516 C CA . GLN B 1 220 ? 7.906 -19.688 -7.441 1 97.62 220 GLN B CA 1
ATOM 4517 C C . GLN B 1 220 ? 6.387 -19.594 -7.516 1 97.62 220 GLN B C 1
ATOM 4519 O O . GLN B 1 220 ? 5.836 -18.5 -7.703 1 97.62 220 GLN B O 1
ATOM 4524 N N . ALA B 1 221 ? 5.746 -20.703 -7.453 1 97.44 221 ALA B N 1
ATOM 4525 C CA . ALA B 1 221 ? 4.297 -20.766 -7.277 1 97.44 221 ALA B CA 1
ATOM 4526 C C . ALA B 1 221 ? 3.932 -21.609 -6.059 1 97.44 221 ALA B C 1
ATOM 4528 O O . ALA B 1 221 ? 4.336 -22.766 -5.957 1 97.44 221 ALA B O 1
ATOM 4529 N N . GLY B 1 222 ? 3.285 -21.031 -5.082 1 96.38 222 GLY B N 1
ATOM 4530 C CA . GLY B 1 222 ? 2.893 -21.703 -3.855 1 96.38 222 GLY B CA 1
ATOM 4531 C C . GLY B 1 222 ? 1.931 -20.891 -3.01 1 96.38 222 GLY B C 1
ATOM 4532 O O . GLY B 1 222 ? 1.479 -19.828 -3.428 1 96.38 222 GLY B O 1
ATOM 4533 N N . THR B 1 223 ? 1.534 -21.469 -1.93 1 94.5 223 THR B N 1
ATOM 4534 C CA . THR B 1 223 ? 0.675 -20.719 -1.019 1 94.5 223 THR B CA 1
ATOM 4535 C C . THR B 1 223 ? 1.396 -19.484 -0.49 1 94.5 223 THR B C 1
ATOM 4537 O O . THR B 1 223 ? 2.627 -19.438 -0.473 1 94.5 223 THR B O 1
ATOM 4540 N N . PRO B 1 224 ? 0.645 -18.5 -0.111 1 92.88 224 PRO B N 1
ATOM 4541 C CA . PRO B 1 224 ? 1.271 -17.312 0.447 1 92.88 224 PRO B CA 1
ATOM 4542 C C . PRO B 1 224 ? 2.25 -17.625 1.575 1 92.88 224 PRO B C 1
ATOM 4544 O O . PRO B 1 224 ? 3.379 -17.125 1.575 1 92.88 224 PRO B O 1
ATOM 4547 N N . LEU B 1 225 ? 1.931 -18.453 2.467 1 90.62 225 LEU B N 1
ATOM 4548 C CA . LEU B 1 225 ? 2.781 -18.75 3.613 1 90.62 225 LEU B CA 1
ATOM 4549 C C . LEU B 1 225 ? 4.008 -19.547 3.184 1 90.62 225 LEU B C 1
ATOM 4551 O O . LEU B 1 225 ? 5.09 -19.391 3.75 1 90.62 225 LEU B O 1
ATOM 4555 N N . GLU B 1 226 ? 3.799 -20.422 2.201 1 92.88 226 GLU B N 1
ATOM 4556 C CA . GLU B 1 226 ? 4.949 -21.141 1.653 1 92.88 226 GLU B CA 1
ATOM 4557 C C . GLU B 1 226 ? 5.957 -20.172 1.043 1 92.88 226 GLU B C 1
ATOM 4559 O O . GLU B 1 226 ? 7.16 -20.281 1.296 1 92.88 226 GLU B O 1
ATOM 4564 N N . CYS B 1 227 ? 5.449 -19.25 0.266 1 94.31 227 CYS B N 1
ATOM 4565 C CA . CYS B 1 227 ? 6.328 -18.281 -0.379 1 94.31 227 CYS B CA 1
ATOM 4566 C C . CYS B 1 227 ? 7.008 -17.391 0.654 1 94.31 227 CYS B C 1
ATOM 4568 O O . CYS B 1 227 ? 8.141 -16.938 0.451 1 94.31 227 CYS B O 1
ATOM 4570 N N . TYR B 1 228 ? 6.367 -17.172 1.814 1 93.69 228 TYR B N 1
ATOM 4571 C CA . TYR B 1 228 ? 6.914 -16.312 2.865 1 93.69 228 TYR B CA 1
ATOM 4572 C C . TYR B 1 228 ? 7.941 -17.078 3.699 1 93.69 228 TYR B C 1
ATOM 4574 O O . TYR B 1 228 ? 9.016 -16.547 4.004 1 93.69 228 TYR B O 1
ATOM 4582 N N . HIS B 1 229 ? 7.711 -18.312 4.023 1 92.94 229 HIS B N 1
ATOM 4583 C CA . HIS B 1 229 ? 8.539 -19.062 4.961 1 92.94 229 HIS B CA 1
ATOM 4584 C C . HIS B 1 229 ? 9.586 -19.891 4.227 1 92.94 229 HIS B C 1
ATOM 4586 O O . HIS B 1 229 ? 10.633 -20.203 4.789 1 92.94 229 HIS B O 1
ATOM 4592 N N . ARG B 1 230 ? 9.203 -20.281 3.01 1 95.88 230 ARG B N 1
ATOM 4593 C CA . ARG B 1 230 ? 10.078 -21.141 2.236 1 95.88 230 ARG B CA 1
ATOM 4594 C C . ARG B 1 230 ? 10.266 -20.625 0.817 1 95.88 230 ARG B C 1
ATOM 4596 O O . ARG B 1 230 ? 9.969 -21.312 -0.155 1 95.88 230 ARG B O 1
ATOM 4603 N N . PRO B 1 231 ? 10.781 -19.453 0.741 1 97.69 231 PRO B N 1
ATOM 4604 C CA . PRO B 1 231 ? 11.062 -18.938 -0.599 1 97.69 231 PRO B CA 1
ATOM 4605 C C . PRO B 1 231 ? 12.047 -19.812 -1.375 1 97.69 231 PRO B C 1
ATOM 4607 O O . PRO B 1 231 ? 13.023 -20.297 -0.808 1 97.69 231 PRO B O 1
ATOM 4610 N N . ALA B 1 232 ? 11.797 -19.969 -2.629 1 98 232 ALA B N 1
ATOM 4611 C CA . ALA B 1 232 ? 12.594 -20.859 -3.471 1 98 232 ALA B CA 1
ATOM 4612 C C . ALA B 1 232 ? 13.961 -20.266 -3.762 1 98 232 ALA B C 1
ATOM 4614 O O . ALA B 1 232 ? 14.922 -20.984 -4.023 1 98 232 ALA B O 1
ATOM 4615 N N . ASN B 1 233 ? 14.008 -18.953 -3.732 1 98.31 233 ASN B N 1
ATOM 4616 C CA . ASN B 1 233 ? 15.266 -18.266 -4.02 1 98.31 233 ASN B CA 1
ATOM 4617 C C . ASN B 1 233 ? 15.312 -16.891 -3.359 1 98.31 233 ASN B C 1
ATOM 4619 O O . ASN B 1 233 ? 14.344 -16.469 -2.727 1 98.31 233 ASN B O 1
ATOM 4623 N N . ARG B 1 234 ? 16.469 -16.25 -3.521 1 97.75 234 ARG B N 1
ATOM 4624 C CA . ARG B 1 234 ? 16.719 -14.961 -2.885 1 97.75 234 ARG B CA 1
ATOM 4625 C C . ARG B 1 234 ? 15.758 -13.891 -3.391 1 97.75 234 ARG B C 1
ATOM 4627 O O . ARG B 1 234 ? 15.336 -13.016 -2.631 1 97.75 234 ARG B O 1
ATOM 4634 N N . PHE B 1 235 ? 15.414 -13.977 -4.641 1 95.5 235 PHE B N 1
ATOM 4635 C CA . PHE B 1 235 ? 14.508 -12.977 -5.207 1 95.5 235 PHE B CA 1
ATOM 4636 C C . PHE B 1 235 ? 13.141 -13.039 -4.535 1 95.5 235 PHE B C 1
ATOM 4638 O O . PHE B 1 235 ? 12.625 -12.023 -4.074 1 95.5 235 PHE B O 1
ATOM 4645 N N . VAL B 1 236 ? 12.531 -14.234 -4.449 1 96.5 236 VAL B N 1
ATOM 4646 C CA . VAL B 1 236 ? 11.227 -14.406 -3.824 1 96.5 236 VAL B CA 1
ATOM 4647 C C . VAL B 1 236 ? 11.281 -13.953 -2.369 1 96.5 236 VAL B C 1
ATOM 4649 O O . VAL B 1 236 ? 10.375 -13.266 -1.894 1 96.5 236 VAL B O 1
ATOM 4652 N N . ALA B 1 237 ? 12.414 -14.258 -1.732 1 96.31 237 ALA B N 1
ATOM 4653 C CA . ALA B 1 237 ? 12.609 -13.906 -0.329 1 96.31 237 ALA B CA 1
ATOM 4654 C C . ALA B 1 237 ? 12.625 -12.391 -0.146 1 96.31 237 ALA B C 1
ATOM 4656 O O . ALA B 1 237 ? 12.109 -11.867 0.847 1 96.31 237 ALA B O 1
ATOM 4657 N N . GLY B 1 238 ? 13.219 -11.742 -1.061 1 94.19 238 GLY B N 1
ATOM 4658 C CA . GLY B 1 238 ? 13.328 -10.297 -0.982 1 94.19 238 GLY B CA 1
ATOM 4659 C C . GLY B 1 238 ? 12.07 -9.578 -1.454 1 94.19 238 GLY B C 1
ATOM 4660 O O . GLY B 1 238 ? 11.805 -8.445 -1.049 1 94.19 238 GLY B O 1
ATOM 4661 N N . PHE B 1 239 ? 11.32 -10.242 -2.248 1 90.69 239 PHE B N 1
ATOM 4662 C CA . PHE B 1 239 ? 10.156 -9.609 -2.855 1 90.69 239 PHE B CA 1
ATOM 4663 C C . PHE B 1 239 ? 8.938 -9.734 -1.948 1 90.69 239 PHE B C 1
ATOM 4665 O O . PHE B 1 239 ? 8.141 -8.805 -1.845 1 90.69 239 PHE B O 1
ATOM 4672 N N . ILE B 1 240 ? 8.781 -10.867 -1.346 1 91.62 240 ILE B N 1
ATOM 4673 C CA . ILE B 1 240 ? 7.641 -11.117 -0.477 1 91.62 240 ILE B CA 1
ATOM 4674 C C . ILE B 1 240 ? 7.98 -10.719 0.956 1 91.62 240 ILE B C 1
ATOM 4676 O O . ILE B 1 240 ? 9.008 -11.125 1.495 1 91.62 240 ILE B O 1
ATOM 4680 N N . GLY B 1 241 ? 7.137 -9.922 1.525 1 89.06 241 GLY B N 1
ATOM 4681 C CA . GLY B 1 241 ? 7.344 -9.453 2.885 1 89.06 241 GLY B CA 1
ATOM 4682 C C . GLY B 1 241 ? 7.609 -7.957 2.961 1 89.06 241 GLY B C 1
ATOM 4683 O O . GLY B 1 241 ? 8.367 -7.414 2.152 1 89.06 241 GLY B O 1
ATOM 4684 N N . GLU B 1 242 ? 6.945 -7.289 3.949 1 82.94 242 GLU B N 1
ATOM 4685 C CA . GLU B 1 242 ? 7.141 -5.867 4.211 1 82.94 242 GLU B CA 1
ATOM 4686 C C . GLU B 1 242 ? 7.316 -5.598 5.699 1 82.94 242 GLU B C 1
ATOM 4688 O O . GLU B 1 242 ? 6.398 -5.828 6.492 1 82.94 242 GLU B O 1
ATOM 4693 N N . PRO B 1 243 ? 8.477 -5.176 6.043 1 87.5 243 PRO B N 1
ATOM 4694 C CA . PRO B 1 243 ? 9.68 -4.914 5.242 1 87.5 243 PRO B CA 1
ATOM 4695 C C . PRO B 1 243 ? 10.289 -6.188 4.664 1 87.5 243 PRO B C 1
ATOM 4697 O O . PRO B 1 243 ? 10.031 -7.285 5.164 1 87.5 243 PRO B O 1
ATOM 4700 N N . SER B 1 244 ? 11.117 -5.98 3.691 1 91.25 244 SER B N 1
ATOM 4701 C CA . SER B 1 244 ? 11.742 -7.102 2.992 1 91.25 244 SER B CA 1
ATOM 4702 C C . SER B 1 244 ? 12.781 -7.789 3.869 1 91.25 244 SER B C 1
ATOM 4704 O O . SER B 1 244 ? 13.297 -7.191 4.816 1 91.25 244 SER B O 1
ATOM 4706 N N . MET B 1 245 ? 13.039 -9.016 3.514 1 95.56 245 MET B N 1
ATOM 4707 C CA . MET B 1 245 ? 14.086 -9.773 4.188 1 95.56 245 MET B CA 1
ATOM 4708 C C . MET B 1 245 ? 15.43 -9.062 4.07 1 95.56 245 MET B C 1
ATOM 4710 O O . MET B 1 245 ? 15.742 -8.477 3.031 1 95.56 245 MET B O 1
ATOM 4714 N N . ASN B 1 246 ? 16.203 -9.133 5.203 1 96.44 246 ASN B N 1
ATOM 4715 C CA . ASN B 1 246 ? 17.578 -8.656 5.172 1 96.44 246 ASN B CA 1
ATOM 4716 C C . ASN B 1 246 ? 18.516 -9.68 4.535 1 96.44 246 ASN B C 1
ATOM 4718 O O . ASN B 1 246 ? 18.375 -10.883 4.758 1 96.44 246 ASN B O 1
ATOM 4722 N N . PHE B 1 247 ? 19.5 -9.18 3.812 1 97.06 247 PHE B N 1
ATOM 4723 C CA . PHE B 1 247 ? 20.469 -10.062 3.168 1 97.06 247 PHE B CA 1
ATOM 4724 C C . PHE B 1 247 ? 21.891 -9.625 3.49 1 97.06 247 PHE B C 1
ATOM 4726 O O . PHE B 1 247 ? 22.203 -8.438 3.443 1 97.06 247 PHE B O 1
ATOM 4733 N N . PHE B 1 248 ? 22.719 -10.562 3.814 1 96.56 248 PHE B N 1
ATOM 4734 C CA . PHE B 1 248 ? 24.125 -10.344 4.074 1 96.56 248 PHE B CA 1
ATOM 4735 C C . PHE B 1 248 ? 24.984 -11.281 3.23 1 96.56 248 PHE B C 1
ATOM 4737 O O . PHE B 1 248 ? 24.875 -12.508 3.344 1 96.56 248 PHE B O 1
ATOM 4744 N N . GLU B 1 249 ? 25.828 -10.711 2.398 1 96.62 249 GLU B N 1
ATOM 4745 C CA . GLU B 1 249 ? 26.719 -11.516 1.586 1 96.62 249 GLU B CA 1
ATOM 4746 C C . GLU B 1 249 ? 27.875 -12.062 2.42 1 96.62 249 GLU B C 1
ATOM 4748 O O . GLU B 1 249 ? 28.531 -11.312 3.156 1 96.62 249 GLU B O 1
ATOM 4753 N N . THR B 1 250 ? 28.078 -13.391 2.318 1 97.19 250 THR B N 1
ATOM 4754 C CA . THR B 1 250 ? 29.125 -14.016 3.129 1 97.19 250 THR B CA 1
ATOM 4755 C C . THR B 1 250 ? 29.875 -15.078 2.328 1 97.19 250 THR B C 1
ATOM 4757 O O . THR B 1 250 ? 29.453 -15.422 1.218 1 97.19 250 THR B O 1
ATOM 4760 N N . GLU B 1 251 ? 30.969 -15.438 2.844 1 97.19 251 GLU B N 1
ATOM 4761 C CA . GLU B 1 251 ? 31.719 -16.594 2.371 1 97.19 251 GLU B CA 1
ATOM 4762 C C . GLU B 1 251 ? 31.688 -17.719 3.4 1 97.19 251 GLU B C 1
ATOM 4764 O O . GLU B 1 251 ? 31.812 -17.469 4.602 1 97.19 251 GLU B O 1
ATOM 4769 N N . ALA B 1 252 ? 31.422 -18.922 2.828 1 95.38 252 ALA B N 1
ATOM 4770 C CA . ALA B 1 252 ? 31.391 -20.078 3.721 1 95.38 252 ALA B CA 1
ATOM 4771 C C . ALA B 1 252 ? 32.812 -20.641 3.941 1 95.38 252 ALA B C 1
ATOM 4773 O O . ALA B 1 252 ? 33.531 -20.891 2.982 1 95.38 252 ALA B O 1
ATOM 4774 N N . ALA B 1 253 ? 33.188 -20.719 5.207 1 90.62 253 ALA B N 1
ATOM 4775 C CA . ALA B 1 253 ? 34.469 -21.281 5.574 1 90.62 253 ALA B CA 1
ATOM 4776 C C . ALA B 1 253 ? 34.375 -22.094 6.863 1 90.62 253 ALA B C 1
ATOM 4778 O O . ALA B 1 253 ? 34.125 -21.547 7.938 1 90.62 253 ALA B O 1
ATOM 4779 N N . ASP B 1 254 ? 34.625 -23.391 6.824 1 88.56 254 ASP B N 1
ATOM 4780 C CA . ASP B 1 254 ? 34.719 -24.281 7.977 1 88.56 254 ASP B CA 1
ATOM 4781 C C . ASP B 1 254 ? 33.5 -24.125 8.883 1 88.56 254 ASP B C 1
ATOM 4783 O O . ASP B 1 254 ? 33.625 -23.891 10.086 1 88.56 254 ASP B O 1
ATOM 4787 N N . GLY B 1 255 ? 32.312 -24.094 8.25 1 91.88 255 GLY B N 1
ATOM 4788 C CA . GLY B 1 255 ? 31.062 -24.062 9.023 1 91.88 255 GLY B CA 1
ATOM 4789 C C . GLY B 1 255 ? 30.688 -22.672 9.508 1 91.88 255 GLY B C 1
ATOM 4790 O O . GLY B 1 255 ? 29.781 -22.516 10.328 1 91.88 255 GLY B O 1
ATOM 4791 N N . THR B 1 256 ? 31.484 -21.734 9.086 1 95.5 256 THR B N 1
ATOM 4792 C CA . THR B 1 256 ? 31.234 -20.359 9.477 1 95.5 256 THR B CA 1
ATOM 4793 C C . THR B 1 256 ? 31 -19.484 8.25 1 95.5 256 THR B C 1
ATOM 4795 O O . THR B 1 256 ? 31.672 -19.641 7.227 1 95.5 256 THR B O 1
ATOM 4798 N N . LEU B 1 257 ? 29.984 -18.609 8.367 1 96.69 257 LEU B N 1
ATOM 4799 C CA . LEU B 1 257 ? 29.766 -17.594 7.34 1 96.69 257 LEU B CA 1
ATOM 4800 C C . LEU B 1 257 ? 30.5 -16.297 7.691 1 96.69 257 LEU B C 1
ATOM 4802 O O . LEU B 1 257 ? 30.312 -15.75 8.781 1 96.69 257 LEU B O 1
ATOM 4806 N N . VAL B 1 258 ? 31.312 -15.859 6.816 1 96.12 258 VAL B N 1
ATOM 4807 C CA . VAL B 1 258 ? 32.125 -14.672 7.078 1 96.12 258 VAL B CA 1
ATOM 4808 C C . VAL B 1 258 ? 31.75 -13.57 6.082 1 96.12 258 VAL B C 1
ATOM 4810 O O . VAL B 1 258 ? 31.953 -13.727 4.875 1 96.12 258 VAL B O 1
ATOM 4813 N N . GLY B 1 259 ? 31.172 -12.516 6.578 1 93.25 259 GLY B N 1
ATOM 4814 C CA . GLY B 1 259 ? 30.891 -11.336 5.777 1 93.25 259 GLY B CA 1
ATOM 4815 C C . GLY B 1 259 ? 31.719 -10.133 6.176 1 93.25 259 GLY B C 1
ATOM 4816 O O . GLY B 1 259 ? 32.625 -10.234 7.012 1 93.25 259 GLY B O 1
ATOM 4817 N N . ASP B 1 260 ? 31.438 -9 5.547 1 88.5 260 ASP B N 1
ATOM 4818 C CA . ASP B 1 260 ? 32.188 -7.785 5.84 1 88.5 260 ASP B CA 1
ATOM 4819 C C . ASP B 1 260 ? 31.953 -7.32 7.273 1 88.5 260 ASP B C 1
ATOM 4821 O O . ASP B 1 260 ? 32.875 -6.855 7.945 1 88.5 260 ASP B O 1
ATOM 4825 N N . ASP B 1 261 ? 30.688 -7.582 7.668 1 86.94 261 ASP B N 1
ATOM 4826 C CA . ASP B 1 261 ? 30.328 -6.965 8.938 1 86.94 261 ASP B CA 1
ATOM 4827 C C . ASP B 1 261 ? 29.844 -8.016 9.938 1 86.94 261 ASP B C 1
ATOM 4829 O O . ASP B 1 261 ? 29.453 -7.676 11.062 1 86.94 261 ASP B O 1
ATOM 4833 N N . LEU B 1 262 ? 29.875 -9.25 9.461 1 88.75 262 LEU B N 1
ATOM 4834 C CA . LEU B 1 262 ? 29.391 -10.242 10.414 1 88.75 262 LEU B CA 1
ATOM 4835 C C . LEU B 1 262 ? 30.078 -11.586 10.203 1 88.75 262 LEU B C 1
ATOM 4837 O O . LEU B 1 262 ? 30.531 -11.883 9.094 1 88.75 262 LEU B O 1
ATOM 4841 N N . GLU B 1 263 ? 30.266 -12.328 11.305 1 93.94 263 GLU B N 1
ATOM 4842 C CA . GLU B 1 263 ? 30.672 -13.727 11.367 1 93.94 263 GLU B CA 1
ATOM 4843 C C . GLU B 1 263 ? 29.594 -14.578 12.047 1 93.94 263 GLU B C 1
ATOM 4845 O O . GLU B 1 263 ? 29.156 -14.266 13.156 1 93.94 263 GLU B O 1
ATOM 4850 N N . TYR B 1 264 ? 29.188 -15.562 11.289 1 96.62 264 TYR B N 1
ATOM 4851 C CA . TYR B 1 264 ? 28.031 -16.344 11.758 1 96.62 264 TYR B CA 1
ATOM 4852 C C . TYR B 1 264 ? 28.344 -17.828 11.758 1 96.62 264 TYR B C 1
ATOM 4854 O O . TYR B 1 264 ? 28.422 -18.453 10.695 1 96.62 264 TYR B O 1
ATOM 4862 N N . GLU B 1 265 ? 28.484 -18.375 12.945 1 95.94 265 GLU B N 1
ATOM 4863 C CA . GLU B 1 265 ? 28.734 -19.812 13.062 1 95.94 265 GLU B CA 1
ATOM 4864 C C . GLU B 1 265 ? 27.469 -20.625 12.812 1 95.94 265 GLU B C 1
ATOM 4866 O O . GLU B 1 265 ? 26.406 -20.312 13.344 1 95.94 265 GLU B O 1
ATOM 4871 N N . LEU B 1 266 ? 27.594 -21.656 12.055 1 95.69 266 LEU B N 1
ATOM 4872 C CA . LEU B 1 266 ? 26.453 -22.5 11.711 1 95.69 266 LEU B CA 1
ATOM 4873 C C . LEU B 1 266 ? 26.469 -23.797 12.531 1 95.69 266 LEU B C 1
ATOM 4875 O O . LEU B 1 266 ? 27.547 -24.344 12.812 1 95.69 266 LEU B O 1
ATOM 4879 N N . SER B 1 267 ? 25.297 -24.188 12.867 1 93.25 267 SER B N 1
ATOM 4880 C CA . SER B 1 267 ? 25.172 -25.547 13.398 1 93.25 267 SER B CA 1
ATOM 4881 C C . SER B 1 267 ? 25.547 -26.578 12.336 1 93.25 267 SER B C 1
ATOM 4883 O O . SER B 1 267 ? 25.641 -26.266 11.156 1 93.25 267 SER B O 1
ATOM 4885 N N . GLY B 1 268 ? 25.719 -27.828 12.797 1 90.88 268 GLY B N 1
ATOM 4886 C CA . GLY B 1 268 ? 26.031 -28.906 11.875 1 90.88 268 GLY B CA 1
ATOM 4887 C C . GLY B 1 268 ? 25.016 -29.062 10.773 1 90.88 268 GLY B C 1
ATOM 4888 O O . GLY B 1 268 ? 25.375 -29.188 9.594 1 90.88 268 GLY B O 1
ATOM 4889 N N . THR B 1 269 ? 23.75 -28.984 11.156 1 90.25 269 THR B N 1
ATOM 4890 C CA . THR B 1 269 ? 22.656 -29.172 10.211 1 90.25 269 THR B CA 1
ATOM 4891 C C . THR B 1 269 ? 22.641 -28.047 9.172 1 90.25 269 THR B C 1
ATOM 4893 O O . THR B 1 269 ? 22.469 -28.312 7.98 1 90.25 269 THR B O 1
ATOM 4896 N N . SER B 1 270 ? 22.828 -26.859 9.609 1 93.31 270 SER B N 1
ATOM 4897 C CA . SER B 1 270 ? 22.844 -25.719 8.695 1 93.31 270 SER B CA 1
ATOM 4898 C C . SER B 1 270 ? 24.062 -25.766 7.789 1 93.31 270 SER B C 1
ATOM 4900 O O . SER B 1 270 ? 23.984 -25.406 6.613 1 93.31 270 SER B O 1
ATOM 4902 N N . ALA B 1 271 ? 25.141 -26.172 8.336 1 93.62 271 ALA B N 1
ATOM 4903 C CA . ALA B 1 271 ? 26.359 -26.297 7.539 1 93.62 271 ALA B CA 1
ATOM 4904 C C . ALA B 1 271 ? 26.203 -27.328 6.434 1 93.62 271 ALA B C 1
ATOM 4906 O O . ALA B 1 271 ? 26.719 -27.156 5.328 1 93.62 271 ALA B O 1
ATOM 4907 N N . GLU B 1 272 ? 25.547 -28.406 6.746 1 93.5 272 GLU B N 1
ATOM 4908 C CA . GLU B 1 272 ? 25.281 -29.438 5.754 1 93.5 272 GLU B CA 1
ATOM 4909 C C . GLU B 1 272 ? 24.422 -28.891 4.609 1 93.5 272 GLU B C 1
ATOM 4911 O O . GLU B 1 272 ? 24.625 -29.266 3.453 1 93.5 272 GLU B O 1
ATOM 4916 N N . SER B 1 273 ? 23.5 -28.031 4.941 1 94.06 273 SER B N 1
ATOM 4917 C CA . SER B 1 273 ? 22.625 -27.438 3.932 1 94.06 273 SER B CA 1
ATOM 4918 C C . SER B 1 273 ? 23.406 -26.547 2.975 1 94.06 273 SER B C 1
ATOM 4920 O O . SER B 1 273 ? 23.031 -26.406 1.809 1 94.06 273 SER B O 1
ATOM 4922 N N . VAL B 1 274 ? 24.422 -25.969 3.443 1 94.56 274 VAL B N 1
ATOM 4923 C CA . VAL B 1 274 ? 25.266 -25.094 2.635 1 94.56 274 VAL B CA 1
ATOM 4924 C C . VAL B 1 274 ? 26.062 -25.938 1.635 1 94.56 274 VAL B C 1
ATOM 4926 O O . VAL B 1 274 ? 26.281 -25.516 0.497 1 94.56 274 VAL B O 1
ATOM 4929 N N . GLY B 1 275 ? 26.469 -27.094 2.072 1 92.88 275 GLY B N 1
ATOM 4930 C CA . GLY B 1 275 ? 27.219 -27.984 1.211 1 92.88 275 GLY B CA 1
ATOM 4931 C C . GLY B 1 275 ? 28.516 -27.391 0.705 1 92.88 275 GLY B C 1
ATOM 4932 O O . GLY B 1 275 ? 29.312 -26.875 1.488 1 92.88 275 GLY B O 1
ATOM 4933 N N . ASP B 1 276 ? 28.656 -27.328 -0.665 1 90.62 276 ASP B N 1
ATOM 4934 C CA . ASP B 1 276 ? 29.922 -26.922 -1.262 1 90.62 276 ASP B CA 1
ATOM 4935 C C . ASP B 1 276 ? 29.844 -25.469 -1.741 1 90.62 276 ASP B C 1
ATOM 4937 O O . ASP B 1 276 ? 30.766 -24.984 -2.408 1 90.62 276 ASP B O 1
ATOM 4941 N N . ALA B 1 277 ? 28.797 -24.828 -1.34 1 93.69 277 ALA B N 1
ATOM 4942 C CA . ALA B 1 277 ? 28.672 -23.453 -1.774 1 93.69 277 ALA B CA 1
ATOM 4943 C C . ALA B 1 277 ? 29.75 -22.578 -1.146 1 93.69 277 ALA B C 1
ATOM 4945 O O . ALA B 1 277 ? 29.969 -22.625 0.066 1 93.69 277 ALA B O 1
ATOM 4946 N N . GLU B 1 278 ? 30.438 -21.781 -1.937 1 94.38 278 GLU B N 1
ATOM 4947 C CA . GLU B 1 278 ? 31.5 -20.906 -1.45 1 94.38 278 GLU B CA 1
ATOM 4948 C C . GLU B 1 278 ? 30.938 -19.562 -0.991 1 94.38 278 GLU B C 1
ATOM 4950 O O . GLU B 1 278 ? 31.344 -19.031 0.043 1 94.38 278 GLU B O 1
ATOM 4955 N N . ARG B 1 279 ? 30.062 -19.094 -1.786 1 96.69 279 ARG B N 1
ATOM 4956 C CA . ARG B 1 279 ? 29.375 -17.844 -1.452 1 96.69 279 ARG B CA 1
ATOM 4957 C C . ARG B 1 279 ? 27.938 -18.125 -1.002 1 96.69 279 ARG B C 1
ATOM 4959 O O . ARG B 1 279 ? 27.234 -18.906 -1.634 1 96.69 279 ARG B O 1
ATOM 4966 N N . VAL B 1 280 ? 27.641 -17.531 0.155 1 97.88 280 VAL B N 1
ATOM 4967 C CA . VAL B 1 280 ? 26.328 -17.766 0.737 1 97.88 280 VAL B CA 1
ATOM 4968 C C . VAL B 1 280 ? 25.719 -16.422 1.189 1 97.88 280 VAL B C 1
ATOM 4970 O O . VAL B 1 280 ? 26.406 -15.609 1.801 1 97.88 280 VAL B O 1
ATOM 4973 N N . THR B 1 281 ? 24.5 -16.188 0.79 1 98 281 THR B N 1
ATOM 4974 C CA . THR B 1 281 ? 23.766 -15.031 1.308 1 98 281 THR B CA 1
ATOM 4975 C C . THR B 1 281 ? 22.938 -15.422 2.531 1 98 281 THR B C 1
ATOM 4977 O O . THR B 1 281 ? 22.109 -16.344 2.467 1 98 281 THR B O 1
ATOM 4980 N N . LEU B 1 282 ? 23.234 -14.75 3.633 1 98 282 LEU B N 1
ATOM 4981 C CA . LEU B 1 282 ? 22.453 -14.938 4.844 1 98 282 LEU B CA 1
ATOM 4982 C C . LEU B 1 282 ? 21.234 -14.016 4.852 1 98 282 LEU B C 1
ATOM 4984 O O . LEU B 1 282 ? 21.359 -12.805 4.684 1 98 282 LEU B O 1
ATOM 4988 N N . GLY B 1 283 ? 20.047 -14.656 4.906 1 98.12 283 GLY B N 1
ATOM 4989 C CA . GLY B 1 283 ? 18.812 -13.898 4.988 1 98.12 283 GLY B CA 1
ATOM 4990 C C . GLY B 1 283 ? 18.125 -14.008 6.336 1 98.12 283 GLY B C 1
ATOM 4991 O O . GLY B 1 283 ? 18.141 -15.078 6.957 1 98.12 283 GLY B O 1
ATOM 4992 N N . ILE B 1 284 ? 17.578 -12.922 6.812 1 97.62 284 ILE B N 1
ATOM 4993 C CA . ILE B 1 284 ? 16.781 -12.945 8.031 1 97.62 284 ILE B CA 1
ATOM 4994 C C . ILE B 1 284 ? 15.68 -11.891 7.957 1 97.62 284 ILE B C 1
ATOM 4996 O O . ILE B 1 284 ? 15.922 -10.766 7.527 1 97.62 284 ILE B O 1
ATOM 5000 N N . ARG B 1 285 ? 14.477 -12.305 8.211 1 96.69 285 ARG B N 1
ATOM 5001 C CA . ARG B 1 285 ? 13.359 -11.367 8.164 1 96.69 285 ARG B CA 1
ATOM 5002 C C . ARG B 1 285 ? 13.422 -10.375 9.32 1 96.69 285 ARG B C 1
ATOM 5004 O O . ARG B 1 285 ? 13.898 -10.719 10.406 1 96.69 285 ARG B O 1
ATOM 5011 N N . PRO B 1 286 ? 12.906 -9.203 9.125 1 95.75 286 PRO B N 1
ATOM 5012 C CA . PRO B 1 286 ? 12.977 -8.148 10.141 1 95.75 286 PRO B CA 1
ATOM 5013 C C . PRO B 1 286 ? 12.344 -8.562 11.461 1 95.75 286 PRO B C 1
ATOM 5015 O O . PRO B 1 286 ? 12.875 -8.258 12.531 1 95.75 286 PRO B O 1
ATOM 5018 N N . GLU B 1 287 ? 11.266 -9.289 11.414 1 93.06 287 GLU B N 1
ATOM 5019 C CA . GLU B 1 287 ? 10.523 -9.664 12.617 1 93.06 287 GLU B CA 1
ATOM 5020 C C . GLU B 1 287 ? 11.289 -10.703 13.43 1 93.06 287 GLU B C 1
ATOM 5022 O O . GLU B 1 287 ? 10.977 -10.938 14.602 1 93.06 287 GLU B O 1
ATOM 5027 N N . ASP B 1 288 ? 12.273 -11.328 12.836 1 94.81 288 ASP B N 1
ATOM 5028 C CA . ASP B 1 288 ? 13 -12.406 13.5 1 94.81 288 ASP B CA 1
ATOM 5029 C C . ASP B 1 288 ? 14.258 -11.875 14.18 1 94.81 288 ASP B C 1
ATOM 5031 O O . ASP B 1 288 ? 14.945 -12.617 14.891 1 94.81 288 ASP B O 1
ATOM 5035 N N . ILE B 1 289 ? 14.523 -10.609 13.938 1 96.31 289 ILE B N 1
ATOM 5036 C CA . ILE B 1 289 ? 15.648 -9.977 14.609 1 96.31 289 ILE B CA 1
ATOM 5037 C C . ILE B 1 289 ? 15.211 -9.461 15.977 1 96.31 289 ILE B C 1
ATOM 5039 O O . ILE B 1 289 ? 14.297 -8.641 16.078 1 96.31 289 ILE B O 1
ATOM 5043 N N . GLU B 1 290 ? 15.875 -9.93 16.953 1 94.12 290 GLU B N 1
ATOM 5044 C CA . GLU B 1 290 ? 15.586 -9.484 18.312 1 94.12 290 GLU B CA 1
ATOM 5045 C C . GLU B 1 290 ? 16.578 -8.406 18.766 1 94.12 290 GLU B C 1
ATOM 5047 O O . GLU B 1 290 ? 17.781 -8.586 18.672 1 94.12 290 GLU B O 1
ATOM 5052 N N . LEU B 1 291 ? 16.031 -7.301 19.188 1 93.69 291 LEU B N 1
ATOM 5053 C CA . LEU B 1 291 ? 16.891 -6.285 19.797 1 93.69 291 LEU B CA 1
ATOM 5054 C C . LEU B 1 291 ? 17 -6.512 21.312 1 93.69 291 LEU B C 1
ATOM 5056 O O . LEU B 1 291 ? 16.016 -6.406 22.031 1 93.69 291 LEU B O 1
ATOM 5060 N N . VAL B 1 292 ? 18.188 -6.785 21.688 1 91.12 292 VAL B N 1
ATOM 5061 C CA . VAL B 1 292 ? 18.422 -7.121 23.094 1 91.12 292 VAL B CA 1
ATOM 5062 C C . VAL B 1 292 ? 19.391 -6.117 23.719 1 91.12 292 VAL B C 1
ATOM 5064 O O . VAL B 1 292 ? 20.016 -5.32 23 1 91.12 292 VAL B O 1
ATOM 5067 N N . ASP B 1 293 ? 19.5 -6.051 24.969 1 85.31 293 ASP B N 1
ATOM 5068 C CA . ASP B 1 293 ? 20.219 -5.016 25.688 1 85.31 293 ASP B CA 1
ATOM 5069 C C . ASP B 1 293 ? 21.719 -5.305 25.703 1 85.31 293 ASP B C 1
ATOM 5071 O O . ASP B 1 293 ? 22.531 -4.379 25.766 1 85.31 293 ASP B O 1
ATOM 5075 N N . ALA B 1 294 ? 22.125 -6.609 25.781 1 86.19 294 ALA B N 1
ATOM 5076 C CA . ALA B 1 294 ? 23.547 -6.953 25.906 1 86.19 294 ALA B CA 1
ATOM 5077 C C . ALA B 1 294 ? 23.891 -8.156 25.031 1 86.19 294 ALA B C 1
ATOM 5079 O O . ALA B 1 294 ? 23.031 -8.992 24.75 1 86.19 294 ALA B O 1
ATOM 5080 N N . VAL B 1 295 ? 25.125 -8.148 24.625 1 87 295 VAL B N 1
ATOM 5081 C CA . VAL B 1 295 ? 25.625 -9.273 23.828 1 87 295 VAL B CA 1
ATOM 5082 C C . VAL B 1 295 ? 25.703 -10.523 24.703 1 87 295 VAL B C 1
ATOM 5084 O O . VAL B 1 295 ? 26.297 -10.5 25.781 1 87 295 VAL B O 1
ATOM 5087 N N . GLY B 1 296 ? 24.969 -11.57 24.297 1 82.94 296 GLY B N 1
ATOM 5088 C CA . GLY B 1 296 ? 24.953 -12.773 25.109 1 82.94 296 GLY B CA 1
ATOM 5089 C C . GLY B 1 296 ? 25.422 -14.008 24.344 1 82.94 296 GLY B C 1
ATOM 5090 O O . GLY B 1 296 ? 25.625 -15.07 24.938 1 82.94 296 GLY B O 1
ATOM 5091 N N . GLY B 1 297 ? 25.547 -13.93 23 1 83.44 297 GLY B N 1
ATOM 5092 C CA . GLY B 1 297 ? 25.844 -15.141 22.266 1 83.44 297 GLY B CA 1
ATOM 5093 C C . GLY B 1 297 ? 26.5 -14.867 20.922 1 83.44 297 GLY B C 1
ATOM 5094 O O . GLY B 1 297 ? 26.828 -13.719 20.594 1 83.44 297 GLY B O 1
ATOM 5095 N N . GLU B 1 298 ? 26.781 -15.977 20.234 1 86.88 298 GLU B N 1
ATOM 5096 C CA . GLU B 1 298 ? 27.516 -15.945 18.969 1 86.88 298 GLU B CA 1
ATOM 5097 C C . GLU B 1 298 ? 26.703 -15.281 17.859 1 86.88 298 GLU B C 1
ATOM 5099 O O . GLU B 1 298 ? 27.25 -14.797 16.875 1 86.88 298 GLU B O 1
ATOM 5104 N N . HIS B 1 299 ? 25.469 -15.141 18.016 1 94.88 299 HIS B N 1
ATOM 5105 C CA . HIS B 1 299 ? 24.625 -14.594 16.938 1 94.88 299 HIS B CA 1
ATOM 5106 C C . HIS B 1 299 ? 24.094 -13.219 17.312 1 94.88 299 HIS B C 1
ATOM 5108 O O . HIS B 1 299 ? 23.078 -12.781 16.766 1 94.88 299 HIS B O 1
ATOM 5114 N N . ASP B 1 300 ? 24.844 -12.578 18.344 1 95.69 300 ASP B N 1
ATOM 5115 C CA . AS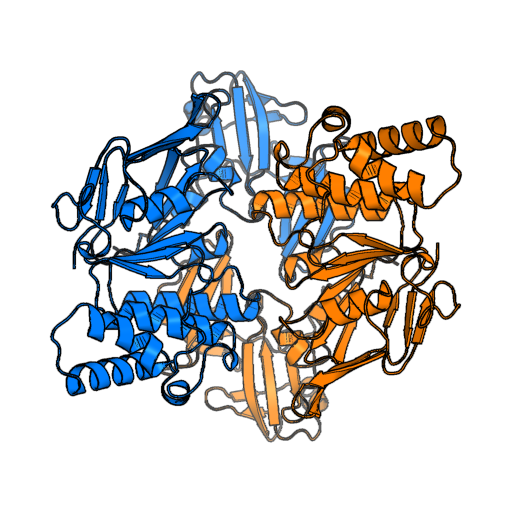P B 1 300 ? 24.531 -11.211 18.75 1 95.69 300 ASP B CA 1
ATOM 5116 C C . ASP B 1 300 ? 25.516 -10.219 18.125 1 95.69 300 ASP B C 1
ATOM 5118 O O . ASP B 1 300 ? 26.734 -10.422 18.172 1 95.69 300 ASP B O 1
ATOM 5122 N N . PHE B 1 301 ? 25 -9.156 17.594 1 95.06 301 PHE B N 1
ATOM 5123 C CA . PHE B 1 301 ? 25.844 -8.188 16.906 1 95.06 301 PHE B CA 1
ATOM 5124 C C . PHE B 1 301 ? 25.578 -6.777 17.438 1 95.06 301 PHE B C 1
ATOM 5126 O O . PHE B 1 301 ? 24.422 -6.355 17.547 1 95.06 301 PHE B O 1
ATOM 5133 N N . GLU B 1 302 ? 26.609 -6.078 17.734 1 93.75 302 GLU B N 1
ATOM 5134 C CA . GLU B 1 302 ? 26.484 -4.668 18.094 1 93.75 302 GLU B CA 1
ATOM 5135 C C . GLU B 1 302 ? 26.156 -3.809 16.891 1 93.75 302 GLU B C 1
ATOM 5137 O O . GLU B 1 302 ? 26.828 -3.908 15.852 1 93.75 302 GLU B O 1
ATOM 5142 N N . THR B 1 303 ? 25.078 -3.018 17.016 1 94.94 303 THR B N 1
ATOM 5143 C CA . THR B 1 303 ? 24.641 -2.178 15.906 1 94.94 303 THR B CA 1
ATOM 5144 C C . THR B 1 303 ? 24.297 -0.773 16.406 1 94.94 303 THR B C 1
ATOM 5146 O O . THR B 1 303 ? 24.344 -0.502 17.609 1 94.94 303 THR B O 1
ATOM 5149 N N . THR B 1 304 ? 24.141 0.078 15.516 1 93.69 304 THR B N 1
ATOM 5150 C CA . THR B 1 304 ? 23.688 1.437 15.789 1 93.69 304 THR B CA 1
ATOM 5151 C C . THR B 1 304 ? 22.359 1.713 15.078 1 93.69 304 THR B C 1
ATOM 5153 O O . THR B 1 304 ? 22.188 1.333 13.922 1 93.69 304 THR B O 1
ATOM 5156 N N . VAL B 1 305 ? 21.453 2.312 15.828 1 92.25 305 VAL B N 1
ATOM 5157 C CA . VAL B 1 305 ? 20.156 2.668 15.242 1 92.25 305 VAL B CA 1
ATOM 5158 C C . VAL B 1 305 ? 20.328 3.879 14.328 1 92.25 305 VAL B C 1
ATOM 5160 O O . VAL B 1 305 ? 20.781 4.938 14.766 1 92.25 305 VAL B O 1
ATOM 5163 N N . ASP B 1 306 ? 19.922 3.648 13.094 1 89.31 306 ASP B N 1
ATOM 5164 C CA . ASP B 1 306 ? 20.016 4.734 12.117 1 89.31 306 ASP B CA 1
ATOM 5165 C C . ASP B 1 306 ? 18.719 5.539 12.078 1 89.31 306 ASP B C 1
ATOM 5167 O O . ASP B 1 306 ? 18.719 6.734 12.383 1 89.31 306 ASP B O 1
ATOM 5171 N N . VAL B 1 307 ? 17.688 4.805 11.82 1 87.19 307 VAL B N 1
ATOM 5172 C CA . VAL B 1 307 ? 16.375 5.434 11.695 1 87.19 307 VAL B CA 1
ATOM 5173 C C . VAL B 1 307 ? 15.305 4.535 12.312 1 87.19 307 VAL B C 1
ATOM 5175 O O . VAL B 1 307 ? 15.43 3.307 12.289 1 87.19 307 VAL B O 1
ATOM 5178 N N . VAL B 1 308 ? 14.32 5.168 12.875 1 88.25 308 VAL B N 1
ATOM 5179 C CA . VAL B 1 308 ? 13.148 4.457 13.375 1 88.25 308 VAL B CA 1
ATOM 5180 C C . VAL B 1 308 ? 11.898 4.93 12.633 1 88.25 308 VAL B C 1
ATOM 5182 O O . VAL B 1 308 ? 11.617 6.129 12.586 1 88.25 308 VAL B O 1
ATOM 5185 N N . GLU B 1 309 ? 11.219 4.004 12.047 1 87.25 309 GLU B N 1
ATOM 5186 C CA . GLU B 1 309 ? 9.992 4.305 11.328 1 87.25 309 GLU B CA 1
ATOM 5187 C C . GLU B 1 309 ? 8.773 3.754 12.055 1 87.25 309 GLU B C 1
ATOM 5189 O O . GLU B 1 309 ? 8.578 2.537 12.117 1 87.25 309 GLU B O 1
ATOM 5194 N N . PRO B 1 310 ? 7.965 4.598 12.57 1 87.12 310 PRO B N 1
ATOM 5195 C CA . PRO B 1 310 ? 6.742 4.125 13.219 1 87.12 310 PRO B CA 1
ATOM 5196 C C . PRO B 1 310 ? 5.684 3.652 12.227 1 87.12 310 PRO B C 1
ATOM 5198 O O . PRO B 1 310 ? 5.383 4.355 11.258 1 87.12 310 PRO B O 1
ATOM 5201 N N . MET B 1 311 ? 5.152 2.455 12.484 1 85.75 311 MET B N 1
ATOM 5202 C CA . MET B 1 311 ? 4.102 1.898 11.633 1 85.75 311 MET B CA 1
ATOM 5203 C C . MET B 1 311 ? 2.779 1.817 12.383 1 85.75 311 MET B C 1
ATOM 5205 O O . MET B 1 311 ? 1.796 1.286 11.867 1 85.75 311 MET B O 1
ATOM 5209 N N . GLY B 1 312 ? 2.727 2.354 13.547 1 84.81 312 GLY B N 1
ATOM 5210 C CA . GLY B 1 312 ? 1.556 2.254 14.398 1 84.81 312 GLY B CA 1
ATOM 5211 C C . GLY B 1 312 ? 1.668 1.154 15.438 1 84.81 312 GLY B C 1
ATOM 5212 O O . GLY B 1 312 ? 2.164 1.385 16.547 1 84.81 312 GLY B O 1
ATOM 5213 N N . ASN B 1 313 ? 1.457 -0.09 15 1 85.5 313 ASN B N 1
ATOM 5214 C CA . ASN B 1 313 ? 1.496 -1.206 15.938 1 85.5 313 ASN B CA 1
ATOM 5215 C C . ASN B 1 313 ? 2.908 -1.768 16.078 1 85.5 313 ASN B C 1
ATOM 5217 O O . ASN B 1 313 ? 3.191 -2.506 17.031 1 85.5 313 ASN B O 1
ATOM 5221 N N . GLU B 1 314 ? 3.738 -1.394 15.125 1 89.94 314 GLU B N 1
ATOM 5222 C CA . GLU B 1 314 ? 5.141 -1.798 15.164 1 89.94 314 GLU B CA 1
ATOM 5223 C C . GLU B 1 314 ? 6.055 -0.671 14.688 1 89.94 314 GLU B C 1
ATOM 5225 O O . GLU B 1 314 ? 5.582 0.33 14.141 1 89.94 314 GLU B O 1
ATOM 5230 N N . ASN B 1 315 ? 7.363 -0.819 15.023 1 90.38 315 ASN B N 1
ATOM 5231 C CA . ASN B 1 315 ? 8.398 0.075 14.523 1 90.38 315 ASN B CA 1
ATOM 5232 C C . ASN B 1 315 ? 9.414 -0.671 13.656 1 90.38 315 ASN B C 1
ATOM 5234 O O . ASN B 1 315 ? 9.859 -1.76 14.016 1 90.38 315 ASN B O 1
ATOM 5238 N N . ALA B 1 316 ? 9.633 -0.171 12.516 1 91.75 316 ALA B N 1
ATOM 5239 C CA . ALA B 1 316 ? 10.797 -0.612 11.75 1 91.75 316 ALA B CA 1
ATOM 5240 C C . ALA B 1 316 ? 12.055 0.121 12.195 1 91.75 316 ALA B C 1
ATOM 5242 O O . ALA B 1 316 ? 12.117 1.353 12.141 1 91.75 316 ALA B O 1
ATOM 5243 N N . VAL B 1 317 ? 13.031 -0.573 12.656 1 93.19 317 VAL B N 1
ATOM 5244 C CA . VAL B 1 317 ? 14.273 -0.007 13.164 1 93.19 317 VAL B CA 1
ATOM 5245 C C . VAL B 1 317 ? 15.414 -0.304 12.195 1 93.19 317 VAL B C 1
ATOM 5247 O O . VAL B 1 317 ? 15.805 -1.462 12.016 1 93.19 317 VAL B O 1
ATOM 5250 N N . TYR B 1 318 ? 15.867 0.671 11.609 1 92.19 318 TYR B N 1
ATOM 5251 C CA . TYR B 1 318 ? 17 0.525 10.695 1 92.19 318 TYR B CA 1
ATOM 5252 C C . TYR B 1 318 ? 18.312 0.59 11.453 1 92.19 318 TYR B C 1
ATOM 5254 O O . TYR B 1 318 ? 18.578 1.552 12.18 1 92.19 318 TYR B O 1
ATOM 5262 N N . LEU B 1 319 ? 19.094 -0.423 11.258 1 94.88 319 LEU B N 1
ATOM 5263 C CA . LEU B 1 319 ? 20.328 -0.604 12.023 1 94.88 319 LEU B CA 1
ATOM 5264 C C . LEU B 1 319 ? 21.531 -0.663 11.102 1 94.88 319 LEU B C 1
ATOM 5266 O O . LEU B 1 319 ? 21.422 -1.038 9.93 1 94.88 319 LEU B O 1
ATOM 5270 N N . THR B 1 320 ? 22.625 -0.3 11.586 1 94.62 320 THR B N 1
ATOM 5271 C CA . THR B 1 320 ? 23.906 -0.431 10.898 1 94.62 320 THR B CA 1
ATOM 5272 C C . THR B 1 320 ? 24.906 -1.18 11.773 1 94.62 320 THR B C 1
ATOM 5274 O O . THR B 1 320 ? 24.844 -1.114 13 1 94.62 320 THR B O 1
ATOM 5277 N N . PHE B 1 321 ? 25.766 -1.936 11 1 92.88 321 PHE B N 1
ATOM 5278 C CA . PHE B 1 321 ? 26.906 -2.482 11.703 1 92.88 321 PHE B CA 1
ATOM 5279 C C . PHE B 1 321 ? 27.984 -1.413 11.898 1 92.88 321 PHE B C 1
ATOM 5281 O O . PHE B 1 321 ? 28.484 -0.84 10.93 1 92.88 321 PHE B O 1
ATOM 5288 N N . GLY B 1 322 ? 28.344 -1.112 13.055 1 80.62 322 GLY B N 1
ATOM 5289 C CA . GLY B 1 322 ? 29.344 -0.095 13.281 1 80.62 322 GLY B CA 1
ATOM 5290 C C . GLY B 1 322 ? 29.047 1.214 12.57 1 80.62 322 GLY B C 1
ATOM 5291 O O . GLY B 1 322 ? 27.938 1.743 12.68 1 80.62 322 GLY B O 1
ATOM 5292 N N . ASP B 1 323 ? 29.984 1.702 11.82 1 73.88 323 ASP B N 1
ATOM 5293 C CA . ASP B 1 323 ? 29.844 2.982 11.133 1 73.88 323 ASP B CA 1
ATOM 5294 C C . ASP B 1 323 ? 29.547 2.779 9.648 1 73.88 323 ASP B C 1
ATOM 5296 O O . ASP B 1 323 ? 29.828 3.656 8.828 1 73.88 323 ASP B O 1
ATOM 5300 N N . GLY B 1 324 ? 29.047 1.615 9.453 1 75.69 324 GLY B N 1
ATOM 5301 C CA . GLY B 1 324 ? 28.812 1.321 8.047 1 75.69 324 GLY B CA 1
ATOM 5302 C C . GLY B 1 324 ? 27.625 2.078 7.469 1 75.69 324 GLY B C 1
ATOM 5303 O O . GLY B 1 324 ? 26.891 2.729 8.203 1 75.69 324 GLY B O 1
ATOM 5304 N N . GLU B 1 325 ? 27.547 2.078 6.137 1 76.88 325 GLU B N 1
ATOM 5305 C CA . GLU B 1 325 ? 26.516 2.828 5.438 1 76.88 325 GLU B CA 1
ATOM 5306 C C . GLU B 1 325 ? 25.312 1.937 5.102 1 76.88 325 GLU B C 1
ATOM 5308 O O . GLU B 1 325 ? 24.203 2.428 4.902 1 76.88 325 GLU B O 1
ATOM 5313 N N . GLU B 1 326 ? 25.562 0.684 5.148 1 85.12 326 GLU B N 1
ATOM 5314 C CA . GLU B 1 326 ? 24.469 -0.216 4.777 1 85.12 326 GLU B CA 1
ATOM 5315 C C . GLU B 1 326 ? 23.594 -0.551 5.98 1 85.12 326 GLU B C 1
ATOM 5317 O O . GLU B 1 326 ? 24.109 -0.909 7.043 1 85.12 326 GLU B O 1
ATOM 5322 N N . THR B 1 327 ? 22.344 -0.374 5.836 1 90.81 327 THR B N 1
ATOM 5323 C CA . THR B 1 327 ? 21.438 -0.62 6.941 1 90.81 327 THR B CA 1
ATOM 5324 C C . THR B 1 327 ? 20.656 -1.92 6.723 1 90.81 327 THR B C 1
ATOM 5326 O O . THR B 1 327 ? 20.609 -2.436 5.605 1 90.81 327 THR B O 1
ATOM 5329 N N . PHE B 1 328 ? 20.266 -2.545 7.738 1 94.06 328 PHE B N 1
ATOM 5330 C CA . PHE B 1 328 ? 19.266 -3.605 7.758 1 94.06 328 PHE B CA 1
ATOM 5331 C C . PHE B 1 328 ? 18.141 -3.266 8.734 1 94.06 328 PHE B C 1
ATOM 5333 O O . PHE B 1 328 ? 18.234 -2.291 9.477 1 94.06 328 PHE B O 1
ATOM 5340 N N . VAL B 1 329 ? 17.062 -3.996 8.664 1 94.75 329 VAL B N 1
ATOM 5341 C CA . VAL B 1 329 ? 15.867 -3.549 9.375 1 94.75 329 VAL B CA 1
ATOM 5342 C C . VAL B 1 329 ? 15.406 -4.629 10.352 1 94.75 329 VAL B C 1
ATOM 5344 O O . VAL B 1 329 ? 15.422 -5.816 10.023 1 94.75 329 VAL B O 1
ATOM 5347 N N . ALA B 1 330 ? 15.07 -4.25 11.547 1 96.25 330 ALA B N 1
ATOM 5348 C CA . ALA B 1 330 ? 14.367 -5.062 12.539 1 96.25 330 ALA B CA 1
ATOM 5349 C C . ALA B 1 330 ? 12.992 -4.484 12.844 1 96.25 330 ALA B C 1
ATOM 5351 O O . ALA B 1 330 ? 12.773 -3.277 12.711 1 96.25 330 ALA B O 1
ATOM 5352 N N . THR B 1 331 ? 12.086 -5.363 13.133 1 94 331 THR B N 1
ATOM 5353 C CA . THR B 1 331 ? 10.766 -4.906 13.547 1 94 331 THR B CA 1
ATOM 5354 C C . THR B 1 331 ? 10.531 -5.176 15.031 1 94 331 THR B C 1
ATOM 5356 O O . THR B 1 331 ? 10.766 -6.285 15.508 1 94 331 THR B O 1
ATOM 5359 N N . VAL B 1 332 ? 10.109 -4.148 15.766 1 90.69 332 VAL B N 1
ATOM 5360 C CA . VAL B 1 332 ? 9.836 -4.27 17.188 1 90.69 332 VAL B CA 1
ATOM 5361 C C . VAL B 1 332 ? 8.43 -3.758 17.5 1 90.69 332 VAL B C 1
ATOM 5363 O O . VAL B 1 332 ? 7.805 -3.102 16.656 1 90.69 332 VAL B O 1
ATOM 5366 N N . GLY B 1 333 ? 7.938 -4.16 18.641 1 85.75 333 GLY B N 1
ATOM 5367 C CA . GLY B 1 333 ? 6.629 -3.662 19.047 1 85.75 333 GLY B CA 1
ATOM 5368 C C . GLY B 1 333 ? 6.539 -2.148 19.047 1 85.75 333 GLY B C 1
ATOM 5369 O O . GLY B 1 333 ? 7.523 -1.462 19.328 1 85.75 333 GLY B O 1
ATOM 5370 N N . GLY B 1 334 ? 5.414 -1.658 18.719 1 79.62 334 GLY B N 1
ATOM 5371 C CA . GLY B 1 334 ? 5.191 -0.229 18.578 1 79.62 334 GLY B CA 1
ATOM 5372 C C . GLY B 1 334 ? 5.453 0.552 19.844 1 79.62 334 GLY B C 1
ATOM 5373 O O . GLY B 1 334 ? 5.754 1.746 19.797 1 79.62 334 GLY B O 1
ATOM 5374 N N . MET B 1 335 ? 5.383 -0.089 20.922 1 77.38 335 MET B N 1
ATOM 5375 C CA . MET B 1 335 ? 5.5 0.594 22.203 1 77.38 335 MET B CA 1
ATOM 5376 C C . MET B 1 335 ? 6.945 0.571 22.703 1 77.38 335 MET B C 1
ATOM 5378 O O . MET B 1 335 ? 7.27 1.211 23.703 1 77.38 335 MET B O 1
ATOM 5382 N N . ARG B 1 336 ? 7.797 -0.126 21.969 1 81.31 336 ARG B N 1
ATOM 5383 C CA . ARG B 1 336 ? 9.203 -0.157 22.344 1 81.31 336 ARG B CA 1
ATOM 5384 C C . ARG B 1 336 ? 9.914 1.122 21.906 1 81.31 336 ARG B C 1
ATOM 5386 O O . ARG B 1 336 ? 9.812 1.531 20.75 1 81.31 336 ARG B O 1
ATOM 5393 N N . SER B 1 337 ? 10.516 1.698 22.859 1 80.88 337 SER B N 1
ATOM 5394 C CA . SER B 1 337 ? 11.227 2.941 22.578 1 80.88 337 SER B CA 1
ATOM 5395 C C . SER B 1 337 ? 12.633 2.67 22.062 1 80.88 337 SER B C 1
ATOM 5397 O O . SER B 1 337 ? 13.422 1.997 22.719 1 80.88 337 SER B O 1
ATOM 5399 N N . VAL B 1 338 ? 12.938 3.012 20.875 1 85.88 338 VAL B N 1
ATOM 5400 C CA . VAL B 1 338 ? 14.25 2.959 20.25 1 85.88 338 VAL B CA 1
ATOM 5401 C C . VAL B 1 338 ? 14.586 4.316 19.641 1 85.88 338 VAL B C 1
ATOM 5403 O O . VAL B 1 338 ? 13.773 4.902 18.922 1 85.88 338 VAL B O 1
ATOM 5406 N N . GLU B 1 339 ? 15.766 4.855 19.984 1 87.5 339 GLU B N 1
ATOM 5407 C CA . GLU B 1 339 ? 16.125 6.195 19.531 1 87.5 339 GLU B CA 1
ATOM 5408 C C . GLU B 1 339 ? 17.219 6.145 18.453 1 87.5 339 GLU B C 1
ATOM 5410 O O . GLU B 1 339 ? 18.188 5.398 18.594 1 87.5 339 GLU B O 1
ATOM 5415 N N . PRO B 1 340 ? 17.016 6.922 17.453 1 86.56 340 PRO B N 1
ATOM 5416 C CA . PRO B 1 340 ? 18.094 7.02 16.484 1 86.56 340 PRO B CA 1
ATOM 5417 C C . PRO B 1 340 ? 19.422 7.441 17.109 1 86.56 340 PRO B C 1
ATOM 5419 O O . PRO B 1 340 ? 19.438 8.273 18.031 1 86.56 340 PRO B O 1
ATOM 5422 N N . GLY B 1 341 ? 20.5 6.859 16.641 1 88.19 341 GLY B N 1
ATOM 5423 C CA . GLY B 1 341 ? 21.812 7.176 17.156 1 88.19 341 GLY B CA 1
ATOM 5424 C C . GLY B 1 341 ? 22.219 6.316 18.344 1 88.19 341 GLY B C 1
ATOM 5425 O O . GLY B 1 341 ? 23.391 6.242 18.688 1 88.19 341 GLY B O 1
ATOM 5426 N N . SER B 1 342 ? 21.281 5.59 18.953 1 90.56 342 SER B N 1
ATOM 5427 C CA . SER B 1 342 ? 21.594 4.73 20.094 1 90.56 342 SER B CA 1
ATOM 5428 C C . SER B 1 342 ? 22.172 3.396 19.641 1 90.56 342 SER B C 1
ATOM 5430 O O . SER B 1 342 ? 22.062 3.027 18.469 1 90.56 342 SER B O 1
ATOM 5432 N N . THR B 1 343 ? 22.859 2.768 20.578 1 92.31 343 THR B N 1
ATOM 5433 C CA . THR B 1 343 ? 23.375 1.432 20.312 1 92.31 343 THR B CA 1
ATOM 5434 C C . THR B 1 343 ? 22.344 0.365 20.672 1 92.31 343 THR B C 1
ATOM 5436 O O . THR B 1 343 ? 21.562 0.535 21.609 1 92.31 343 THR B O 1
ATOM 5439 N N . ALA B 1 344 ? 22.344 -0.669 19.828 1 93 344 ALA B N 1
ATOM 5440 C CA . ALA B 1 344 ? 21.469 -1.816 20.078 1 93 344 ALA B CA 1
ATOM 5441 C C . ALA B 1 344 ? 22.156 -3.121 19.688 1 93 344 ALA B C 1
ATOM 5443 O O . ALA B 1 344 ? 23.016 -3.133 18.797 1 93 344 ALA B O 1
ATOM 5444 N N . VAL B 1 345 ? 21.859 -4.152 20.422 1 95.44 345 VAL B N 1
ATOM 5445 C CA . VAL B 1 345 ? 22.359 -5.48 20.062 1 95.44 345 VAL B CA 1
ATOM 5446 C C . VAL B 1 345 ? 21.297 -6.242 19.297 1 95.44 345 VAL B C 1
ATOM 5448 O O . VAL B 1 345 ? 20.188 -6.453 19.781 1 95.44 345 VAL B O 1
ATOM 5451 N N . ALA B 1 346 ? 21.625 -6.598 18.078 1 96.62 346 ALA B N 1
ATOM 5452 C CA . ALA B 1 346 ? 20.719 -7.375 17.234 1 96.62 346 ALA B CA 1
ATOM 5453 C C . ALA B 1 346 ? 21.047 -8.859 17.297 1 96.62 346 ALA B C 1
ATOM 5455 O O . ALA B 1 346 ? 22.188 -9.266 17.031 1 96.62 346 ALA B O 1
ATOM 5456 N N . ARG B 1 347 ? 20.172 -9.672 17.688 1 96.69 347 ARG B N 1
ATOM 5457 C CA . ARG B 1 347 ? 20.312 -11.125 17.75 1 96.69 347 ARG B CA 1
ATOM 5458 C C . ARG B 1 347 ? 19.688 -11.781 16.516 1 96.69 347 ARG B C 1
ATOM 5460 O O . ARG B 1 347 ? 18.547 -11.492 16.172 1 96.69 347 ARG B O 1
ATOM 5467 N N . PHE B 1 348 ? 20.453 -12.664 15.812 1 96.81 348 PHE B N 1
ATOM 5468 C CA . PHE B 1 348 ? 19.984 -13.461 14.68 1 96.81 348 PHE B CA 1
ATOM 5469 C C . PHE B 1 348 ? 19.844 -14.922 15.078 1 96.81 348 PHE B C 1
ATOM 5471 O O . PHE B 1 348 ? 20.766 -15.727 14.852 1 96.81 348 PHE B O 1
ATOM 5478 N N . PRO B 1 349 ? 18.688 -15.383 15.5 1 95.12 349 PRO B N 1
ATOM 5479 C CA . PRO B 1 349 ? 18.547 -16.797 15.852 1 95.12 349 PRO B CA 1
ATOM 5480 C C . PRO B 1 349 ? 18.75 -17.719 14.648 1 95.12 349 PRO B C 1
ATOM 5482 O O . PRO B 1 349 ? 18.203 -17.469 13.57 1 95.12 349 PRO B O 1
ATOM 5485 N N . GLU B 1 350 ? 19.453 -18.703 14.82 1 94.5 350 GLU B N 1
ATOM 5486 C CA . GLU B 1 350 ? 19.781 -19.578 13.695 1 94.5 350 GLU B CA 1
ATOM 5487 C C . GLU B 1 350 ? 18.531 -20.219 13.094 1 94.5 350 GLU B C 1
ATOM 5489 O O . GLU B 1 350 ? 18.453 -20.438 11.883 1 94.5 350 GLU B O 1
ATOM 5494 N N . GLU B 1 351 ? 17.516 -20.531 13.93 1 93.56 351 GLU B N 1
ATOM 5495 C CA . GLU B 1 351 ? 16.297 -21.141 13.438 1 93.56 351 GLU B CA 1
ATOM 5496 C C . GLU B 1 351 ? 15.539 -20.203 12.5 1 93.56 351 GLU B C 1
ATOM 5498 O O . GLU B 1 351 ? 14.672 -20.641 11.742 1 93.56 351 GLU B O 1
ATOM 5503 N N . ALA B 1 352 ? 15.898 -18.922 12.594 1 95.31 352 ALA B N 1
ATOM 5504 C CA . ALA B 1 352 ? 15.148 -17.938 11.828 1 95.31 352 ALA B CA 1
ATOM 5505 C C . ALA B 1 352 ? 15.898 -17.547 10.555 1 95.31 352 ALA B C 1
ATOM 5507 O O . ALA B 1 352 ? 15.359 -16.828 9.711 1 95.31 352 ALA B O 1
ATOM 5508 N N . VAL B 1 353 ? 17.078 -18.016 10.352 1 96.69 353 VAL B N 1
ATOM 5509 C CA . VAL B 1 353 ? 17.906 -17.562 9.242 1 96.69 353 VAL B CA 1
ATOM 5510 C C . VAL B 1 353 ? 17.609 -18.391 7.992 1 96.69 353 VAL B C 1
ATOM 5512 O O . VAL B 1 353 ? 17.25 -19.562 8.086 1 96.69 353 VAL B O 1
ATOM 5515 N N . HIS B 1 354 ? 17.688 -17.766 6.859 1 97.94 354 HIS B N 1
ATOM 5516 C CA . HIS B 1 354 ? 17.688 -18.375 5.531 1 97.94 354 HIS B CA 1
ATOM 5517 C C . HIS B 1 354 ? 19.078 -18.328 4.906 1 97.94 354 HIS B C 1
ATOM 5519 O O . HIS B 1 354 ? 19.844 -17.391 5.168 1 97.94 354 HIS B O 1
ATOM 5525 N N . LEU B 1 355 ? 19.328 -19.297 4.152 1 98.31 355 LEU B N 1
ATOM 5526 C CA . LEU B 1 355 ? 20.594 -19.328 3.408 1 98.31 355 LEU B CA 1
ATOM 5527 C C . LEU B 1 355 ? 20.328 -19.516 1.917 1 98.31 355 LEU B C 1
ATOM 5529 O O . LEU B 1 355 ? 19.516 -20.344 1.523 1 98.31 355 LEU B O 1
ATOM 5533 N N . PHE B 1 356 ? 20.984 -18.734 1.137 1 98.56 356 PHE B N 1
ATOM 5534 C CA . PHE B 1 356 ? 20.844 -18.797 -0.313 1 98.56 356 PHE B CA 1
ATOM 5535 C C . PHE B 1 356 ? 22.203 -18.969 -0.977 1 98.56 356 PHE B C 1
ATOM 5537 O O . PHE B 1 356 ? 23.188 -18.391 -0.534 1 98.56 356 PHE B O 1
ATOM 5544 N N . ASP B 1 357 ? 22.234 -19.672 -2.059 1 98.12 357 ASP B N 1
ATOM 5545 C CA . ASP B 1 357 ? 23.453 -19.812 -2.852 1 98.12 357 ASP B CA 1
ATOM 5546 C C . ASP B 1 357 ? 23.859 -18.469 -3.471 1 98.12 357 ASP B C 1
ATOM 5548 O O . ASP B 1 357 ? 23.062 -17.828 -4.16 1 98.12 357 ASP B O 1
ATOM 5552 N N . GLY B 1 358 ? 25.062 -18.062 -3.199 1 96.44 358 GLY B N 1
ATOM 5553 C CA . GLY B 1 358 ? 25.516 -16.75 -3.65 1 96.44 358 GLY B CA 1
ATOM 5554 C C . GLY B 1 358 ? 25.594 -16.641 -5.16 1 96.44 358 GLY B C 1
ATOM 5555 O O . GLY B 1 358 ? 25.516 -15.547 -5.711 1 96.44 358 GLY B O 1
ATOM 5556 N N . ALA B 1 359 ? 25.703 -17.719 -5.844 1 94.38 359 ALA B N 1
ATOM 5557 C CA . ALA B 1 359 ? 25.859 -17.703 -7.293 1 94.38 359 ALA B CA 1
ATOM 5558 C C . ALA B 1 359 ? 24.5 -17.781 -7.988 1 94.38 359 ALA B C 1
ATOM 5560 O O . ALA B 1 359 ? 24.25 -17.062 -8.945 1 94.38 359 ALA B O 1
ATOM 5561 N N . THR B 1 360 ? 23.641 -18.625 -7.473 1 94.88 360 THR B N 1
ATOM 5562 C CA . THR B 1 360 ? 22.406 -18.922 -8.18 1 94.88 360 THR B CA 1
ATOM 5563 C C . THR B 1 360 ? 21.219 -18.219 -7.516 1 94.88 360 THR B C 1
ATOM 5565 O O . THR B 1 360 ? 20.172 -18.031 -8.125 1 94.88 360 THR B O 1
ATOM 5568 N N . GLY B 1 361 ? 21.344 -17.922 -6.25 1 97.25 361 GLY B N 1
ATOM 5569 C CA . GLY B 1 361 ? 20.25 -17.344 -5.496 1 97.25 361 GLY B CA 1
ATOM 5570 C C . GLY B 1 361 ? 19.281 -18.375 -4.953 1 97.25 361 GLY B C 1
ATOM 5571 O O . GLY B 1 361 ? 18.344 -18.031 -4.238 1 97.25 361 GLY B O 1
ATOM 5572 N N . ALA B 1 362 ? 19.516 -19.672 -5.25 1 97.5 362 ALA B N 1
ATOM 5573 C CA . ALA B 1 362 ? 18.625 -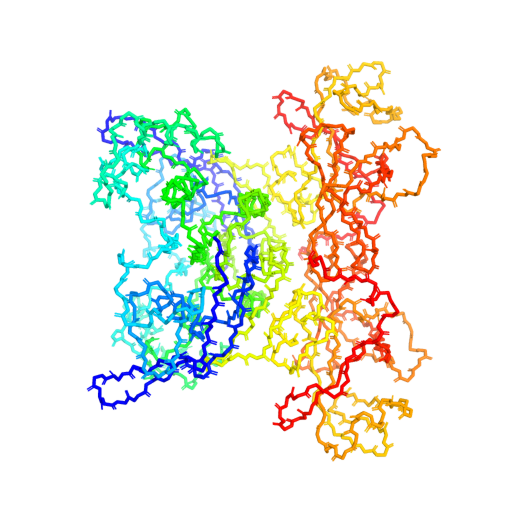20.734 -4.816 1 97.5 362 ALA B CA 1
ATOM 5574 C C . ALA B 1 362 ? 18.656 -20.891 -3.297 1 97.5 362 ALA B C 1
ATOM 5576 O O . ALA B 1 362 ? 19.719 -20.766 -2.676 1 97.5 362 ALA B O 1
ATOM 5577 N N . ALA B 1 363 ? 17.547 -21.25 -2.771 1 98 363 ALA B N 1
ATOM 5578 C CA . ALA B 1 363 ? 17.484 -21.469 -1.328 1 98 363 ALA B CA 1
ATOM 5579 C C . ALA B 1 363 ? 18.25 -22.734 -0.93 1 98 363 ALA B C 1
ATOM 5581 O O . ALA B 1 363 ? 18.062 -23.797 -1.526 1 98 363 ALA B O 1
ATOM 5582 N N . LEU B 1 364 ? 19.125 -22.562 0.046 1 97.31 364 LEU B N 1
ATOM 5583 C CA . LEU B 1 364 ? 19.859 -23.688 0.632 1 97.31 364 LEU B CA 1
ATOM 5584 C C . LEU B 1 364 ? 19.219 -24.141 1.938 1 97.31 364 LEU B C 1
ATOM 5586 O O . LEU B 1 364 ? 19.266 -25.312 2.289 1 97.31 364 LEU B O 1
ATOM 5590 N N . LYS B 1 365 ? 18.703 -23.172 2.666 1 96.25 365 LYS B N 1
ATOM 5591 C CA . LYS B 1 365 ? 18.016 -23.359 3.943 1 96.25 365 LYS B CA 1
ATOM 5592 C C . LYS B 1 365 ? 16.953 -22.297 4.16 1 96.25 365 LYS B C 1
ATOM 5594 O O . LYS B 1 365 ? 17.156 -21.125 3.85 1 96.25 365 LYS B O 1
ATOM 5599 N N . ASN B 1 366 ? 15.789 -22.766 4.531 1 96.5 366 ASN B N 1
ATOM 5600 C CA . ASN B 1 366 ? 14.75 -21.844 5.004 1 96.5 366 ASN B CA 1
ATOM 5601 C C . ASN B 1 366 ? 14.586 -21.922 6.516 1 96.5 366 ASN B C 1
ATOM 5603 O O . ASN B 1 366 ? 15.07 -22.859 7.156 1 96.5 366 ASN B O 1
ATOM 5607 N N . ARG B 1 367 ? 13.961 -20.953 7.023 1 91.44 367 ARG B N 1
ATOM 5608 C CA . ARG B 1 367 ? 13.82 -20.922 8.477 1 91.44 367 ARG B CA 1
ATOM 5609 C C . ARG B 1 367 ? 12.938 -22.062 8.969 1 91.44 367 ARG B C 1
ATOM 5611 O O . ARG B 1 367 ? 12.117 -22.594 8.219 1 91.44 367 ARG B O 1
ATOM 5618 N N . ALA B 1 368 ? 13.188 -22.594 10.078 1 83.5 368 ALA B N 1
ATOM 5619 C CA . ALA B 1 368 ? 12.445 -23.672 10.719 1 83.5 368 ALA B CA 1
ATOM 5620 C C . ALA B 1 368 ? 11.719 -23.172 11.961 1 83.5 368 ALA B C 1
ATOM 5622 O O . ALA B 1 368 ? 12.195 -23.344 13.086 1 83.5 368 ALA B O 1
ATOM 5623 N N . LEU B 1 369 ? 10.766 -22.375 11.727 1 67.62 369 LEU B N 1
ATOM 5624 C CA . LEU B 1 369 ? 10.055 -21.875 12.906 1 67.62 369 LEU B CA 1
ATOM 5625 C C . LEU B 1 369 ? 8.914 -22.812 13.281 1 67.62 369 LEU B C 1
ATOM 5627 O O . LEU B 1 369 ? 8.297 -23.438 12.414 1 67.62 369 LEU B O 1
ATOM 5631 N N . GLU B 1 370 ? 9.031 -23.625 14.336 1 58.34 370 GLU B N 1
ATOM 5632 C CA . GLU B 1 370 ? 8.117 -24.641 14.82 1 58.34 370 GLU B CA 1
ATOM 5633 C C . GLU B 1 370 ? 6.695 -24.391 14.312 1 58.34 370 GLU B C 1
ATOM 5635 O O . GLU B 1 370 ? 5.98 -25.344 13.977 1 58.34 370 GLU B O 1
ATOM 5640 N N . ASP B 1 371 ? 6.133 -23.312 14.43 1 48.5 371 ASP B N 1
ATOM 5641 C CA . ASP B 1 371 ? 4.688 -23.219 14.25 1 48.5 371 ASP B CA 1
ATOM 5642 C C . ASP B 1 371 ? 4.336 -22.969 12.781 1 48.5 371 ASP B C 1
ATOM 5644 O O . ASP B 1 371 ? 3.164 -22.781 12.445 1 48.5 371 ASP B O 1
ATOM 5648 N N . ALA B 1 372 ? 5.18 -22.953 11.875 1 46.41 372 ALA B N 1
ATOM 5649 C CA . ALA B 1 372 ? 4.859 -22.688 10.477 1 46.41 372 ALA B CA 1
ATOM 5650 C C . ALA B 1 372 ? 4.266 -23.922 9.805 1 46.41 372 ALA B C 1
ATOM 5652 O O . ALA B 1 372 ? 3.643 -23.828 8.75 1 46.41 372 ALA B O 1
ATOM 5653 N N . ALA B 1 373 ? 4.449 -25.156 10.125 1 41.28 373 ALA B N 1
ATOM 5654 C CA . ALA B 1 373 ? 4.027 -26.406 9.5 1 41.28 373 ALA B CA 1
ATOM 5655 C C . ALA B 1 373 ? 2.506 -26.531 9.469 1 41.28 373 ALA B C 1
ATOM 5657 O O . ALA B 1 373 ? 1.948 -27.281 8.664 1 41.28 373 ALA B O 1
ATOM 5658 N N . ALA B 1 374 ? 1.794 -26.078 10.477 1 38.19 374 ALA B N 1
ATOM 5659 C CA . ALA B 1 374 ? 0.41 -26.516 10.609 1 38.19 374 ALA B CA 1
ATOM 5660 C C . ALA B 1 374 ? -0.483 -25.859 9.57 1 38.19 374 ALA B C 1
ATOM 5662 O O . ALA B 1 374 ? -1.697 -26.078 9.555 1 38.19 374 ALA B O 1
ATOM 5663 N N . SER B 1 375 ? -0.096 -24.797 8.969 1 39 375 SER B N 1
ATOM 5664 C CA . SER B 1 375 ? -1.126 -24.125 8.18 1 39 375 SER B CA 1
ATOM 5665 C C . SER B 1 375 ? -1.332 -24.812 6.836 1 39 375 SER B C 1
ATOM 5667 O O . SER B 1 375 ? -0.621 -24.531 5.871 1 39 375 SER B O 1
ATOM 5669 N N . GLU B 1 376 ? -1.752 -25.953 6.883 1 31.39 376 GLU B N 1
ATOM 5670 C CA . GLU B 1 376 ? -2.186 -26.656 5.684 1 31.39 376 GLU B CA 1
ATOM 5671 C C . GLU B 1 376 ? -3.037 -25.766 4.785 1 31.39 376 GLU B C 1
ATOM 5673 O O . GLU B 1 376 ? -3.908 -25.047 5.273 1 31.39 376 GLU B O 1
ATOM 5678 N N . PRO B 1 377 ? -2.664 -25.594 3.535 1 33.31 377 PRO B N 1
ATOM 5679 C CA . PRO B 1 377 ? -3.395 -24.922 2.465 1 33.31 377 PRO B CA 1
ATOM 5680 C C . PRO B 1 377 ? -4.875 -25.297 2.426 1 33.31 377 PRO B C 1
ATOM 5682 O O . PRO B 1 377 ? -5.238 -26.406 2.816 1 33.31 377 PRO B O 1
ATOM 5685 N N . ARG B 1 378 ? -5.703 -24.359 2.652 1 32.44 378 ARG B N 1
ATOM 5686 C CA . ARG B 1 378 ? -7.074 -24.703 2.293 1 32.44 378 ARG B CA 1
ATOM 5687 C C . ARG B 1 378 ? -7.125 -25.375 0.927 1 32.44 378 ARG B C 1
ATOM 5689 O O . ARG B 1 378 ? -6.75 -24.781 -0.082 1 32.44 378 ARG B O 1
ATOM 5696 N N . VAL B 1 379 ? -6.977 -26.734 0.721 1 26.94 379 VAL B N 1
ATOM 5697 C CA . VAL B 1 379 ? -7.422 -27.5 -0.441 1 26.94 379 VAL B CA 1
ATOM 5698 C C . VAL B 1 379 ? -8.914 -27.266 -0.673 1 26.94 379 VAL B C 1
ATOM 5700 O O . VAL B 1 379 ? -9.695 -27.234 0.278 1 26.94 379 VAL B O 1
#